Protein AF-0000000072875046 (afdb_homodimer)

pLDDT: mean 75.61, std 28.83, range [22.06, 98.19]

Radius of gyration: 32.75 Å; Cα contacts (8 Å, |Δi|>4): 649; chains: 2; bounding box: 86×92×103 Å

Organism: NCBI:txid35525

Foldseek 3Di:
DPPPPPDPPPPPPPPDPPPPPPPPPPPPPVPVPPPPPPPPPPPVPPDPPVVPPDPPDDPDDPDQFAFDDPSFPQVNLVVLCVVVVVVLVVVLCVQPVDDPVVVVVVCCVVVVCCVVDAFLFHKDKDKGFTQWGAFPVGAIWGFRDDPVRTDIDIAIGTPFAQDAGHPDDPVWNKGKHFDKDWDWTWTARPVCRVVGIDIGIGIGGDDIDMGTDDDDPD/DDPPDDPPPPPPPPPDPPPPPPPDPPDPPVPVPPPPPPPPPPPVPPDPPVVPPDPPDDPDDPDQFHFDDPSFPQVVLVVLCVVVVVVLVVVLCVQPVDDPVVVVVVCCVVVVCCVVDAFLFHKDKDKGFTQWGAFPVGAIWGFRDDPVRTDIDIAIGTPFAQDAGHPDDPVWNKGKHFDWDWDWTWTARPVCRVVGIDIGIGIGGDDIDMGTDDDPPD

InterPro domains:
  IPR029034 Cystine-knot cytokine [G3DSA:2.10.90.10] (115-217)
  IPR029034 Cystine-knot cytokine [SSF57501] (93-213)
  IPR032104 Spaetzle [PF16077] (119-212)
  IPR052444 Spaetzle/Toll ligand-like [PTHR23199] (27-215)

Sequence (436 aa):
MWRLVWFLLLVIFPHMFHQQNLTESQNDDGDQPQTRILNRKLNRYPPQDYKDYQSLYRPPCFDVACAVDESYPIDFVASVVANHLPLVEQLHSMLYRYPAEKLILIENSTDSYRLKGNFACESDVVWLKLGWAHDVTGRNLLVVNTPRYPQIHRLETCRYADKHCEYLPPCYRSRCQQRYTHKHMIVIDPAKLSSGPFVDLLPLPSSCSCFVDNFVYFMWRLVWFLLLVIFPHMFHQQNLTESQNDDGDQPQTRILNRKLNRYPPQDYKDYQSLYRPPCFDVACAVDESYPIDFVASVVANHLPLVEQLHSMLYRYPAEKLILIENSTDSYRLKGNFACESDVVWLKLGWAHDVTGRNLLVVNTPRYPQIHRLETCRYADKHCEYLPPCYRSRCQQRYTHKHMIVIDPAKLSSGPFVDLLPLPSSCSCFVDNFVYF

Solvent-accessible surface area (backbone atoms only — not comparable to full-atom values): 26253 Å² total; per-residue (Å²): 132,88,78,83,81,81,80,83,80,82,79,79,78,81,76,82,81,79,78,78,80,78,74,80,81,75,79,72,75,75,70,72,70,75,70,71,74,70,78,68,73,72,75,74,65,75,74,77,66,74,71,66,60,67,78,86,63,80,67,94,44,94,57,57,48,26,62,60,52,90,83,49,62,52,68,61,51,50,50,54,42,64,76,38,40,72,59,49,53,52,51,47,53,42,77,50,69,64,55,64,68,58,52,50,53,51,46,52,61,76,47,49,66,58,80,52,35,45,46,35,30,46,64,45,76,49,77,41,48,39,29,32,32,30,34,79,85,61,51,72,29,38,34,54,55,42,93,89,52,68,44,67,44,75,36,23,43,38,70,53,60,70,30,69,34,52,79,43,57,82,88,52,58,38,20,16,40,74,33,70,44,72,41,80,42,53,28,31,41,77,90,44,63,88,70,47,73,44,54,45,51,25,51,39,42,60,36,33,23,34,33,32,49,54,87,72,84,122,132,89,77,85,80,78,86,76,81,78,79,78,76,81,75,82,78,78,77,77,79,79,73,82,74,79,77,72,77,73,71,70,73,74,72,70,73,70,74,67,72,71,74,72,64,74,73,78,67,72,72,66,60,67,81,87,63,80,68,92,44,93,54,58,48,25,60,58,52,91,84,49,62,53,69,60,52,51,51,55,42,64,77,38,41,71,57,50,52,51,51,46,54,44,75,50,70,63,55,65,68,58,54,49,53,52,45,54,61,77,48,48,64,56,79,50,35,44,47,35,30,46,63,46,76,48,78,41,47,39,29,34,34,28,33,79,86,62,51,73,29,38,34,54,55,43,94,89,49,68,44,71,43,76,34,21,41,39,71,53,59,71,30,67,34,51,78,43,56,80,87,52,58,36,19,15,40,74,35,69,43,73,39,79,43,53,27,32,40,78,91,44,63,86,70,47,72,44,56,43,51,25,51,37,42,59,35,35,24,34,34,32,50,53,86,71,82,122

Structure (mmCIF, N/CA/C/O backbone):
data_AF-0000000072875046-model_v1
#
loop_
_entity.id
_entity.type
_entity.pdbx_description
1 polymer 'Sptzle 1B'
#
loop_
_atom_site.group_PDB
_atom_site.id
_atom_site.type_symbol
_atom_site.label_atom_id
_atom_site.label_alt_id
_atom_site.label_comp_id
_atom_site.label_asym_id
_atom_site.label_entity_id
_atom_site.label_seq_id
_atom_site.pdbx_PDB_ins_code
_atom_site.Cartn_x
_atom_site.Cartn_y
_atom_site.Cartn_z
_atom_site.occupancy
_atom_site.B_iso_or_equiv
_atom_site.auth_seq_id
_atom_site.auth_comp_id
_atom_site.auth_asym_id
_atom_site.auth_atom_id
_atom_site.pdbx_P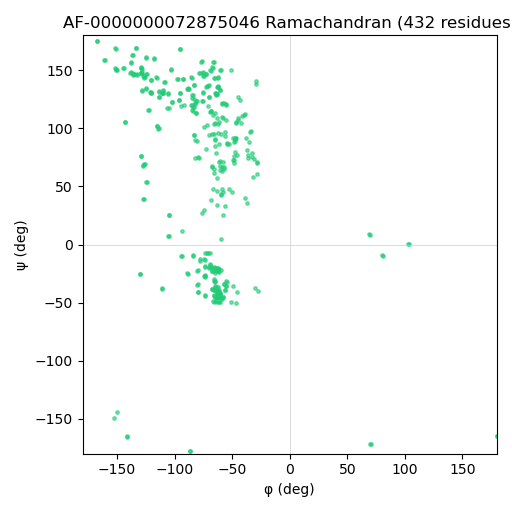DB_model_num
ATOM 1 N N . MET A 1 1 ? 21.172 -38.875 34.5 1 25.3 1 MET A N 1
ATOM 2 C CA . MET A 1 1 ? 20.516 -38.125 35.594 1 25.3 1 MET A CA 1
ATOM 3 C C . MET A 1 1 ? 21.422 -37.031 36.125 1 25.3 1 MET A C 1
ATOM 5 O O . MET A 1 1 ? 20.969 -36.156 36.875 1 25.3 1 MET A O 1
ATOM 9 N N . TRP A 1 2 ? 22.797 -37.125 36.125 1 29.91 2 TRP A N 1
ATOM 10 C CA . TRP A 1 2 ? 23.656 -36.406 37.062 1 29.91 2 TRP A CA 1
ATOM 11 C C . TRP A 1 2 ? 23.906 -34.969 36.594 1 29.91 2 TRP A C 1
ATOM 13 O O . TRP A 1 2 ? 24.625 -34.781 35.625 1 29.91 2 TRP A O 1
ATOM 23 N N . ARG A 1 3 ? 22.875 -34 36.719 1 34.12 3 ARG A N 1
ATOM 24 C CA . ARG A 1 3 ? 22.875 -32.594 36.312 1 34.12 3 ARG A CA 1
ATOM 25 C C . ARG A 1 3 ? 23.906 -31.812 37.125 1 34.12 3 ARG A C 1
ATOM 27 O O . ARG A 1 3 ? 23.859 -31.75 38.344 1 34.12 3 ARG A O 1
ATOM 34 N N . LEU A 1 4 ? 25.219 -31.656 36.688 1 30.94 4 LEU A N 1
ATOM 35 C CA . LEU A 1 4 ? 26.438 -31.016 37.156 1 30.94 4 LEU A CA 1
ATOM 36 C C . LEU A 1 4 ? 26.172 -29.547 37.5 1 30.94 4 LEU A C 1
ATOM 38 O O . LEU A 1 4 ? 25.781 -28.766 36.625 1 30.94 4 LEU A O 1
ATOM 42 N N . VAL A 1 5 ? 25.719 -29.141 38.75 1 36.31 5 VAL A N 1
ATOM 43 C CA . VAL A 1 5 ? 25.406 -27.891 39.438 1 36.31 5 VAL A CA 1
ATOM 44 C C . VAL A 1 5 ? 26.656 -27.016 39.5 1 36.31 5 VAL A C 1
ATOM 46 O O . VAL A 1 5 ? 27.625 -27.359 40.219 1 36.31 5 VAL A O 1
ATOM 49 N N . TRP A 1 6 ? 27.219 -26.438 38.312 1 31.52 6 TRP A N 1
ATOM 50 C CA . TRP A 1 6 ? 28.422 -25.625 38.281 1 31.52 6 TRP A CA 1
ATOM 51 C C . TRP A 1 6 ? 28.297 -24.422 39.219 1 31.52 6 TRP A C 1
ATOM 53 O O . TRP A 1 6 ? 27.359 -23.625 39.094 1 31.52 6 TRP A O 1
ATOM 63 N N . PHE A 1 7 ? 28.812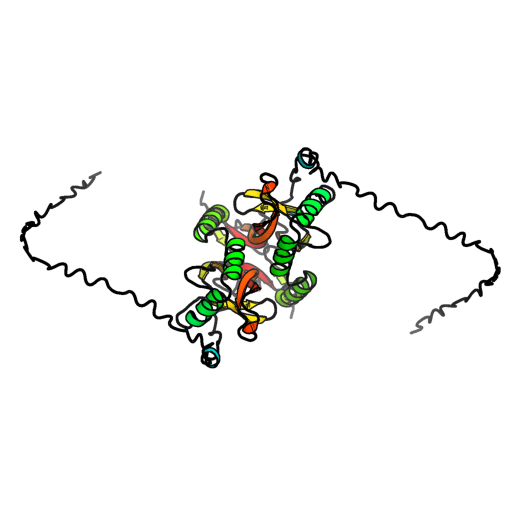 -24.453 40.5 1 31 7 PHE A N 1
ATOM 64 C CA . PHE A 1 7 ? 28.891 -23.5 41.625 1 31 7 PHE A CA 1
ATOM 65 C C . PHE A 1 7 ? 29.719 -22.281 41.219 1 31 7 PHE A C 1
ATOM 67 O O . PHE A 1 7 ? 30.875 -22.406 40.844 1 31 7 PHE A O 1
ATOM 74 N N . LEU A 1 8 ? 29.125 -21.094 40.75 1 27.92 8 LEU A N 1
ATOM 75 C CA . LEU A 1 8 ? 29.609 -19.781 40.344 1 27.92 8 LEU A CA 1
ATOM 76 C C . LEU A 1 8 ? 30.266 -19.062 41.531 1 27.92 8 LEU A C 1
ATOM 78 O O . LEU A 1 8 ? 29.594 -18.719 42.5 1 27.92 8 LEU A O 1
ATOM 82 N N . LEU A 1 9 ? 31.547 -19.359 41.938 1 27.78 9 LEU A N 1
ATOM 83 C CA . LEU A 1 9 ? 32.25 -18.781 43.062 1 27.78 9 LEU A CA 1
ATOM 84 C C . LEU A 1 9 ? 32.5 -17.281 42.844 1 27.78 9 LEU A C 1
ATOM 86 O O . LEU A 1 9 ? 33.188 -16.891 41.906 1 27.78 9 LEU A O 1
ATOM 90 N N . LEU A 1 10 ? 31.609 -16.328 43.25 1 26.09 10 LEU A N 1
ATOM 91 C CA . LEU A 1 10 ? 31.594 -14.859 43.25 1 26.09 10 LEU A CA 1
ATOM 92 C C . LEU A 1 10 ? 32.719 -14.289 44.094 1 26.09 10 LEU A C 1
ATOM 94 O O . LEU A 1 10 ? 32.656 -14.398 45.344 1 26.09 10 LEU A O 1
ATOM 98 N N . VAL A 1 11 ? 34 -14.359 43.719 1 27.78 11 VAL A N 1
ATOM 99 C CA . VAL A 1 11 ? 35.094 -13.891 44.562 1 27.78 11 VAL A CA 1
ATOM 100 C C . VAL A 1 11 ? 35.062 -12.367 44.656 1 27.78 11 VAL A C 1
ATOM 102 O O . VAL A 1 11 ? 35.188 -11.672 43.656 1 27.78 11 VAL A O 1
ATOM 105 N N . ILE A 1 12 ? 34.438 -11.719 45.656 1 28.55 12 ILE A N 1
ATOM 106 C CA . ILE A 1 12 ? 34.188 -10.344 46.062 1 28.55 12 ILE A CA 1
ATOM 107 C C . ILE A 1 12 ? 35.5 -9.672 46.469 1 28.55 12 ILE A C 1
ATOM 109 O O . ILE A 1 12 ? 36.125 -10.023 47.469 1 28.55 12 ILE A O 1
ATOM 113 N N . PHE A 1 13 ? 36.5 -9.422 45.531 1 29.83 13 PHE A N 1
ATOM 114 C CA . PHE A 1 13 ? 37.781 -8.82 45.938 1 29.83 13 PHE A CA 1
ATOM 115 C C . PHE A 1 13 ? 37.531 -7.43 46.531 1 29.83 13 PHE A C 1
ATOM 117 O O . PHE A 1 13 ? 36.906 -6.586 45.875 1 29.83 13 PHE A O 1
ATOM 124 N N . PRO A 1 14 ? 37.594 -7.16 47.812 1 30.95 14 PRO A N 1
ATOM 125 C CA . PRO A 1 14 ? 37.375 -5.977 48.656 1 30.95 14 PRO A CA 1
ATOM 126 C C . PRO A 1 14 ? 38.312 -4.836 48.312 1 30.95 14 PRO A C 1
ATOM 128 O O . PRO A 1 14 ? 39.531 -4.984 48.438 1 30.95 14 PRO A O 1
ATOM 131 N N . HIS A 1 15 ? 38.25 -4.207 47.062 1 26.45 15 HIS A N 1
ATOM 132 C CA . HIS A 1 15 ? 39.25 -3.18 46.75 1 26.45 15 HIS A CA 1
ATOM 133 C C . HIS A 1 15 ? 39.219 -2.047 47.75 1 26.45 15 HIS A C 1
ATOM 135 O O . HIS A 1 15 ? 38.156 -1.666 48.25 1 26.45 15 HIS A O 1
ATOM 141 N N . MET A 1 16 ? 40.312 -1.727 48.469 1 26.36 16 MET A N 1
ATOM 142 C CA . MET A 1 16 ? 40.75 -0.816 49.5 1 26.36 16 MET A CA 1
ATOM 143 C C . MET A 1 16 ? 40.594 0.637 49.094 1 26.36 16 MET A C 1
ATOM 145 O O . MET A 1 16 ? 41.062 1.049 48.031 1 26.36 16 MET A O 1
ATOM 149 N N . PHE A 1 17 ? 39.438 1.442 49.438 1 25.38 17 PHE A N 1
ATOM 150 C CA . PHE A 1 17 ? 38.906 2.779 49.219 1 25.38 17 PHE A CA 1
ATOM 151 C C . PHE A 1 17 ? 39.781 3.836 49.875 1 25.38 17 PHE A C 1
ATOM 153 O O . PHE A 1 17 ? 39.781 3.984 51.094 1 25.38 17 PHE A O 1
ATOM 160 N N . HIS A 1 18 ? 41.062 3.969 49.469 1 26 18 HIS A N 1
ATOM 161 C CA . HIS A 1 18 ? 41.875 4.961 50.156 1 26 18 HIS A CA 1
ATOM 162 C C . HIS A 1 18 ? 41.312 6.367 49.969 1 26 18 HIS A C 1
ATOM 164 O O . HIS A 1 18 ? 41.125 6.801 48.844 1 26 18 HIS A O 1
ATOM 170 N N . GLN A 1 19 ? 40.625 7.016 50.969 1 25.58 19 GLN A N 1
ATOM 171 C CA . GLN A 1 19 ? 39.906 8.25 51.188 1 25.58 19 GLN A CA 1
ATOM 172 C C . GLN A 1 19 ? 40.812 9.469 51.125 1 25.58 19 GLN A C 1
ATOM 174 O O . GLN A 1 19 ? 41.5 9.805 52.094 1 25.58 19 GLN A O 1
ATOM 179 N N . GLN A 1 20 ? 41.719 9.68 50.125 1 24.8 20 GLN A N 1
ATOM 180 C CA . GLN A 1 20 ? 42.594 10.82 50.344 1 24.8 20 GLN A CA 1
ATOM 181 C C . GLN A 1 20 ? 41.812 12.133 50.312 1 24.8 20 GLN A C 1
ATOM 183 O O . GLN A 1 20 ? 41 12.359 49.438 1 24.8 20 GLN A O 1
ATOM 188 N N . ASN A 1 21 ? 41.656 12.852 51.469 1 25.95 21 ASN A N 1
ATOM 189 C CA . ASN A 1 21 ? 41 14.055 51.969 1 25.95 21 ASN A CA 1
ATOM 190 C C . ASN A 1 21 ? 41.562 15.305 51.281 1 25.95 21 ASN A C 1
ATOM 192 O O . ASN A 1 21 ? 42.688 15.742 51.594 1 25.95 21 ASN A O 1
ATOM 196 N N . LEU A 1 22 ? 41.781 15.445 49.938 1 24.05 22 LEU A N 1
ATOM 197 C CA . LEU A 1 22 ? 42.5 16.609 49.438 1 24.05 22 LEU A CA 1
ATOM 198 C C . LEU A 1 22 ? 41.688 17.891 49.688 1 24.05 22 LEU A C 1
ATOM 200 O O . LEU A 1 22 ? 40.562 17.984 49.25 1 24.05 22 LEU A O 1
ATOM 204 N N . THR A 1 23 ? 41.906 18.578 50.719 1 26.88 23 THR A N 1
ATOM 205 C CA . THR A 1 23 ? 41.375 19.812 51.281 1 26.88 23 THR A CA 1
ATOM 206 C C . THR A 1 23 ? 41.656 21 50.375 1 26.88 23 THR A C 1
ATOM 208 O O . THR A 1 23 ? 41.438 22.141 50.75 1 26.88 23 THR A O 1
ATOM 211 N N . GLU A 1 24 ? 41.688 20.969 49.031 1 26.36 24 GLU A N 1
ATOM 212 C CA . GLU A 1 24 ? 42.281 22.141 48.375 1 26.36 24 GLU A CA 1
ATOM 213 C C . GLU A 1 24 ? 41.375 23.359 48.562 1 26.36 24 GLU A C 1
ATOM 215 O O . GLU A 1 24 ? 40.156 23.266 48.344 1 26.36 24 GLU A O 1
ATOM 220 N N . SER A 1 25 ? 41.781 24.406 49.281 1 26.91 25 SER A N 1
ATOM 221 C CA . SER A 1 25 ? 41.312 25.719 49.719 1 26.91 25 SER A CA 1
ATOM 222 C C . SER A 1 25 ? 41.031 26.609 48.5 1 26.91 25 SER A C 1
ATOM 224 O O . SER A 1 25 ? 41.906 27 47.75 1 26.91 25 SER A O 1
ATOM 226 N N . GLN A 1 26 ? 40 26.406 47.719 1 25.28 26 GLN A N 1
ATOM 227 C CA . GLN A 1 26 ? 39.719 27.078 46.438 1 25.28 26 GLN A CA 1
ATOM 228 C C . GLN A 1 26 ? 39.281 28.531 46.688 1 25.28 26 GLN A C 1
ATOM 230 O O . GLN A 1 26 ? 38.281 28.781 47.375 1 25.28 26 GLN A O 1
ATOM 235 N N . ASN A 1 27 ? 40.281 29.422 46.875 1 27.59 27 ASN A N 1
ATOM 236 C CA . ASN A 1 27 ? 40.094 30.875 46.969 1 27.59 27 ASN A CA 1
ATOM 237 C C . ASN A 1 27 ? 39.188 31.391 45.875 1 27.59 27 ASN A C 1
ATOM 239 O O . ASN A 1 27 ? 39.438 31.141 44.688 1 27.59 27 ASN A O 1
ATOM 243 N N . ASP A 1 28 ? 37.938 31.734 46.188 1 25.89 28 ASP A N 1
ATOM 244 C CA . ASP A 1 28 ? 36.719 32.062 45.438 1 25.89 28 ASP A CA 1
ATOM 245 C C . ASP A 1 28 ? 36.812 33.469 44.812 1 25.89 28 ASP A C 1
ATOM 247 O O . ASP A 1 28 ? 36.469 34.469 45.469 1 25.89 28 ASP A O 1
ATOM 251 N N . ASP A 1 29 ? 38.094 33.906 44.469 1 29.03 29 ASP A N 1
ATOM 252 C CA . ASP A 1 29 ? 38.031 35.281 44 1 29.03 29 ASP A CA 1
ATOM 253 C C . ASP A 1 29 ? 36.906 35.469 43 1 29.03 29 ASP A C 1
ATOM 255 O O . ASP A 1 29 ? 36.75 34.688 42.062 1 29.03 29 ASP A O 1
ATOM 259 N N . GLY A 1 30 ? 35.875 36.094 43.5 1 25.09 30 GLY A N 1
ATOM 260 C CA . GLY A 1 30 ? 34.562 36.406 42.906 1 25.09 30 GLY A CA 1
ATOM 261 C C . GLY A 1 30 ? 34.656 37.188 41.625 1 25.09 30 GLY A C 1
ATOM 262 O O . GLY A 1 30 ? 34.625 38.438 41.625 1 25.09 30 GLY A O 1
ATOM 263 N N . ASP A 1 31 ? 35.719 36.969 40.781 1 27.58 31 ASP A N 1
ATOM 264 C CA . ASP A 1 31 ? 35.781 37.781 39.562 1 27.58 31 ASP A CA 1
ATOM 265 C C . ASP A 1 31 ? 34.438 37.812 38.875 1 27.58 31 ASP A C 1
ATOM 267 O O . ASP A 1 31 ? 33.875 36.781 38.531 1 27.58 31 ASP A O 1
ATOM 271 N N . GLN A 1 32 ? 33.719 38.844 39.281 1 26.47 32 GLN A N 1
ATOM 272 C CA . GLN A 1 32 ? 32.406 39.125 38.688 1 26.47 32 GLN A CA 1
ATOM 273 C C . GLN A 1 32 ? 32.469 39.094 37.188 1 26.47 32 GLN A C 1
ATOM 275 O O . GLN A 1 32 ? 33.219 39.844 36.562 1 26.47 32 GLN A O 1
ATOM 280 N N . PRO A 1 33 ? 32.594 37.969 36.562 1 25.91 33 PRO A N 1
ATOM 281 C CA . PRO A 1 33 ? 32.844 38.062 35.125 1 25.91 33 PRO A CA 1
ATOM 282 C C . PRO A 1 33 ? 31.781 38.906 34.375 1 25.91 33 PRO A C 1
ATOM 284 O O . PRO A 1 33 ? 30.594 38.75 34.625 1 25.91 33 PRO A O 1
ATOM 287 N N . GLN A 1 34 ? 32.062 40.188 34.344 1 24.81 34 GLN A N 1
ATOM 288 C CA . GLN A 1 34 ? 31.266 41.094 33.5 1 24.81 34 GLN A CA 1
ATOM 289 C C . GLN A 1 34 ? 30.844 40.438 32.188 1 24.81 34 GLN A C 1
ATOM 291 O O . GLN A 1 34 ? 31.688 40.031 31.391 1 24.81 34 GLN A O 1
ATOM 296 N N . THR A 1 35 ? 29.938 39.625 32.375 1 23.98 35 THR A N 1
ATOM 297 C CA . THR A 1 35 ? 29.531 38.906 31.156 1 23.98 35 THR A CA 1
ATOM 298 C C . THR A 1 35 ? 29.094 39.906 30.078 1 23.98 35 THR A C 1
ATOM 300 O O . THR A 1 35 ? 28.078 40.594 30.234 1 23.98 35 THR A O 1
ATOM 303 N N . ARG A 1 36 ? 30.078 40.719 29.578 1 25.03 36 ARG A N 1
ATOM 304 C CA . ARG A 1 36 ? 29.797 41.562 28.406 1 25.03 36 ARG A CA 1
ATOM 305 C C . ARG A 1 36 ? 28.844 40.844 27.453 1 25.03 36 ARG A C 1
ATOM 307 O O . ARG A 1 36 ? 29.094 39.688 27.062 1 25.03 36 ARG A O 1
ATOM 314 N N . ILE A 1 37 ? 27.625 41.188 27.609 1 26.52 37 ILE A N 1
ATOM 315 C CA . ILE A 1 37 ? 26.578 40.75 26.703 1 26.52 37 ILE A CA 1
ATOM 316 C C . ILE A 1 37 ? 26.984 41 25.266 1 26.52 37 ILE A C 1
ATOM 318 O O . ILE A 1 37 ? 27.047 42.156 24.828 1 26.52 37 ILE A O 1
ATOM 322 N N . LEU A 1 38 ? 28.188 40.688 24.844 1 23.8 38 LEU A N 1
ATOM 323 C CA . LEU A 1 38 ? 28.484 40.969 23.438 1 23.8 38 LEU A CA 1
ATOM 324 C C . LEU A 1 38 ? 27.266 40.688 22.562 1 23.8 38 LEU A C 1
ATOM 326 O O . LEU A 1 38 ? 26.719 39.594 22.594 1 23.8 38 LEU A O 1
ATOM 330 N N . ASN A 1 39 ? 26.5 41.688 22.375 1 22.7 39 ASN A N 1
ATOM 331 C CA . ASN A 1 39 ? 25.453 41.75 21.344 1 22.7 39 ASN A CA 1
ATOM 332 C C . ASN A 1 39 ? 25.891 41.094 20.047 1 22.7 39 ASN A C 1
ATOM 334 O O . ASN A 1 39 ? 26.547 41.688 19.219 1 22.7 39 ASN A O 1
ATOM 338 N N . ARG A 1 40 ? 26.547 40.031 20.062 1 24.81 40 ARG A N 1
ATOM 339 C CA . ARG A 1 40 ? 27.047 39.469 18.812 1 24.81 40 ARG A CA 1
ATOM 340 C C . ARG A 1 40 ? 25.938 39.406 17.766 1 24.81 40 ARG A C 1
ATOM 342 O O . ARG A 1 40 ? 24.922 38.75 17.984 1 24.81 40 ARG A O 1
ATOM 349 N N . LYS A 1 41 ? 25.812 40.438 16.969 1 27.16 41 LYS A N 1
ATOM 350 C CA . LYS A 1 41 ? 25.094 40.469 15.695 1 27.16 41 LYS A CA 1
ATOM 351 C C . LYS A 1 41 ? 25.172 39.125 14.992 1 27.16 41 LYS A C 1
ATOM 353 O O . LYS A 1 41 ? 26.25 38.656 14.617 1 27.16 41 LYS A O 1
ATOM 358 N N . LEU A 1 42 ? 24.484 38.188 15.391 1 25.73 42 LEU A N 1
ATOM 359 C CA . LEU A 1 42 ? 24.594 36.906 14.711 1 25.73 42 LEU A CA 1
ATOM 360 C C . LEU A 1 42 ? 24.484 37.062 13.195 1 25.73 42 LEU A C 1
ATOM 362 O O . LEU A 1 42 ? 23.438 37.5 12.695 1 25.73 42 LEU A O 1
ATOM 366 N N . ASN A 1 43 ? 25.484 37.594 12.531 1 25.31 43 ASN A N 1
ATOM 367 C CA . ASN A 1 43 ? 25.547 37.594 11.078 1 25.31 43 ASN A CA 1
ATOM 368 C C . ASN A 1 43 ? 24.891 36.375 10.469 1 25.31 43 ASN A C 1
ATOM 370 O O . ASN A 1 43 ? 25.469 35.281 10.492 1 25.31 43 ASN A O 1
ATOM 374 N N . ARG A 1 44 ? 23.797 36.094 10.641 1 27.75 44 ARG A N 1
ATOM 375 C CA . ARG A 1 44 ? 23.156 34.844 10.258 1 27.75 44 ARG A CA 1
ATOM 376 C C . ARG A 1 44 ? 23.281 34.594 8.758 1 27.75 44 ARG A C 1
ATOM 378 O O . ARG A 1 44 ? 22.5 35.125 7.965 1 27.75 44 ARG A O 1
ATOM 385 N N . TYR A 1 45 ? 24.438 34.781 8.133 1 27.39 45 TYR A N 1
ATOM 386 C CA . TYR A 1 45 ? 24.625 34.562 6.711 1 27.39 45 TYR A CA 1
ATOM 387 C C . TYR A 1 45 ? 23.969 33.25 6.289 1 27.39 45 TYR A C 1
ATOM 389 O O . TYR A 1 45 ? 24.141 32.219 6.949 1 27.39 45 TYR A O 1
ATOM 397 N N . PRO A 1 46 ? 22.938 33.25 5.637 1 31.55 46 PRO A N 1
ATOM 398 C CA . PRO A 1 46 ? 22.406 32 5.062 1 31.55 46 PRO A CA 1
ATOM 399 C C . PRO A 1 46 ? 23.484 31.188 4.328 1 31.55 46 PRO A C 1
ATOM 401 O O . PRO A 1 46 ? 24.141 31.719 3.43 1 31.55 46 PRO A O 1
ATOM 404 N N . PRO A 1 47 ? 24.375 30.422 4.863 1 28.89 47 PRO A N 1
ATOM 405 C CA . PRO A 1 47 ? 25.578 30.031 4.141 1 28.89 47 PRO A CA 1
ATOM 406 C C . PRO A 1 47 ? 25.297 29.594 2.701 1 28.89 47 PRO A C 1
ATOM 408 O O . PRO A 1 47 ? 24.203 29.125 2.396 1 28.89 47 PRO A O 1
ATOM 411 N N . GLN A 1 48 ? 25.938 30.125 1.58 1 30.73 48 GLN A N 1
ATOM 412 C CA . GLN A 1 48 ? 26.234 29.812 0.185 1 30.73 48 GLN A CA 1
ATOM 413 C C . GLN A 1 48 ? 26.375 28.312 -0.025 1 30.73 48 GLN A C 1
ATOM 415 O O . GLN A 1 48 ? 26.422 27.844 -1.163 1 30.73 48 GLN A O 1
ATOM 420 N N . ASP A 1 49 ? 26.969 27.609 0.958 1 30.67 49 ASP A N 1
ATOM 421 C CA . ASP A 1 49 ? 27.5 26.25 0.803 1 30.67 49 ASP A CA 1
ATOM 422 C C . ASP A 1 49 ? 26.391 25.266 0.458 1 30.67 49 ASP A C 1
ATOM 424 O O . ASP A 1 49 ? 26.625 24.047 0.421 1 30.67 49 ASP A O 1
ATOM 428 N N . TYR A 1 50 ? 25.234 25.516 0.679 1 33.78 50 TYR A N 1
ATOM 429 C CA . TYR A 1 50 ? 24.281 24.484 0.303 1 33.78 50 TYR A CA 1
ATOM 430 C C . TYR A 1 50 ? 24.359 24.188 -1.188 1 33.78 50 TYR A C 1
ATOM 432 O O . TYR A 1 50 ? 23.578 23.375 -1.707 1 33.78 50 TYR A O 1
ATOM 440 N N . LYS A 1 51 ? 24.859 25.078 -2.074 1 34.84 51 LYS A N 1
ATOM 441 C CA . LYS A 1 51 ? 25.078 24.891 -3.504 1 34.84 51 LYS A CA 1
ATOM 442 C C . LYS A 1 51 ? 25.875 23.609 -3.771 1 34.84 51 LYS A C 1
ATOM 444 O O . LYS A 1 51 ? 25.734 23 -4.824 1 34.84 51 LYS A O 1
ATOM 449 N N . ASP A 1 52 ? 26.984 23.453 -3.055 1 34.09 52 ASP A N 1
ATOM 450 C CA . ASP A 1 52 ? 27.938 22.406 -3.41 1 34.09 52 ASP A CA 1
ATOM 451 C C . ASP A 1 52 ? 27.406 21.016 -3.02 1 34.09 52 ASP A C 1
ATOM 453 O O . ASP A 1 52 ? 28.172 20.156 -2.607 1 34.09 52 ASP A O 1
ATOM 457 N N . TYR A 1 53 ? 26.266 20.953 -2.293 1 37.47 53 TYR A N 1
ATOM 458 C CA . TYR A 1 53 ? 26.031 19.547 -2.039 1 37.47 53 TYR A CA 1
ATOM 459 C C . TYR A 1 53 ? 26.375 18.703 -3.27 1 37.47 53 TYR A C 1
ATOM 461 O O . TYR A 1 53 ? 26.047 19.094 -4.398 1 37.47 53 TYR A O 1
ATOM 469 N N . GLN A 1 54 ? 27.312 17.953 -3.279 1 39.56 54 GLN A N 1
ATOM 470 C CA . GLN A 1 54 ? 27.656 16.891 -4.215 1 39.56 54 GLN A CA 1
ATOM 471 C C . GLN A 1 54 ? 26.406 16.281 -4.852 1 39.56 54 GLN A C 1
ATOM 473 O O . GLN A 1 54 ? 25.328 16.312 -4.266 1 39.56 54 GLN A O 1
ATOM 478 N N . SER A 1 55 ? 26.312 15.914 -6.148 1 50.28 55 SER A N 1
ATOM 479 C CA . SER A 1 55 ? 25.406 15.211 -7.047 1 50.28 55 SER A CA 1
ATOM 480 C C . SER A 1 55 ? 24.578 14.172 -6.301 1 50.28 55 SER A C 1
ATOM 482 O O . SER A 1 55 ? 25.125 13.211 -5.762 1 50.28 55 SER A O 1
ATOM 484 N N . LEU A 1 56 ? 23.625 14.688 -5.438 1 60.03 56 LEU A N 1
ATOM 485 C CA . LEU A 1 56 ? 22.75 13.672 -4.883 1 60.03 56 LEU A CA 1
ATOM 486 C C . LEU A 1 56 ? 22.438 12.594 -5.918 1 60.03 56 LEU A C 1
ATOM 488 O O . LEU A 1 56 ? 21.859 12.883 -6.969 1 60.03 56 LEU A O 1
ATOM 492 N N . TYR A 1 57 ? 23.375 11.656 -6.062 1 60.25 57 TYR A N 1
ATOM 493 C CA . TYR A 1 57 ? 23.203 10.562 -7.008 1 60.25 57 TYR A CA 1
ATOM 494 C C . TYR A 1 57 ? 22.609 9.336 -6.32 1 60.25 57 TYR A C 1
ATOM 496 O O . TYR A 1 57 ? 23.016 8.977 -5.215 1 60.25 57 TYR A O 1
ATOM 504 N N . ARG A 1 58 ? 21.438 9 -6.859 1 67.06 58 ARG A N 1
ATOM 505 C CA . ARG A 1 58 ? 20.906 7.711 -6.453 1 67.06 58 ARG A CA 1
ATOM 506 C C . ARG A 1 58 ? 21.859 6.578 -6.781 1 67.06 58 ARG A C 1
ATOM 508 O O . ARG A 1 58 ? 22.281 6.426 -7.934 1 67.06 58 ARG A O 1
ATOM 515 N N . PRO A 1 59 ? 22.266 5.863 -5.762 1 66 59 PRO A N 1
ATOM 516 C CA . PRO A 1 59 ? 23.109 4.703 -6.059 1 66 59 PRO A CA 1
ATOM 517 C C . PRO A 1 59 ? 22.359 3.623 -6.848 1 66 59 PRO A C 1
ATOM 519 O O . PRO A 1 59 ? 21.141 3.684 -6.984 1 66 59 PRO A O 1
ATOM 522 N N . PRO A 1 60 ? 23.156 2.859 -7.512 1 65.56 60 PRO A N 1
ATOM 523 C CA . PRO A 1 60 ? 22.484 1.71 -8.141 1 65.56 60 PRO A CA 1
ATOM 524 C C . PRO A 1 60 ? 21.703 0.868 -7.137 1 65.56 60 PRO A C 1
ATOM 526 O O . PRO A 1 60 ? 22.203 0.576 -6.043 1 65.56 60 PRO A O 1
ATOM 529 N N . CYS A 1 61 ? 20.422 0.821 -7.477 1 71.94 61 CYS A N 1
ATOM 530 C CA . CYS A 1 61 ? 19.516 0.119 -6.566 1 71.94 61 CYS A CA 1
ATOM 531 C C . CYS A 1 61 ? 19.031 -1.188 -7.18 1 71.94 61 CYS A C 1
ATOM 533 O O . CYS A 1 61 ? 19.062 -1.355 -8.398 1 71.94 61 CYS A O 1
ATOM 535 N N . PHE A 1 62 ? 18.984 -2.193 -6.281 1 58.16 62 PHE A N 1
ATOM 536 C CA . PHE A 1 62 ? 18.438 -3.473 -6.723 1 58.16 62 PHE A CA 1
ATOM 537 C C . PHE A 1 62 ? 17.141 -3.273 -7.5 1 58.16 62 PHE A C 1
ATOM 539 O O . PHE A 1 62 ? 16.922 -3.912 -8.531 1 58.16 62 PHE A O 1
ATOM 546 N N . ASP A 1 63 ? 16.391 -2.471 -7.094 1 68.94 63 ASP A N 1
ATOM 547 C CA . ASP A 1 63 ? 15.047 -2.348 -7.664 1 68.94 63 ASP A CA 1
ATOM 548 C C . ASP A 1 63 ? 14.539 -0.909 -7.574 1 68.94 63 ASP A C 1
ATOM 550 O O . ASP A 1 63 ? 15.25 0.026 -7.953 1 68.94 63 ASP A O 1
ATOM 554 N N . VAL A 1 64 ? 13.375 -0.792 -7.363 1 77.38 64 VAL A N 1
ATOM 555 C CA . VAL A 1 64 ? 12.695 0.495 -7.402 1 77.38 64 VAL A CA 1
ATOM 556 C C . VAL A 1 64 ? 13.086 1.33 -6.188 1 77.38 64 VAL A C 1
ATOM 558 O O . VAL A 1 64 ? 12.914 2.551 -6.184 1 77.38 64 VAL A O 1
ATOM 561 N N . ALA A 1 65 ? 13.812 0.701 -5.27 1 87.81 65 ALA A N 1
ATOM 562 C CA . ALA A 1 65 ? 14.156 1.411 -4.043 1 87.81 65 ALA A CA 1
ATOM 563 C C . ALA A 1 65 ? 15.477 0.904 -3.467 1 87.81 65 ALA A C 1
ATOM 565 O O . ALA A 1 65 ? 15.82 -0.268 -3.633 1 87.81 65 ALA A O 1
ATOM 566 N N . CYS A 1 66 ? 16.094 1.817 -2.826 1 90.12 66 CYS A N 1
ATOM 567 C CA . CYS A 1 66 ? 17.359 1.485 -2.191 1 90.12 66 CYS A CA 1
ATOM 568 C C . CYS A 1 66 ? 17.297 1.728 -0.688 1 90.12 66 CYS A C 1
ATOM 570 O O . CYS A 1 66 ? 16.75 2.74 -0.24 1 90.12 66 CYS A O 1
ATOM 572 N N . ALA A 1 67 ? 17.938 0.826 -0.016 1 91.56 67 ALA A N 1
ATOM 573 C CA . ALA A 1 67 ? 18.031 0.979 1.434 1 91.56 67 ALA A CA 1
ATOM 574 C C . ALA A 1 67 ? 19.047 2.039 1.812 1 91.56 67 ALA A C 1
ATOM 576 O O . ALA A 1 67 ? 19.953 2.348 1.027 1 91.56 67 ALA A O 1
ATOM 577 N N . VAL A 1 68 ? 18.891 2.545 2.959 1 92.81 68 VAL A N 1
ATOM 578 C CA . VAL A 1 68 ? 19.875 3.465 3.51 1 92.81 68 VAL A CA 1
ATOM 579 C C . VAL A 1 68 ? 21.203 2.74 3.695 1 92.81 68 VAL A C 1
ATOM 581 O O . VAL A 1 68 ? 21.25 1.63 4.227 1 92.81 68 VAL A O 1
ATOM 584 N N . ASP A 1 69 ? 22.188 3.373 3.182 1 88.81 69 ASP A N 1
ATOM 585 C CA . ASP A 1 69 ? 23.531 2.846 3.371 1 88.81 69 ASP A CA 1
ATOM 586 C C . ASP A 1 69 ? 24.531 3.975 3.592 1 88.81 69 ASP A C 1
ATOM 588 O O . ASP A 1 69 ? 24.156 5.094 3.936 1 88.81 69 ASP A O 1
ATOM 592 N N . GLU A 1 70 ? 25.781 3.666 3.469 1 87.25 70 GLU A N 1
ATOM 593 C CA . GLU A 1 70 ? 26.828 4.641 3.76 1 87.25 70 GLU A CA 1
ATOM 594 C C . GLU A 1 70 ? 26.797 5.805 2.777 1 87.25 70 GLU A C 1
ATOM 596 O O . GLU A 1 70 ? 27.234 6.91 3.098 1 87.25 70 GLU A O 1
ATOM 601 N N . SER A 1 71 ? 26.25 5.613 1.624 1 86.06 71 SER A N 1
ATOM 602 C CA . SER A 1 71 ? 26.219 6.637 0.586 1 86.06 71 SER A CA 1
ATOM 603 C C . SER A 1 71 ? 25.047 7.59 0.778 1 86.06 71 SER A C 1
ATOM 605 O O . SER A 1 71 ? 24.953 8.617 0.098 1 86.06 71 SER A O 1
ATOM 607 N N . TYR A 1 72 ? 24.188 7.258 1.659 1 92.25 72 TYR A N 1
ATOM 608 C CA . TYR A 1 72 ? 23.016 8.094 1.929 1 92.25 72 TYR A CA 1
ATOM 609 C C . TYR A 1 72 ? 23.438 9.453 2.484 1 92.25 72 TYR A C 1
ATOM 611 O O . TYR A 1 72 ? 24.234 9.523 3.428 1 92.25 72 TYR A O 1
ATOM 619 N N . PRO A 1 73 ? 22.938 10.508 1.898 1 92.94 73 PRO A N 1
ATOM 620 C CA . PRO A 1 73 ? 23.328 11.852 2.342 1 92.94 73 PRO A CA 1
ATOM 621 C C . PRO A 1 73 ? 22.609 12.289 3.613 1 92.94 73 PRO A C 1
ATOM 623 O O . PRO A 1 73 ? 21.828 13.242 3.588 1 92.94 73 PRO A O 1
ATOM 626 N N . ILE A 1 74 ? 22.984 11.766 4.688 1 94.06 74 ILE A N 1
ATOM 627 C CA . ILE A 1 74 ? 22.281 11.938 5.957 1 94.06 74 ILE A CA 1
ATOM 628 C C . ILE A 1 74 ? 22.391 13.391 6.414 1 94.06 74 ILE A C 1
ATOM 630 O O . ILE A 1 74 ? 21.438 13.945 6.969 1 94.06 74 ILE A O 1
ATOM 634 N N . ASP A 1 75 ? 23.5 13.977 6.207 1 93 75 ASP A N 1
ATOM 635 C CA . ASP A 1 75 ? 23.688 15.352 6.672 1 93 75 ASP A CA 1
ATOM 636 C C . ASP A 1 75 ? 22.766 16.312 5.922 1 93 75 ASP A C 1
ATOM 638 O O . ASP A 1 75 ? 22.156 17.203 6.523 1 93 75 ASP A O 1
ATOM 642 N N . PHE A 1 76 ? 22.734 16.062 4.668 1 93.69 76 PHE A N 1
ATOM 643 C CA . PHE A 1 76 ? 21.844 16.875 3.863 1 93.69 76 PHE A CA 1
ATOM 644 C C . PHE A 1 76 ? 20.391 16.688 4.305 1 93.69 76 PHE A C 1
ATOM 646 O O . PHE A 1 76 ? 19.672 17.656 4.531 1 93.69 76 PHE A O 1
ATOM 653 N N . VAL A 1 77 ? 19.906 15.453 4.449 1 95.94 77 VAL A N 1
ATOM 654 C CA . VAL A 1 77 ? 18.547 15.133 4.828 1 95.94 77 VAL A CA 1
ATOM 655 C C . VAL A 1 77 ? 18.234 15.719 6.203 1 95.94 77 VAL A C 1
ATOM 657 O O . VAL A 1 77 ? 17.172 16.312 6.414 1 95.94 77 VAL A O 1
ATOM 660 N N . ALA A 1 78 ? 19.203 15.586 7.07 1 95.69 78 ALA A N 1
ATOM 661 C CA . ALA A 1 78 ? 19 16.109 8.422 1 95.69 78 ALA A CA 1
ATOM 662 C C . ALA A 1 78 ? 18.812 17.625 8.391 1 95.69 78 ALA A C 1
ATOM 664 O O . ALA A 1 78 ? 18.016 18.172 9.148 1 95.69 78 ALA A O 1
ATOM 665 N N . SER A 1 79 ? 19.562 18.266 7.594 1 94.94 79 SER A N 1
ATOM 666 C CA . SER A 1 79 ? 19.438 19.719 7.473 1 94.94 79 SER A CA 1
ATOM 667 C C . SER A 1 79 ? 18.062 20.125 6.934 1 94.94 79 SER A C 1
ATOM 669 O O . SER A 1 79 ? 17.453 21.062 7.426 1 94.94 79 SER A O 1
ATOM 671 N N . VAL A 1 80 ? 17.609 19.406 5.879 1 95.75 80 VAL A N 1
ATOM 672 C CA . VAL A 1 80 ? 16.297 19.672 5.309 1 95.75 80 VAL A CA 1
ATOM 673 C C . VAL A 1 80 ? 15.219 19.453 6.363 1 95.75 80 VAL A C 1
ATOM 675 O O . VAL A 1 80 ? 14.297 20.266 6.5 1 95.75 80 VAL A O 1
ATOM 678 N N . VAL A 1 81 ? 15.344 18.391 7.117 1 96.94 81 VAL A N 1
ATOM 679 C CA . VAL A 1 81 ? 14.383 18.062 8.164 1 96.94 81 VAL A CA 1
ATOM 680 C C . VAL A 1 81 ? 14.367 19.172 9.219 1 96.94 81 VAL A C 1
ATOM 682 O O . VAL A 1 81 ? 13.305 19.609 9.664 1 96.94 81 VAL A O 1
ATOM 685 N N . ALA A 1 82 ? 15.508 19.594 9.562 1 96.38 82 ALA A N 1
ATOM 686 C CA . ALA A 1 82 ? 15.609 20.641 10.57 1 96.38 82 ALA A CA 1
ATOM 687 C C . ALA A 1 82 ? 14.93 21.922 10.102 1 96.38 82 ALA A C 1
ATOM 689 O O . ALA A 1 82 ? 14.273 22.609 10.891 1 96.38 82 ALA A O 1
ATOM 690 N N . ASN A 1 83 ? 15.094 22.219 8.875 1 95.88 83 ASN A N 1
ATOM 691 C CA . ASN A 1 83 ? 14.531 23.453 8.312 1 95.88 83 ASN A CA 1
ATOM 692 C C . ASN A 1 83 ? 13.016 23.344 8.141 1 95.88 83 ASN A C 1
ATOM 694 O O . ASN A 1 83 ? 12.336 24.344 7.961 1 95.88 83 ASN A O 1
ATOM 698 N N . HIS A 1 84 ? 12.5 22.125 8.125 1 96.62 84 HIS A N 1
ATOM 699 C CA . HIS A 1 84 ? 11.07 21.891 7.965 1 96.62 84 HIS A CA 1
ATOM 700 C C . HIS A 1 84 ? 10.523 21 9.078 1 96.62 84 HIS A C 1
ATOM 702 O O . HIS A 1 84 ? 9.695 20.125 8.836 1 96.62 84 HIS A O 1
ATOM 708 N N . LEU A 1 85 ? 10.992 21.203 10.234 1 97.25 85 LEU A N 1
ATOM 709 C CA . LEU A 1 85 ? 10.781 20.297 11.352 1 97.25 85 LEU A CA 1
ATOM 710 C C . LEU A 1 85 ? 9.297 20.125 11.648 1 97.25 85 LEU A C 1
ATOM 712 O O . LEU A 1 85 ? 8.805 19 11.75 1 97.25 85 LEU A O 1
ATOM 716 N N . PRO A 1 86 ? 8.492 21.203 11.719 1 96.06 86 PRO A N 1
ATOM 717 C CA . PRO A 1 86 ? 7.07 21 12.023 1 96.06 86 PRO A CA 1
ATOM 718 C C . PRO A 1 86 ? 6.352 20.156 10.977 1 96.06 86 PRO A C 1
ATOM 720 O O . PRO A 1 86 ? 5.508 19.328 11.328 1 96.06 86 PRO A O 1
ATOM 723 N N . LEU A 1 87 ? 6.676 20.375 9.797 1 95.5 87 LEU A N 1
ATOM 724 C CA . LEU A 1 87 ? 6.051 19.625 8.711 1 95.5 87 LEU A CA 1
ATOM 725 C C . LEU A 1 87 ? 6.426 18.141 8.789 1 95.5 87 LEU A C 1
ATOM 727 O O . LEU A 1 87 ? 5.559 17.266 8.727 1 95.5 87 LEU A O 1
ATOM 731 N N . VAL A 1 88 ? 7.695 17.875 8.922 1 97.56 88 VAL A N 1
ATOM 732 C CA . VAL A 1 88 ? 8.18 16.5 8.945 1 97.56 88 VAL A CA 1
ATOM 733 C C . VAL A 1 88 ? 7.613 15.766 10.156 1 97.56 88 VAL A C 1
ATOM 735 O O . VAL A 1 88 ? 7.23 14.594 10.062 1 97.56 88 VAL A O 1
ATOM 738 N N . GLU A 1 89 ? 7.562 16.453 11.219 1 97 89 GLU A N 1
ATOM 739 C CA . GLU A 1 89 ? 6.984 15.859 12.422 1 97 89 GLU A CA 1
ATOM 740 C C . GLU A 1 89 ? 5.523 15.484 12.203 1 97 89 GLU A C 1
ATOM 742 O O . GLU A 1 89 ? 5.09 14.398 12.594 1 97 89 GLU A O 1
ATOM 747 N N . GLN A 1 90 ? 4.852 16.344 11.633 1 95.06 90 GLN A N 1
ATOM 748 C CA . GLN A 1 90 ? 3.441 16.094 11.359 1 95.06 90 GLN A CA 1
ATOM 749 C C . GLN A 1 90 ? 3.27 14.93 10.398 1 95.06 90 GLN A C 1
ATOM 751 O O . GLN A 1 90 ? 2.502 14 10.664 1 95.06 90 GLN A O 1
ATOM 756 N N . LEU A 1 91 ? 3.979 14.945 9.336 1 96.81 91 LEU A N 1
ATOM 757 C CA . LEU A 1 91 ? 3.869 13.906 8.32 1 96.81 91 LEU A CA 1
ATOM 758 C C . LEU A 1 91 ? 4.25 12.539 8.883 1 96.81 91 LEU A C 1
ATOM 760 O O . LEU A 1 91 ? 3.543 11.555 8.664 1 96.81 91 LEU A O 1
ATOM 764 N N . HIS A 1 92 ? 5.312 12.594 9.594 1 97.75 92 HIS A N 1
ATOM 765 C CA . HIS A 1 92 ? 5.797 11.328 10.133 1 97.75 92 HIS A CA 1
ATOM 766 C C . HIS A 1 92 ? 4.816 10.758 11.148 1 97.75 92 HIS A C 1
ATOM 768 O O . HIS A 1 92 ? 4.57 9.547 11.172 1 97.75 92 HIS A O 1
ATOM 774 N N . SER A 1 93 ? 4.254 11.57 11.93 1 95.62 93 SER A N 1
ATOM 775 C CA . SER A 1 93 ? 3.291 11.109 12.922 1 95.62 93 SER A CA 1
ATOM 776 C C . SER A 1 93 ? 2.039 10.547 12.258 1 95.62 93 SER A C 1
ATOM 778 O O . SER A 1 93 ? 1.438 9.594 12.766 1 95.62 93 SER A O 1
ATOM 780 N N . MET A 1 94 ? 1.749 11.047 11.172 1 94.62 94 MET A N 1
ATOM 781 C CA . MET A 1 94 ? 0.549 10.617 10.461 1 94.62 94 MET A CA 1
ATOM 782 C C . MET A 1 94 ? 0.793 9.305 9.727 1 94.62 94 MET A C 1
ATOM 784 O O . MET A 1 94 ? -0.044 8.398 9.773 1 94.62 94 MET A O 1
ATOM 788 N N . LEU A 1 95 ? 1.865 9.172 9.164 1 96.75 95 LEU A N 1
ATOM 789 C CA . LEU A 1 95 ? 2.111 8.047 8.266 1 96.75 95 LEU A CA 1
ATOM 790 C C . LEU A 1 95 ? 2.656 6.852 9.039 1 96.75 95 LEU A C 1
ATOM 792 O O . LEU A 1 95 ? 2.504 5.703 8.609 1 96.75 95 LEU A O 1
ATOM 796 N N . TYR A 1 96 ? 3.246 7.172 10.117 1 96.25 96 TYR A N 1
ATOM 797 C CA . TYR A 1 96 ? 3.928 6.102 10.836 1 96.25 96 TYR A CA 1
ATOM 798 C C . TYR A 1 96 ? 3.438 6.008 12.273 1 96.25 96 TYR A C 1
ATOM 800 O O . TYR A 1 96 ? 4.242 5.938 13.211 1 96.25 96 TYR A O 1
ATOM 808 N N . ARG A 1 97 ? 2.197 5.906 12.297 1 93 97 ARG A N 1
ATOM 809 C CA . ARG A 1 97 ? 1.504 5.797 13.578 1 93 97 ARG A CA 1
ATOM 810 C C . ARG A 1 97 ? 1.879 4.504 14.297 1 93 97 ARG A C 1
ATOM 812 O O . ARG A 1 97 ? 1.947 4.469 15.523 1 93 97 ARG A O 1
ATOM 819 N N . TYR A 1 98 ? 2.145 3.523 13.531 1 95.56 98 TYR A N 1
ATOM 820 C CA . TYR A 1 98 ? 2.498 2.225 14.094 1 95.56 98 TYR A CA 1
ATOM 821 C C . TYR A 1 98 ? 3.967 1.902 13.836 1 95.56 98 TYR A C 1
ATOM 823 O O . TYR A 1 98 ? 4.43 1.942 12.695 1 95.56 98 TYR A O 1
ATOM 831 N N . PRO A 1 99 ? 4.613 1.513 14.93 1 93.31 99 PRO A N 1
ATOM 832 C CA . PRO A 1 99 ? 6 1.088 14.719 1 93.31 99 PRO A CA 1
ATOM 833 C C . PRO A 1 99 ? 6.102 -0.196 13.898 1 93.31 99 PRO A C 1
ATOM 835 O O . PRO A 1 99 ? 5.195 -1.033 13.938 1 93.31 99 PRO A O 1
ATOM 838 N N . ALA A 1 100 ? 7.191 -0.299 13.227 1 94.44 100 ALA A N 1
ATOM 839 C CA . ALA A 1 100 ? 7.402 -1.451 12.352 1 94.44 100 ALA A CA 1
ATOM 840 C C . ALA A 1 100 ? 7.277 -2.758 13.133 1 94.44 100 ALA A C 1
ATOM 842 O O . ALA A 1 100 ? 6.727 -3.738 12.625 1 94.44 100 ALA A O 1
ATOM 843 N N . GLU A 1 101 ? 7.766 -2.762 14.281 1 95 101 GLU A N 1
ATOM 844 C CA . GLU A 1 101 ? 7.73 -3.969 15.102 1 95 101 GLU A CA 1
ATOM 845 C C . GLU A 1 101 ? 6.297 -4.457 15.305 1 95 101 GLU A C 1
ATOM 847 O O . GLU A 1 101 ? 6.031 -5.656 15.25 1 95 101 GLU A O 1
ATOM 852 N N . LYS A 1 102 ? 5.484 -3.553 15.594 1 95.38 102 LYS A N 1
ATOM 853 C CA . LYS A 1 102 ? 4.082 -3.908 15.773 1 95.38 102 LYS A CA 1
ATOM 854 C C . LYS A 1 102 ? 3.484 -4.473 14.484 1 95.38 102 LYS A C 1
ATOM 856 O O . LYS A 1 102 ? 2.746 -5.457 14.516 1 95.38 102 LYS A O 1
ATOM 861 N N . LEU A 1 103 ? 3.75 -3.859 13.406 1 95.44 103 LEU A N 1
ATOM 862 C CA . LEU A 1 103 ? 3.229 -4.312 12.125 1 95.44 103 LEU A CA 1
ATOM 863 C C . LEU A 1 103 ? 3.762 -5.699 11.781 1 95.44 103 LEU A C 1
ATOM 865 O O . LEU A 1 103 ? 3.037 -6.523 11.219 1 95.44 103 LEU A O 1
ATOM 869 N N . ILE A 1 104 ? 5.008 -5.957 12.133 1 95.06 104 ILE A N 1
ATOM 870 C CA . ILE A 1 104 ? 5.609 -7.266 11.922 1 95.06 104 ILE A CA 1
ATOM 871 C C . ILE A 1 104 ? 4.859 -8.32 12.734 1 95.06 104 ILE A C 1
ATOM 873 O O . ILE A 1 104 ? 4.555 -9.398 12.227 1 95.06 104 ILE A O 1
ATOM 877 N N . LEU A 1 105 ? 4.562 -7.98 13.922 1 94.19 105 LEU A N 1
ATOM 878 C CA . LEU A 1 105 ? 3.824 -8.898 14.781 1 94.19 105 LEU A CA 1
ATOM 879 C C . LEU A 1 105 ? 2.443 -9.195 14.203 1 94.19 105 LEU A C 1
ATOM 881 O O . LEU A 1 105 ? 2.004 -10.344 14.188 1 94.19 105 LEU A O 1
ATOM 885 N N . ILE A 1 106 ? 1.785 -8.203 13.75 1 92.88 106 ILE A N 1
ATOM 886 C CA . ILE A 1 106 ? 0.459 -8.352 13.164 1 92.88 106 ILE A CA 1
ATOM 887 C C . ILE A 1 106 ? 0.545 -9.242 11.922 1 92.88 106 ILE A C 1
ATOM 889 O O . ILE A 1 106 ? -0.256 -10.164 11.758 1 92.88 106 ILE A O 1
ATOM 893 N N . GLU A 1 107 ? 1.495 -8.977 11.148 1 91.31 107 GLU A N 1
ATOM 894 C CA . GLU A 1 107 ? 1.667 -9.75 9.922 1 91.31 107 GLU A CA 1
ATOM 895 C C . GLU A 1 107 ? 1.974 -11.211 10.227 1 91.31 107 GLU A C 1
ATOM 897 O O . GLU A 1 107 ? 1.477 -12.117 9.555 1 91.31 107 GLU A O 1
ATOM 902 N N . ASN A 1 108 ? 2.881 -11.406 11.148 1 88 108 ASN A N 1
ATOM 903 C CA . ASN A 1 108 ? 3.209 -12.766 11.539 1 88 108 ASN A CA 1
ATOM 904 C C . ASN A 1 108 ? 1.967 -13.539 11.977 1 88 108 ASN A C 1
ATOM 906 O O . ASN A 1 108 ? 1.845 -14.734 11.703 1 88 108 ASN A O 1
ATOM 910 N N . SER A 1 109 ? 1.125 -12.828 12.594 1 85.31 109 SER A N 1
ATOM 911 C CA . SER A 1 109 ? -0.106 -13.469 13.047 1 85.31 109 SER A CA 1
ATOM 912 C C . SER A 1 109 ? -1.049 -13.742 11.883 1 85.31 109 SER A C 1
ATOM 914 O O . SER A 1 109 ? -1.574 -14.852 11.758 1 85.31 109 SER A O 1
ATOM 916 N N . THR A 1 110 ? -1.209 -12.828 11.016 1 85.44 110 THR A N 1
ATOM 917 C CA . THR A 1 110 ? -2.146 -12.953 9.906 1 85.44 110 THR A CA 1
ATOM 918 C C . THR A 1 110 ? -1.612 -13.93 8.859 1 85.44 110 THR A C 1
ATOM 920 O O . THR A 1 110 ? -2.387 -14.586 8.164 1 85.44 110 THR A O 1
ATOM 923 N N . ASP A 1 111 ? -0.245 -14.031 8.828 1 87.44 111 ASP A N 1
ATOM 924 C CA . ASP A 1 111 ? 0.367 -14.875 7.809 1 87.44 111 ASP A CA 1
ATOM 925 C C . ASP A 1 111 ? 0.878 -16.188 8.406 1 87.44 111 ASP A C 1
ATOM 927 O O . ASP A 1 111 ? 1.761 -16.828 7.84 1 87.44 111 ASP A O 1
ATOM 931 N N . SER A 1 112 ? 0.341 -16.609 9.445 1 87.25 112 SER A N 1
ATOM 932 C CA . SER A 1 112 ? 0.788 -17.828 10.117 1 87.25 112 SER A CA 1
ATOM 933 C C . SER A 1 112 ? 0.604 -19.047 9.219 1 87.25 112 SER A C 1
ATOM 935 O O . SER A 1 112 ? 1.27 -20.062 9.414 1 87.25 112 SER A O 1
ATOM 937 N N . TYR A 1 113 ? -0.283 -18.906 8.289 1 88.38 113 TYR A N 1
ATOM 938 C CA . TYR A 1 113 ? -0.525 -20.016 7.367 1 88.38 113 TYR A CA 1
ATOM 939 C C . TYR A 1 113 ? 0.731 -20.344 6.57 1 88.38 113 TYR A C 1
ATOM 941 O O . TYR A 1 113 ? 0.877 -21.469 6.066 1 88.38 113 TYR A O 1
ATOM 949 N N . ARG A 1 114 ? 1.607 -19.438 6.48 1 89.19 114 ARG A N 1
ATOM 950 C CA . ARG A 1 114 ? 2.834 -19.625 5.715 1 89.19 114 ARG A CA 1
ATOM 951 C C . ARG A 1 114 ? 3.66 -20.781 6.297 1 89.19 114 ARG A C 1
ATOM 953 O O . ARG A 1 114 ? 4.5 -21.359 5.605 1 89.19 114 ARG A O 1
ATOM 960 N N . LEU A 1 115 ? 3.473 -21.094 7.543 1 89.12 115 LEU A N 1
ATOM 961 C CA . LEU A 1 115 ? 4.195 -22.172 8.203 1 89.12 115 LEU A CA 1
ATOM 962 C C . LEU A 1 115 ? 3.67 -23.531 7.75 1 89.12 115 LEU A C 1
ATOM 964 O O . LEU A 1 115 ? 4.328 -24.562 7.949 1 89.12 115 LEU A O 1
ATOM 968 N N . LYS A 1 116 ? 2.574 -23.516 7.102 1 91.56 116 LYS A N 1
ATOM 969 C CA . LYS A 1 116 ? 1.896 -24.781 6.785 1 91.56 116 LYS A CA 1
ATOM 970 C C . LYS A 1 116 ? 2.062 -25.141 5.312 1 91.56 116 LYS A C 1
ATOM 972 O O . LYS A 1 116 ? 1.411 -26.047 4.812 1 91.56 116 LYS A O 1
ATOM 977 N N . GLY A 1 117 ? 2.865 -24.406 4.629 1 94.81 117 GLY A N 1
ATOM 978 C CA . GLY A 1 117 ? 3.031 -24.656 3.205 1 94.81 117 GLY A CA 1
ATOM 979 C C . GLY A 1 117 ? 4.004 -23.703 2.537 1 94.81 117 GLY A C 1
ATOM 980 O O . GLY A 1 117 ? 4.871 -23.125 3.201 1 94.81 117 GLY A O 1
ATOM 981 N N . ASN A 1 118 ? 3.855 -23.766 1.152 1 95.25 118 ASN A N 1
ATOM 982 C CA . ASN A 1 118 ? 4.719 -22.906 0.338 1 95.25 118 ASN A CA 1
ATOM 983 C C . ASN A 1 118 ? 3.949 -22.266 -0.814 1 95.25 118 ASN A C 1
ATOM 985 O O . ASN A 1 118 ? 3 -22.859 -1.335 1 95.25 118 ASN A O 1
ATOM 989 N N . PHE A 1 119 ? 4.426 -21.125 -1.096 1 97.31 119 PHE A N 1
ATOM 990 C CA . PHE A 1 119 ? 3.865 -20.5 -2.291 1 97.31 119 PHE A CA 1
ATOM 991 C C . PHE A 1 119 ? 4.484 -21.094 -3.551 1 97.31 119 PHE A C 1
ATOM 993 O O . PHE A 1 119 ? 5.648 -21.5 -3.543 1 97.31 119 PHE A O 1
ATOM 1000 N N . ALA A 1 120 ? 3.645 -21.156 -4.637 1 97.75 120 ALA A N 1
ATOM 1001 C CA . ALA A 1 120 ? 4.184 -21.562 -5.93 1 97.75 120 ALA A CA 1
ATOM 1002 C C . ALA A 1 120 ? 5.332 -20.672 -6.363 1 97.75 120 ALA A C 1
ATOM 1004 O O . ALA A 1 120 ? 6.238 -21.109 -7.082 1 97.75 120 ALA A O 1
ATOM 1005 N N . CYS A 1 121 ? 5.191 -19.391 -5.977 1 98.06 121 CYS A N 1
ATOM 1006 C CA . CYS A 1 121 ? 6.277 -18.422 -6.113 1 98.06 121 CYS A CA 1
ATOM 1007 C C . CYS A 1 121 ? 6.762 -17.938 -4.75 1 98.06 121 CYS A C 1
ATOM 1009 O O . CYS A 1 121 ? 6.184 -17.016 -4.168 1 98.06 121 CYS A O 1
ATOM 1011 N N . GLU A 1 122 ? 7.863 -18.5 -4.367 1 96.69 122 GLU A N 1
ATOM 1012 C CA . GLU A 1 122 ? 8.398 -18.125 -3.062 1 96.69 122 GLU A CA 1
ATOM 1013 C C . GLU A 1 122 ? 8.914 -16.688 -3.066 1 96.69 122 GLU A C 1
ATOM 1015 O O . GLU A 1 122 ? 9.336 -16.188 -4.105 1 96.69 122 GLU A O 1
ATOM 1020 N N . SER A 1 123 ? 8.797 -16.125 -1.873 1 95.44 123 SER A N 1
ATOM 1021 C CA . SER A 1 123 ? 9.195 -14.719 -1.756 1 95.44 123 SER A CA 1
ATOM 1022 C C . SER A 1 123 ? 9.984 -14.477 -0.471 1 95.44 123 SER A C 1
ATOM 1024 O O . SER A 1 123 ? 9.945 -15.289 0.45 1 95.44 123 SER A O 1
ATOM 1026 N N . ASP A 1 124 ? 10.758 -13.414 -0.515 1 93.56 124 ASP A N 1
ATOM 1027 C CA . ASP A 1 124 ? 11.477 -12.93 0.66 1 93.56 124 ASP A CA 1
ATOM 1028 C C . ASP A 1 124 ? 10.898 -11.609 1.15 1 93.56 124 ASP A C 1
ATOM 1030 O O . ASP A 1 124 ? 10.641 -10.703 0.353 1 93.56 124 ASP A O 1
ATOM 1034 N N . VAL A 1 125 ? 10.695 -11.594 2.482 1 94.44 125 VAL A N 1
ATOM 1035 C CA . VAL A 1 125 ? 10.164 -10.375 3.082 1 94.44 125 VAL A CA 1
ATOM 1036 C C . VAL A 1 125 ? 11.234 -9.711 3.943 1 94.44 125 VAL A C 1
ATOM 1038 O O . VAL A 1 125 ? 11.883 -10.375 4.758 1 94.44 125 VAL A O 1
ATOM 1041 N N . VAL A 1 126 ? 11.422 -8.422 3.715 1 93.12 126 VAL A N 1
ATOM 1042 C CA . VAL A 1 126 ? 12.344 -7.656 4.543 1 93.12 126 VAL A CA 1
ATOM 1043 C C . VAL A 1 126 ? 11.719 -6.312 4.91 1 93.12 126 VAL A C 1
ATOM 1045 O O . VAL A 1 126 ? 10.859 -5.801 4.18 1 93.12 126 VAL A O 1
ATOM 1048 N N . TRP A 1 127 ? 12.031 -5.852 6.09 1 94.81 127 TRP A N 1
ATOM 1049 C CA . TRP A 1 127 ? 11.703 -4.5 6.531 1 94.81 127 TRP A CA 1
ATOM 1050 C C . TRP A 1 127 ? 12.938 -3.604 6.523 1 94.81 127 TRP A C 1
ATOM 1052 O O . TRP A 1 127 ? 13.891 -3.848 7.262 1 94.81 127 TRP A O 1
ATOM 1062 N N . LEU A 1 128 ? 12.859 -2.529 5.656 1 93.62 128 LEU A N 1
ATOM 1063 C CA . LEU A 1 128 ? 14.078 -1.754 5.434 1 93.62 128 LEU A CA 1
ATOM 1064 C C . LEU A 1 128 ? 13.797 -0.26 5.551 1 93.62 128 LEU A C 1
ATOM 1066 O O . LEU A 1 128 ? 12.703 0.201 5.199 1 93.62 128 LEU A O 1
ATOM 1070 N N . LYS A 1 129 ? 14.812 0.357 6.055 1 95.62 129 LYS A N 1
ATOM 1071 C CA . LYS A 1 129 ? 14.852 1.808 5.895 1 95.62 129 LYS A CA 1
ATOM 1072 C C . LYS A 1 129 ? 15.242 2.191 4.469 1 95.62 129 LYS A C 1
ATOM 1074 O O . LYS A 1 129 ? 16.344 1.862 4.012 1 95.62 129 LYS A O 1
ATOM 1079 N N . LEU A 1 130 ? 14.422 2.943 3.859 1 94.62 130 LEU A N 1
ATOM 1080 C CA . LEU A 1 130 ? 14.688 3.27 2.463 1 94.62 130 LEU A CA 1
ATOM 1081 C C . LEU A 1 130 ? 15.367 4.633 2.342 1 94.62 130 LEU A C 1
ATOM 1083 O O . LEU A 1 130 ? 15.016 5.566 3.066 1 94.62 130 LEU A O 1
ATOM 1087 N N . GLY A 1 131 ? 16.297 4.711 1.401 1 94.19 131 GLY A N 1
ATOM 1088 C CA . GLY A 1 131 ? 17.031 5.957 1.207 1 94.19 131 GLY A CA 1
ATOM 1089 C C . GLY A 1 131 ? 16.688 6.652 -0.095 1 94.19 131 GLY A C 1
ATOM 1090 O O . GLY A 1 131 ? 16.656 7.883 -0.161 1 94.19 131 GLY A O 1
ATOM 1091 N N . TRP A 1 132 ? 16.5 5.828 -1.119 1 93.38 132 TRP A N 1
ATOM 1092 C CA . TRP A 1 132 ? 16.141 6.312 -2.451 1 93.38 132 TRP A CA 1
ATOM 1093 C C . TRP A 1 132 ? 15.016 5.469 -3.053 1 93.38 132 TRP A C 1
ATOM 1095 O O . TRP A 1 132 ? 14.922 4.27 -2.787 1 93.38 132 TRP A O 1
ATOM 1105 N N . ALA A 1 133 ? 14.188 6.133 -3.82 1 92.81 133 ALA A N 1
ATOM 1106 C CA . ALA A 1 133 ? 13.148 5.395 -4.535 1 92.81 133 ALA A CA 1
ATOM 1107 C C . ALA A 1 133 ? 12.602 6.211 -5.703 1 92.81 133 ALA A C 1
ATOM 1109 O O . ALA A 1 133 ? 12.742 7.434 -5.734 1 92.81 133 ALA A O 1
ATOM 1110 N N . HIS A 1 134 ? 12.039 5.504 -6.602 1 92.19 134 HIS A N 1
ATOM 1111 C CA . HIS A 1 134 ? 11.305 6.16 -7.684 1 92.19 134 HIS A CA 1
ATOM 1112 C C . HIS A 1 134 ? 9.828 6.312 -7.336 1 92.19 134 HIS A C 1
ATOM 1114 O O . HIS A 1 134 ? 9.234 5.414 -6.738 1 92.19 134 HIS A O 1
ATOM 1120 N N . ASP A 1 135 ? 9.336 7.418 -7.762 1 92.94 135 ASP A N 1
ATOM 1121 C CA . ASP A 1 135 ? 7.895 7.535 -7.578 1 92.94 135 ASP A CA 1
ATOM 1122 C C . ASP A 1 135 ? 7.141 6.918 -8.758 1 92.94 135 ASP A C 1
ATOM 1124 O O . ASP A 1 135 ? 7.75 6.336 -9.656 1 92.94 135 ASP A O 1
ATOM 1128 N N . VAL A 1 136 ? 5.832 6.988 -8.773 1 92.5 136 VAL A N 1
ATOM 1129 C CA . VAL A 1 136 ? 4.984 6.332 -9.766 1 92.5 136 VAL A CA 1
ATOM 1130 C C . VAL A 1 136 ? 5.242 6.934 -11.148 1 92.5 136 VAL A C 1
ATOM 1132 O O . VAL A 1 136 ? 4.953 6.305 -12.164 1 92.5 136 VAL A O 1
ATOM 1135 N N . THR A 1 137 ? 5.793 8.117 -11.141 1 90 137 THR A N 1
ATOM 1136 C CA . THR A 1 137 ? 6.047 8.781 -12.422 1 90 137 THR A CA 1
ATOM 1137 C C . THR A 1 137 ? 7.473 8.508 -12.891 1 90 137 THR A C 1
ATOM 1139 O O . THR A 1 137 ? 7.855 8.906 -13.992 1 90 137 THR A O 1
ATOM 1142 N N . GLY A 1 138 ? 8.297 7.93 -12.062 1 88.62 138 GLY A N 1
ATOM 1143 C CA . GLY A 1 138 ? 9.648 7.566 -12.453 1 88.62 138 GLY A CA 1
ATOM 1144 C C . GLY A 1 138 ? 10.703 8.516 -11.922 1 88.62 138 GLY A C 1
ATOM 1145 O O . GLY A 1 138 ? 11.898 8.336 -12.172 1 88.62 138 GLY A O 1
ATOM 1146 N N . ARG A 1 139 ? 10.336 9.516 -11.188 1 90 139 ARG A N 1
ATOM 1147 C CA . ARG A 1 139 ? 11.305 10.445 -10.602 1 90 139 ARG A CA 1
ATOM 1148 C C . ARG A 1 139 ? 12.086 9.781 -9.477 1 90 139 ARG A C 1
ATOM 1150 O O . ARG A 1 139 ? 11.516 9.055 -8.656 1 90 139 ARG A O 1
ATOM 1157 N N . ASN A 1 140 ? 13.32 10.047 -9.523 1 90.12 140 ASN A N 1
ATOM 1158 C CA . ASN A 1 140 ? 14.164 9.578 -8.43 1 90.12 140 ASN A CA 1
ATOM 1159 C C . ASN A 1 140 ? 14.102 10.516 -7.23 1 90.12 140 ASN A C 1
ATOM 1161 O O . ASN A 1 140 ? 14.484 11.68 -7.328 1 90.12 140 ASN A O 1
ATOM 1165 N N . LEU A 1 141 ? 13.711 9.977 -6.109 1 94 141 LEU A N 1
ATOM 1166 C CA . LEU A 1 141 ? 13.492 10.82 -4.941 1 94 141 LEU A CA 1
ATOM 1167 C C . LEU A 1 141 ? 14.32 10.328 -3.756 1 94 141 LEU A C 1
ATOM 1169 O O . LEU A 1 141 ? 14.602 9.133 -3.645 1 94 141 LEU A O 1
ATOM 1173 N N . LEU A 1 142 ? 14.695 11.281 -3.031 1 94.81 142 LEU A N 1
ATOM 1174 C CA . LEU A 1 142 ? 15.359 10.992 -1.761 1 94.81 142 LEU A CA 1
ATOM 1175 C C . LEU A 1 142 ? 14.328 10.781 -0.653 1 94.81 142 LEU A C 1
ATOM 1177 O O . LEU A 1 142 ? 13.523 11.664 -0.37 1 94.81 142 LEU A O 1
ATOM 1181 N N . VAL A 1 143 ? 14.352 9.578 -0.037 1 96.69 143 VAL A N 1
ATOM 1182 C CA . VAL A 1 143 ? 13.398 9.273 1.028 1 96.69 143 VAL A CA 1
ATOM 1183 C C . VAL A 1 143 ? 13.93 9.805 2.359 1 96.69 143 VAL A C 1
ATOM 1185 O O . VAL A 1 143 ? 15.07 9.523 2.732 1 96.69 143 VAL A O 1
ATOM 1188 N N . VAL A 1 144 ? 13.133 10.531 3.027 1 97.94 144 VAL A N 1
ATOM 1189 C CA . VAL A 1 144 ? 13.531 11.07 4.324 1 97.94 144 VAL A CA 1
ATOM 1190 C C . VAL A 1 144 ? 13.656 9.93 5.336 1 97.94 144 VAL A C 1
ATOM 1192 O O . VAL A 1 144 ? 12.656 9.305 5.703 1 97.94 144 VAL A O 1
ATOM 1195 N N . ASN A 1 145 ? 14.898 9.773 5.746 1 97.19 145 ASN A N 1
ATOM 1196 C CA . ASN A 1 145 ? 15.164 8.766 6.766 1 97.19 145 ASN A CA 1
ATOM 1197 C C . ASN A 1 145 ? 16.234 9.227 7.746 1 97.19 145 ASN A C 1
ATOM 1199 O O . ASN A 1 145 ? 17.422 9.25 7.402 1 97.19 145 ASN A O 1
ATOM 1203 N N . THR A 1 146 ? 15.859 9.578 8.883 1 96.12 146 THR A N 1
ATOM 1204 C CA . THR A 1 146 ? 16.75 9.969 9.969 1 96.12 146 THR A CA 1
ATOM 1205 C C . THR A 1 146 ? 16.5 9.133 11.219 1 96.12 146 THR A C 1
ATOM 1207 O O . THR A 1 146 ? 15.461 8.477 11.32 1 96.12 146 THR A O 1
ATOM 1210 N N . PRO A 1 147 ? 17.422 9.062 12.148 1 95.19 147 PRO A N 1
ATOM 1211 C CA . PRO A 1 147 ? 17.188 8.305 13.383 1 95.19 147 PRO A CA 1
ATOM 1212 C C . PRO A 1 147 ? 15.922 8.75 14.109 1 95.19 147 PRO A C 1
ATOM 1214 O O . PRO A 1 147 ? 15.219 7.918 14.703 1 95.19 147 PRO A O 1
ATOM 1217 N N . ARG A 1 148 ? 15.57 9.961 14.039 1 95.88 148 ARG A N 1
ATOM 1218 C CA . ARG A 1 148 ? 14.391 10.484 14.719 1 95.88 148 ARG A CA 1
ATOM 1219 C C . ARG A 1 148 ? 13.117 10.164 13.945 1 95.88 148 ARG A C 1
ATOM 1221 O O . ARG A 1 148 ? 12.062 9.945 14.539 1 95.88 148 ARG A O 1
ATOM 1228 N N . TYR A 1 149 ? 13.25 10.156 12.648 1 97.38 149 TYR A N 1
ATOM 1229 C CA . TYR A 1 149 ? 12.086 9.93 11.797 1 97.38 149 TYR A CA 1
ATOM 1230 C C . TYR A 1 149 ? 12.328 8.789 10.82 1 97.38 149 TYR A C 1
ATOM 1232 O O . TYR A 1 149 ? 12.391 9 9.602 1 97.38 149 TYR A O 1
ATOM 1240 N N . PRO A 1 150 ? 12.398 7.645 11.367 1 97.38 150 PRO A N 1
ATOM 1241 C CA . PRO A 1 150 ? 12.648 6.48 10.516 1 97.38 150 PRO A CA 1
ATOM 1242 C C . PRO A 1 150 ? 11.445 6.109 9.648 1 97.38 150 PRO A C 1
ATOM 1244 O O . PRO A 1 150 ? 10.305 6.211 10.102 1 97.38 150 PRO A O 1
ATOM 1247 N N . GLN A 1 151 ? 11.695 5.824 8.43 1 97.56 151 GLN A N 1
ATOM 1248 C CA . GLN A 1 151 ? 10.695 5.27 7.52 1 97.56 151 GLN A CA 1
ATOM 1249 C C . GLN A 1 151 ? 11.07 3.848 7.105 1 97.56 151 GLN A C 1
ATOM 1251 O O . GLN A 1 151 ? 11.891 3.652 6.207 1 97.56 151 GLN A O 1
ATOM 1256 N N . ILE A 1 152 ? 10.445 2.936 7.758 1 96.69 152 ILE A N 1
ATOM 1257 C CA . ILE A 1 152 ? 10.688 1.519 7.516 1 96.69 152 ILE A CA 1
ATOM 1258 C C . ILE A 1 152 ? 9.508 0.92 6.742 1 96.69 152 ILE A C 1
ATOM 1260 O O . ILE A 1 152 ? 8.352 1.106 7.121 1 96.69 152 ILE A O 1
ATOM 1264 N N . HIS A 1 153 ? 9.844 0.229 5.684 1 95.44 153 HIS A N 1
ATOM 1265 C CA . HIS A 1 153 ? 8.789 -0.324 4.84 1 95.44 153 HIS A CA 1
ATOM 1266 C C . HIS A 1 153 ? 9.016 -1.81 4.582 1 95.44 153 HIS A C 1
ATOM 1268 O O . HIS A 1 153 ? 10.156 -2.277 4.578 1 95.44 153 HIS A O 1
ATOM 1274 N N . ARG A 1 154 ? 7.914 -2.41 4.375 1 95 154 ARG A N 1
ATOM 1275 C CA . ARG A 1 154 ? 7.891 -3.834 4.055 1 95 154 ARG A CA 1
ATOM 1276 C C . ARG A 1 154 ? 8.109 -4.062 2.562 1 95 154 ARG A C 1
ATOM 1278 O O . ARG A 1 154 ? 7.402 -3.488 1.731 1 95 154 ARG A O 1
ATOM 1285 N N . LEU A 1 155 ? 9.07 -4.867 2.291 1 93.81 155 LEU A N 1
ATOM 1286 C CA . LEU A 1 155 ? 9.312 -5.285 0.915 1 93.81 155 LEU A CA 1
ATOM 1287 C C . LEU A 1 155 ? 9.219 -6.801 0.783 1 93.81 155 LEU A C 1
ATOM 1289 O O . LEU A 1 155 ? 9.75 -7.535 1.614 1 93.81 155 LEU A O 1
ATOM 1293 N N . GLU A 1 156 ? 8.469 -7.172 -0.2 1 95.38 156 GLU A N 1
ATOM 1294 C CA . GLU A 1 156 ? 8.398 -8.594 -0.535 1 95.38 156 GLU A CA 1
ATOM 1295 C C . GLU A 1 156 ? 8.82 -8.836 -1.982 1 95.38 156 GLU A C 1
ATOM 1297 O O . GLU A 1 156 ? 8.117 -8.43 -2.912 1 95.38 156 GLU A O 1
ATOM 1302 N N . THR A 1 157 ? 9.93 -9.578 -2.115 1 94.81 157 THR A N 1
ATOM 1303 C CA . THR A 1 157 ? 10.461 -9.836 -3.447 1 94.81 157 THR A CA 1
ATOM 1304 C C . THR A 1 157 ? 10.414 -11.32 -3.773 1 94.81 157 THR A C 1
ATOM 1306 O O . THR A 1 157 ? 10.586 -12.164 -2.891 1 94.81 157 THR A O 1
ATOM 1309 N N . CYS A 1 158 ? 10.133 -11.539 -5.07 1 96.62 158 CYS A N 1
ATOM 1310 C CA . CYS A 1 158 ? 10.148 -12.93 -5.508 1 96.62 158 CYS A CA 1
ATOM 1311 C C . CYS A 1 158 ? 11.547 -13.523 -5.395 1 96.62 158 CYS A C 1
ATOM 1313 O O . CYS A 1 158 ? 12.516 -12.945 -5.891 1 96.62 158 CYS A O 1
ATOM 1315 N N . ARG A 1 159 ? 11.633 -14.641 -4.797 1 95.38 159 ARG A N 1
ATOM 1316 C CA . ARG A 1 159 ? 12.922 -15.312 -4.68 1 95.38 159 ARG A CA 1
ATOM 1317 C C . ARG A 1 159 ? 13.453 -15.727 -6.047 1 95.38 159 ARG A C 1
ATOM 1319 O O . ARG A 1 159 ? 14.656 -15.672 -6.301 1 95.38 159 ARG A O 1
ATOM 1326 N N . TYR A 1 160 ? 12.562 -16.109 -6.863 1 94.5 160 TYR A N 1
ATOM 1327 C CA . TYR A 1 160 ? 12.891 -16.562 -8.211 1 94.5 160 TYR A CA 1
ATOM 1328 C C . TYR A 1 160 ? 12.07 -15.828 -9.25 1 94.5 160 TYR A C 1
ATOM 1330 O O . TYR A 1 160 ? 11.336 -16.453 -10.023 1 94.5 160 TYR A O 1
ATOM 1338 N N . ALA A 1 161 ? 12.344 -14.562 -9.359 1 94.81 161 ALA A N 1
ATOM 1339 C CA . ALA A 1 161 ? 11.602 -13.719 -10.289 1 94.81 161 ALA A CA 1
ATOM 1340 C C . ALA A 1 161 ? 11.797 -14.18 -11.727 1 94.81 161 ALA A C 1
ATOM 1342 O O . ALA A 1 161 ? 12.914 -14.523 -12.133 1 94.81 161 ALA A O 1
ATOM 1343 N N . ASP A 1 162 ? 10.773 -14.258 -12.516 1 95.25 162 ASP A N 1
ATOM 1344 C CA . ASP A 1 162 ? 10.75 -14.562 -13.938 1 95.25 162 ASP A CA 1
ATOM 1345 C C . ASP A 1 162 ? 11.141 -16.016 -14.203 1 95.25 162 ASP A C 1
ATOM 1347 O O . ASP A 1 162 ? 11.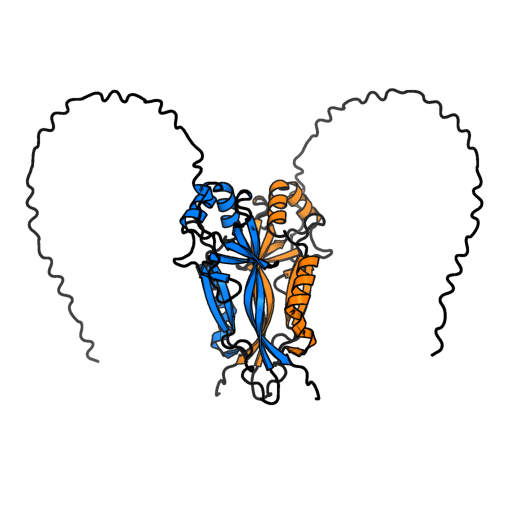43 -16.391 -15.336 1 95.25 162 ASP A O 1
ATOM 1351 N N . LYS A 1 163 ? 11.25 -16.781 -13.188 1 96.75 163 LYS A N 1
ATOM 1352 C CA . LYS A 1 163 ? 11.508 -18.219 -13.336 1 96.75 163 LYS A CA 1
ATOM 1353 C C . LYS A 1 163 ? 10.203 -19.016 -13.289 1 96.75 163 LYS A C 1
ATOM 1355 O O . LYS A 1 163 ? 9.164 -18.484 -12.891 1 96.75 163 LYS A O 1
ATOM 1360 N N . HIS A 1 164 ? 10.359 -20.234 -13.648 1 97.25 164 HIS A N 1
ATOM 1361 C CA . HIS A 1 164 ? 9.211 -21.141 -13.695 1 97.25 164 HIS A CA 1
ATOM 1362 C C . HIS A 1 164 ? 8.594 -21.328 -12.312 1 97.25 164 HIS A C 1
ATOM 1364 O O . HIS A 1 164 ? 9.312 -21.453 -11.32 1 97.25 164 HIS A O 1
ATOM 1370 N N . CYS A 1 165 ? 7.211 -21.281 -12.266 1 97.56 165 CYS A N 1
ATOM 1371 C CA . CYS A 1 165 ? 6.508 -21.469 -11.008 1 97.56 165 CYS A CA 1
ATOM 1372 C C . CYS A 1 165 ? 6.707 -22.891 -10.484 1 97.56 165 CYS A C 1
ATOM 1374 O O . CYS A 1 165 ? 6.668 -23.844 -11.25 1 97.56 165 CYS A O 1
ATOM 1376 N N . GLU A 1 166 ? 6.805 -22.969 -9.219 1 95.81 166 GLU A N 1
ATOM 1377 C CA . GLU A 1 166 ? 6.934 -24.281 -8.594 1 95.81 166 GLU A CA 1
ATOM 1378 C C . GLU A 1 166 ? 5.613 -25.047 -8.641 1 95.81 166 GLU A C 1
ATOM 1380 O O . GLU A 1 166 ? 4.539 -24.438 -8.609 1 95.81 166 GLU A O 1
ATOM 1385 N N . TYR A 1 167 ? 5.66 -26.375 -8.773 1 95 167 TYR A N 1
ATOM 1386 C CA . TYR A 1 167 ? 4.535 -27.297 -8.711 1 95 167 TYR A CA 1
ATOM 1387 C C . TYR A 1 167 ? 3.777 -27.328 -10.031 1 95 167 TYR A C 1
ATOM 1389 O O . TYR A 1 167 ? 2.834 -28.109 -10.195 1 95 167 TYR A O 1
ATOM 1397 N N . LEU A 1 168 ? 4.094 -26.422 -10.945 1 95.38 168 LEU A N 1
ATOM 1398 C CA . LEU A 1 168 ? 3.453 -26.484 -12.25 1 95.38 168 LEU A CA 1
ATOM 1399 C C . LEU A 1 168 ? 4.199 -27.438 -13.18 1 95.38 168 LEU A C 1
ATOM 1401 O O . LEU A 1 168 ? 5.43 -27.484 -13.172 1 95.38 168 LEU A O 1
ATOM 1405 N N . PRO A 1 169 ? 3.379 -28.109 -13.992 1 92.81 169 PRO A N 1
ATOM 1406 C CA . PRO A 1 169 ? 4.047 -28.938 -14.992 1 92.81 169 PRO A CA 1
ATOM 1407 C C . PRO A 1 169 ? 4.934 -28.125 -15.938 1 92.81 169 PRO A C 1
ATOM 1409 O O . PRO A 1 169 ? 4.602 -26.984 -16.281 1 92.81 169 PRO A O 1
ATOM 1412 N N . PRO A 1 170 ? 5.953 -28.781 -16.391 1 90.31 170 PRO A N 1
ATOM 1413 C CA . PRO A 1 170 ? 6.91 -28.062 -17.25 1 90.31 170 PRO A CA 1
ATOM 1414 C C . PRO A 1 170 ? 6.324 -27.672 -18.609 1 90.31 170 PRO A C 1
ATOM 1416 O O . PRO A 1 170 ? 6.879 -26.828 -19.297 1 90.31 170 PRO A O 1
ATOM 1419 N N . CYS A 1 171 ? 5.324 -28.281 -18.984 1 91.12 171 CYS A N 1
ATOM 1420 C CA . CYS A 1 171 ? 4.746 -28 -20.281 1 91.12 171 CYS A CA 1
ATOM 1421 C C . CYS A 1 171 ? 4.109 -26.609 -20.297 1 91.12 171 CYS A C 1
ATOM 1423 O O . CYS A 1 171 ? 3.828 -26.062 -21.375 1 91.12 171 CYS A O 1
ATOM 1425 N N . TYR A 1 172 ? 3.871 -26.078 -19.125 1 92.69 172 TYR A N 1
ATOM 1426 C CA . TYR A 1 172 ? 3.355 -24.719 -19.062 1 92.69 172 TYR A CA 1
ATOM 1427 C C . TYR A 1 172 ? 4.492 -23.703 -19.031 1 92.69 172 TYR A C 1
ATOM 1429 O O . TYR A 1 172 ? 5.461 -23.875 -18.281 1 92.69 172 TYR A O 1
ATOM 1437 N N . ARG A 1 173 ? 4.34 -22.688 -19.859 1 94.69 173 ARG A N 1
ATOM 1438 C CA . ARG A 1 173 ? 5.258 -21.562 -19.766 1 94.69 173 ARG A CA 1
ATOM 1439 C C . ARG A 1 173 ? 4.82 -20.594 -18.672 1 94.69 173 ARG A C 1
ATOM 1441 O O . ARG A 1 173 ? 4.02 -19.688 -18.906 1 94.69 173 ARG A O 1
ATOM 1448 N N . SER A 1 174 ? 5.387 -20.812 -17.531 1 96.81 174 SER A N 1
ATOM 1449 C CA . SER A 1 174 ? 5 -20 -16.375 1 96.81 174 SER A CA 1
ATOM 1450 C C . SER A 1 174 ? 6.18 -19.188 -15.852 1 96.81 174 SER A C 1
ATOM 1452 O O . SER A 1 174 ? 7.336 -19.469 -16.172 1 96.81 174 SER A O 1
ATOM 1454 N N . ARG A 1 175 ? 5.891 -18.156 -15.133 1 97.31 175 ARG A N 1
ATOM 1455 C CA . ARG A 1 175 ? 6.93 -17.375 -14.469 1 97.31 175 ARG A CA 1
ATOM 1456 C C . ARG A 1 175 ? 6.395 -16.719 -13.195 1 97.31 175 ARG A C 1
ATOM 1458 O O . ARG A 1 175 ? 5.203 -16.422 -13.102 1 97.31 175 ARG A O 1
ATOM 1465 N N . CYS A 1 176 ? 7.246 -16.516 -12.281 1 97.88 176 CYS A N 1
ATOM 1466 C CA . CYS A 1 176 ? 6.91 -15.75 -11.078 1 97.88 176 CYS A CA 1
ATOM 1467 C C . CYS A 1 176 ? 6.984 -14.25 -11.344 1 97.88 176 CYS A C 1
ATOM 1469 O O . CYS A 1 176 ? 8.062 -13.711 -11.586 1 97.88 176 CYS A O 1
ATOM 1471 N N . GLN A 1 177 ? 5.875 -13.68 -11.289 1 96.88 177 GLN A N 1
ATOM 1472 C CA . GLN A 1 177 ? 5.746 -12.258 -11.594 1 96.88 177 GLN A CA 1
ATOM 1473 C C . GLN A 1 177 ? 5.781 -11.414 -10.328 1 96.88 177 GLN A C 1
ATOM 1475 O O . GLN A 1 177 ? 4.969 -11.617 -9.422 1 96.88 177 GLN A O 1
ATOM 1480 N N . GLN A 1 178 ? 6.727 -10.438 -10.289 1 95.75 178 GLN A N 1
ATOM 1481 C CA . GLN A 1 178 ? 6.785 -9.492 -9.18 1 95.75 178 GLN A CA 1
ATOM 1482 C C . GLN A 1 178 ? 5.602 -8.531 -9.219 1 95.75 178 GLN A C 1
ATOM 1484 O O . GLN A 1 178 ? 5.293 -7.953 -10.266 1 95.75 178 GLN A O 1
ATOM 1489 N N . ARG A 1 179 ? 4.953 -8.477 -8.117 1 95.38 179 ARG A N 1
ATOM 1490 C CA . ARG A 1 179 ? 3.848 -7.535 -7.977 1 95.38 179 ARG A CA 1
ATOM 1491 C C . ARG A 1 179 ? 4.262 -6.324 -7.148 1 95.38 179 ARG A C 1
ATOM 1493 O O . ARG A 1 179 ? 5.105 -6.438 -6.258 1 95.38 179 ARG A O 1
ATOM 1500 N N . TYR A 1 180 ? 3.621 -5.16 -7.441 1 94.25 180 TYR A N 1
ATOM 1501 C CA . TYR A 1 180 ? 3.982 -3.914 -6.773 1 94.25 180 TYR A CA 1
ATOM 1502 C C . TYR A 1 180 ? 2.748 -3.217 -6.215 1 94.25 180 TYR A C 1
ATOM 1504 O O . TYR A 1 180 ? 1.644 -3.385 -6.734 1 94.25 180 TYR A O 1
ATOM 1512 N N . THR A 1 181 ? 2.938 -2.543 -5.129 1 94.31 181 THR A N 1
ATOM 1513 C CA . THR A 1 181 ? 1.916 -1.669 -4.562 1 94.31 181 THR A CA 1
ATOM 1514 C C . THR A 1 181 ? 2.49 -0.287 -4.266 1 94.31 181 THR A C 1
ATOM 1516 O O . THR A 1 181 ? 3.701 -0.138 -4.086 1 94.31 181 THR A O 1
ATOM 1519 N N . HIS A 1 182 ? 1.637 0.661 -4.305 1 95.06 182 HIS A N 1
ATOM 1520 C CA . HIS A 1 182 ? 2.07 2.031 -4.062 1 95.06 182 HIS A CA 1
ATOM 1521 C C . HIS A 1 182 ? 2 2.375 -2.576 1 95.06 182 HIS A C 1
ATOM 1523 O O . HIS A 1 182 ? 0.998 2.094 -1.917 1 95.06 182 HIS A O 1
ATOM 1529 N N . LYS A 1 183 ? 3.055 2.986 -2.121 1 96.25 183 LYS A N 1
ATOM 1530 C CA . LYS A 1 183 ? 3.131 3.402 -0.724 1 96.25 183 LYS A CA 1
ATOM 1531 C C . LYS A 1 183 ? 3.473 4.887 -0.609 1 96.25 183 LYS A C 1
ATOM 1533 O O . LYS A 1 183 ? 4.285 5.402 -1.379 1 96.25 183 LYS A O 1
ATOM 1538 N N . HIS A 1 184 ? 2.902 5.48 0.39 1 97.62 184 HIS A N 1
ATOM 1539 C CA . HIS A 1 184 ? 3.234 6.871 0.676 1 97.62 184 HIS A CA 1
ATOM 1540 C C . HIS A 1 184 ? 4.512 6.977 1.501 1 97.62 184 HIS A C 1
ATOM 1542 O O . HIS A 1 184 ? 4.691 6.238 2.473 1 97.62 184 HIS A O 1
ATOM 1548 N N . MET A 1 185 ? 5.324 7.922 1.113 1 97.69 185 MET A N 1
ATOM 1549 C CA . MET A 1 185 ? 6.547 8.203 1.856 1 97.69 185 MET A CA 1
ATOM 1550 C C . MET A 1 185 ? 6.859 9.695 1.856 1 97.69 185 MET A C 1
ATOM 1552 O O . MET A 1 185 ? 6.434 10.422 0.957 1 97.69 185 MET A O 1
ATOM 1556 N N . ILE A 1 186 ? 7.531 10.086 2.912 1 98.19 186 ILE A N 1
ATOM 1557 C CA . ILE A 1 186 ? 8.062 11.445 2.947 1 98.19 186 ILE A CA 1
ATOM 1558 C C . ILE A 1 186 ? 9.367 11.508 2.156 1 98.19 186 ILE A C 1
ATOM 1560 O O . ILE A 1 186 ? 10.32 10.797 2.467 1 98.19 186 ILE A O 1
ATOM 1564 N N . VAL A 1 187 ? 9.383 12.406 1.178 1 97.38 187 VAL A N 1
ATOM 1565 C CA . VAL A 1 187 ? 10.531 12.406 0.27 1 97.38 187 VAL A CA 1
ATOM 1566 C C . VAL A 1 187 ? 10.984 13.836 0.009 1 97.38 187 VAL A C 1
ATOM 1568 O O . VAL A 1 187 ? 10.289 14.789 0.359 1 97.38 187 VAL A O 1
ATOM 1571 N N . ILE A 1 188 ? 12.172 13.938 -0.492 1 96.5 188 ILE A N 1
ATOM 1572 C CA . ILE A 1 188 ? 12.75 15.18 -0.98 1 96.5 188 ILE A CA 1
ATOM 1573 C C . ILE A 1 188 ? 13.125 15.039 -2.455 1 96.5 188 ILE A C 1
ATOM 1575 O O . ILE A 1 188 ? 13.711 14.031 -2.855 1 96.5 188 ILE A O 1
ATOM 1579 N N . ASP A 1 189 ? 12.703 16 -3.215 1 93.5 189 ASP A N 1
ATOM 1580 C CA . ASP A 1 189 ? 13.133 16.016 -4.609 1 93.5 189 ASP A CA 1
ATOM 1581 C C . ASP A 1 189 ? 14.492 16.688 -4.758 1 93.5 189 ASP A C 1
ATOM 1583 O O . ASP A 1 189 ? 14.617 17.906 -4.566 1 93.5 189 ASP A O 1
ATOM 1587 N N . PRO A 1 190 ? 15.438 15.938 -5.168 1 89.12 190 PRO A N 1
ATOM 1588 C CA . PRO A 1 190 ? 16.766 16.547 -5.285 1 89.12 190 PRO A CA 1
ATOM 1589 C C . PRO A 1 190 ? 16.844 17.594 -6.395 1 89.12 190 PRO A C 1
ATOM 1591 O O . PRO A 1 190 ? 17.719 18.453 -6.375 1 89.12 190 PRO A O 1
ATOM 1594 N N . ALA A 1 191 ? 15.938 17.453 -7.309 1 86.88 191 ALA A N 1
ATOM 1595 C CA . ALA A 1 191 ? 15.914 18.422 -8.406 1 86.88 191 ALA A CA 1
ATOM 1596 C C . ALA A 1 191 ? 15.227 19.719 -7.992 1 86.88 191 ALA A C 1
ATOM 1598 O O . ALA A 1 191 ? 15.383 20.75 -8.648 1 86.88 191 ALA A O 1
ATOM 1599 N N . LYS A 1 192 ? 14.453 19.641 -7.031 1 87.06 192 LYS A N 1
ATOM 1600 C CA . LYS A 1 192 ? 13.711 20.797 -6.543 1 87.06 192 LYS A CA 1
ATOM 1601 C C . LYS A 1 192 ? 13.875 20.969 -5.035 1 87.06 192 LYS A C 1
ATOM 1603 O O . LYS A 1 192 ? 12.898 20.891 -4.285 1 87.06 192 LYS A O 1
ATOM 1608 N N . LEU A 1 193 ? 14.945 21.438 -4.625 1 81.19 193 LEU A N 1
ATOM 1609 C CA . LEU A 1 193 ? 15.297 21.453 -3.207 1 81.19 193 LEU A CA 1
ATOM 1610 C C . LEU A 1 193 ? 14.5 22.516 -2.467 1 81.19 193 LEU A C 1
ATOM 1612 O O . LEU A 1 193 ? 14.203 22.375 -1.278 1 81.19 193 LEU A O 1
ATOM 1616 N N . SER A 1 194 ? 14.133 23.469 -3.105 1 83.25 194 SER A N 1
ATOM 1617 C CA . SER A 1 194 ? 13.414 24.578 -2.484 1 83.25 194 SER A CA 1
ATOM 1618 C C . SER A 1 194 ? 12.008 24.156 -2.066 1 83.25 194 SER A C 1
ATOM 1620 O O . SER A 1 194 ? 11.398 24.797 -1.194 1 83.25 194 SER A O 1
ATOM 1622 N N . SER A 1 195 ? 11.547 23.109 -2.652 1 86.38 195 SER A N 1
ATOM 1623 C CA . SER A 1 195 ? 10.18 22.703 -2.377 1 86.38 195 SER A CA 1
ATOM 1624 C C . SER A 1 195 ? 10.078 21.984 -1.03 1 86.38 195 SER A C 1
ATOM 1626 O O . SER A 1 195 ? 8.977 21.828 -0.488 1 86.38 195 SER A O 1
ATOM 1628 N N . GLY A 1 196 ? 11.203 21.594 -0.427 1 93.25 196 GLY A N 1
ATOM 1629 C CA . GLY A 1 196 ? 11.172 20.906 0.851 1 93.25 196 GLY A CA 1
ATOM 1630 C C . GLY A 1 196 ? 10.609 19.5 0.753 1 93.25 196 GLY A C 1
ATOM 1631 O O . GLY A 1 196 ? 10.398 18.984 -0.347 1 93.25 196 GLY A O 1
ATOM 1632 N N . PRO A 1 197 ? 10.406 18.906 1.917 1 96.81 197 PRO A N 1
ATOM 1633 C CA . PRO A 1 197 ? 9.867 17.531 1.945 1 96.81 197 PRO A CA 1
ATOM 1634 C C . PRO A 1 197 ? 8.375 17.484 1.625 1 96.81 197 PRO A C 1
ATOM 1636 O O . PRO A 1 197 ? 7.645 18.438 1.917 1 96.81 197 PRO A O 1
ATOM 1639 N N . PHE A 1 198 ? 7.961 16.406 1.017 1 96.81 198 PHE A N 1
ATOM 1640 C CA . PHE A 1 198 ? 6.559 16.172 0.698 1 96.81 198 PHE A CA 1
ATOM 1641 C C . PHE A 1 198 ? 6.25 14.688 0.662 1 96.81 198 PHE A C 1
ATOM 1643 O O . PHE A 1 198 ? 7.156 13.859 0.772 1 96.81 198 PHE A O 1
ATOM 1650 N N . VAL A 1 199 ? 4.992 14.391 0.609 1 98 199 VAL A N 1
ATOM 1651 C CA . VAL A 1 199 ? 4.562 13 0.526 1 98 199 VAL A CA 1
ATOM 1652 C C . VAL A 1 199 ? 4.32 12.617 -0.933 1 98 199 VAL A C 1
ATOM 1654 O O . VAL A 1 199 ? 3.686 13.367 -1.679 1 98 199 VAL A O 1
ATOM 1657 N N . ASP A 1 200 ? 4.906 11.508 -1.294 1 96.88 200 ASP A N 1
ATOM 1658 C CA . ASP A 1 200 ? 4.684 11.016 -2.648 1 96.88 200 ASP A CA 1
ATOM 1659 C C . ASP A 1 200 ? 4.375 9.516 -2.641 1 96.88 200 ASP A C 1
ATOM 1661 O O . ASP A 1 200 ? 4.398 8.875 -1.587 1 96.88 200 ASP A O 1
ATOM 1665 N N . LEU A 1 201 ? 3.943 9.07 -3.811 1 96.69 201 LEU A N 1
ATOM 1666 C CA . LEU A 1 201 ? 3.559 7.676 -3.988 1 96.69 201 LEU A CA 1
ATOM 1667 C C . LEU A 1 201 ? 4.656 6.898 -4.707 1 96.69 201 LEU A C 1
ATOM 1669 O O . LEU A 1 201 ? 5.059 7.258 -5.812 1 96.69 201 LEU A O 1
ATOM 1673 N N . LEU A 1 202 ? 5.102 5.844 -3.996 1 95.19 202 LEU A N 1
ATOM 1674 C CA . LEU A 1 202 ? 6.203 5.059 -4.547 1 95.19 202 LEU A CA 1
ATOM 1675 C C . LEU A 1 202 ? 5.824 3.586 -4.645 1 95.19 202 LEU A C 1
ATOM 1677 O O . LEU A 1 202 ? 5.27 3.018 -3.703 1 95.19 202 LEU A O 1
ATOM 1681 N N . PRO A 1 203 ? 6.145 3.014 -5.805 1 94.88 203 PRO A N 1
ATOM 1682 C CA . PRO A 1 203 ? 5.891 1.577 -5.934 1 94.88 203 PRO A CA 1
ATOM 1683 C C . PRO A 1 203 ? 6.91 0.729 -5.176 1 94.88 203 PRO A C 1
ATOM 1685 O O . PRO A 1 203 ? 8.117 0.993 -5.246 1 94.88 203 PRO A O 1
ATOM 1688 N N . LEU A 1 204 ? 6.438 -0.206 -4.406 1 94.81 204 LEU A N 1
ATOM 1689 C CA . LEU A 1 204 ? 7.293 -1.155 -3.699 1 94.81 204 LEU A CA 1
ATOM 1690 C C . LEU A 1 204 ? 6.875 -2.59 -4.004 1 94.81 204 LEU A C 1
ATOM 1692 O O . LEU A 1 204 ? 5.688 -2.879 -4.152 1 94.81 204 LEU A O 1
ATOM 1696 N N . PRO A 1 205 ? 7.887 -3.494 -4.109 1 95 205 PRO A N 1
ATOM 1697 C CA . PRO A 1 205 ? 7.523 -4.902 -4.277 1 95 205 PRO A CA 1
ATOM 1698 C C . PRO A 1 205 ? 6.699 -5.441 -3.109 1 95 205 PRO A C 1
ATOM 1700 O O . PRO A 1 205 ? 7.07 -5.25 -1.947 1 95 205 PRO A O 1
ATOM 1703 N N . SER A 1 206 ? 5.617 -6.137 -3.451 1 95.44 206 SER A N 1
ATOM 1704 C CA . SER A 1 206 ? 4.66 -6.441 -2.393 1 95.44 206 SER A CA 1
ATOM 1705 C C . SER A 1 206 ? 4.305 -7.926 -2.379 1 95.44 206 SER A C 1
ATOM 1707 O O . SER A 1 206 ? 3.803 -8.438 -1.378 1 95.44 206 SER A O 1
ATOM 1709 N N . SER A 1 207 ? 4.441 -8.586 -3.535 1 96.19 207 SER A N 1
ATOM 1710 C CA . SER A 1 207 ? 4.121 -10.008 -3.578 1 96.19 207 SER A CA 1
ATOM 1711 C C . SER A 1 207 ? 4.629 -10.648 -4.867 1 96.19 207 SER A C 1
ATOM 1713 O O . SER A 1 207 ? 5.207 -9.969 -5.719 1 96.19 207 SER A O 1
ATOM 1715 N N . CYS A 1 208 ? 4.441 -11.961 -4.867 1 97 208 CYS A N 1
ATOM 1716 C CA . CYS A 1 208 ? 4.801 -12.758 -6.035 1 97 208 CYS A CA 1
ATOM 1717 C C . CYS A 1 208 ? 3.633 -13.633 -6.477 1 97 208 CYS A C 1
ATOM 1719 O O . CYS A 1 208 ? 2.994 -14.281 -5.648 1 97 208 CYS A O 1
ATOM 1721 N N . SER A 1 209 ? 3.383 -13.594 -7.773 1 97.62 209 SER A N 1
ATOM 1722 C CA . SER A 1 209 ? 2.277 -14.391 -8.297 1 97.62 209 SER A CA 1
ATOM 1723 C C . SER A 1 209 ? 2.725 -15.25 -9.477 1 97.62 209 SER A C 1
ATOM 1725 O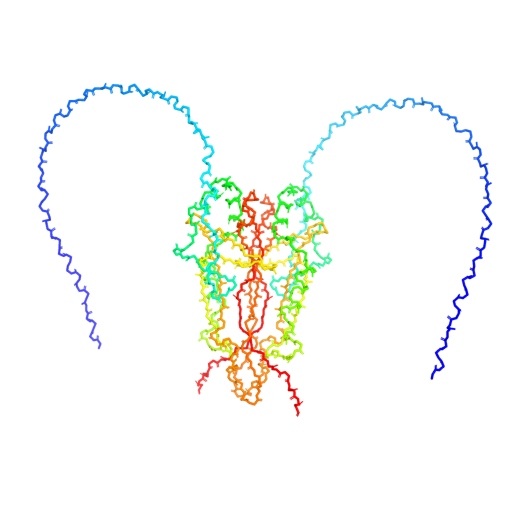 O . SER A 1 209 ? 3.615 -14.852 -10.234 1 97.62 209 SER A O 1
ATOM 1727 N N . CYS A 1 210 ? 2.125 -16.375 -9.586 1 98.19 210 CYS A N 1
ATOM 1728 C CA . CYS A 1 210 ? 2.424 -17.281 -10.695 1 98.19 210 CYS A CA 1
ATOM 1729 C C . CYS A 1 210 ? 1.632 -16.891 -11.938 1 98.19 210 CYS A C 1
ATOM 1731 O O . CYS A 1 210 ? 0.4 -16.922 -11.922 1 98.19 210 CYS A O 1
ATOM 1733 N N . PHE A 1 211 ? 2.35 -16.562 -12.961 1 97.75 211 PHE A N 1
ATOM 1734 C CA . PHE A 1 211 ? 1.77 -16.141 -14.234 1 97.75 211 PHE A CA 1
ATOM 1735 C C . PHE A 1 211 ? 2.072 -17.156 -15.328 1 97.75 211 PHE A C 1
ATOM 1737 O O . PHE A 1 211 ? 3.211 -17.609 -15.461 1 97.75 211 PHE A O 1
ATOM 1744 N N . VAL A 1 212 ? 1.056 -17.531 -16.062 1 97.12 212 VAL A N 1
ATOM 1745 C CA . VAL A 1 212 ? 1.2 -18.5 -17.141 1 97.12 212 VAL A CA 1
ATOM 1746 C C . VAL A 1 212 ? 0.948 -17.828 -18.484 1 97.12 212 VAL A C 1
ATOM 1748 O O . VAL A 1 212 ? -0.124 -17.266 -18.703 1 97.12 212 VAL A O 1
ATOM 1751 N N . ASP A 1 213 ? 1.889 -17.984 -19.359 1 94.56 213 ASP A N 1
ATOM 1752 C CA . ASP A 1 213 ? 1.783 -17.359 -20.688 1 94.56 213 ASP A CA 1
ATOM 1753 C C . ASP A 1 213 ? 0.783 -18.125 -21.562 1 94.56 213 ASP A C 1
ATOM 1755 O O . ASP A 1 213 ? 0.616 -19.328 -21.422 1 94.56 213 ASP A O 1
ATOM 1759 N N . ASN A 1 214 ? 0.129 -17.281 -22.359 1 88.88 214 ASN A N 1
ATOM 1760 C CA . ASN A 1 214 ? -0.716 -17.906 -23.359 1 88.88 214 ASN A CA 1
ATOM 1761 C C . ASN A 1 214 ? 0.104 -18.766 -24.328 1 88.88 214 ASN A C 1
ATOM 1763 O O . ASN A 1 214 ? 1.287 -18.5 -24.547 1 88.88 214 ASN A O 1
ATOM 1767 N N . PHE A 1 215 ? -0.58 -19.938 -24.703 1 76.56 215 PHE A N 1
ATOM 1768 C CA . PHE A 1 215 ? 0.059 -20.766 -25.719 1 76.56 215 PHE A CA 1
ATOM 1769 C C . PHE A 1 215 ? 0.139 -20.016 -27.047 1 76.56 215 PHE A C 1
ATOM 1771 O O . PHE A 1 215 ? -0.844 -19.422 -27.5 1 76.56 215 PHE A O 1
ATOM 1778 N N . VAL A 1 216 ? 1.315 -19.531 -27.422 1 56.28 216 VAL A N 1
ATOM 1779 C CA . VAL A 1 216 ? 1.453 -19.047 -28.797 1 56.28 216 VAL A CA 1
ATOM 1780 C C . VAL A 1 216 ? 1.729 -20.219 -29.734 1 56.28 216 VAL A C 1
ATOM 1782 O O . VAL A 1 216 ? 2.684 -20.969 -29.531 1 56.28 216 VAL A O 1
ATOM 1785 N N . TYR A 1 217 ? 0.695 -20.797 -30.25 1 49.16 217 TYR A N 1
ATOM 1786 C CA . TYR A 1 217 ? 0.982 -21.734 -31.328 1 49.16 217 TYR A CA 1
ATOM 1787 C C . TYR A 1 217 ? 1.937 -21.125 -32.344 1 49.16 217 TYR A C 1
ATOM 1789 O O . TYR A 1 217 ? 1.691 -20.031 -32.875 1 49.16 217 TYR A O 1
ATOM 1797 N N . PHE A 1 218 ? 3.166 -21.297 -32.188 1 37.38 218 PHE A N 1
ATOM 1798 C CA . PHE A 1 218 ? 3.949 -21.094 -33.406 1 37.38 218 PHE A CA 1
ATOM 1799 C C . PHE A 1 218 ? 3.627 -22.172 -34.438 1 37.38 218 PHE A C 1
ATOM 1801 O O . PHE A 1 218 ? 3.342 -23.312 -34.094 1 37.38 218 PHE A O 1
ATOM 1808 N N . MET B 1 1 ? -15.695 -4.988 -51.594 1 25.25 1 MET B N 1
ATOM 1809 C CA . MET B 1 1 ? -15 -3.713 -51.469 1 25.25 1 MET B CA 1
ATOM 1810 C C . MET B 1 1 ? -15.984 -2.576 -51.219 1 25.25 1 MET B C 1
ATOM 1812 O O . MET B 1 1 ? -15.617 -1.402 -51.281 1 25.25 1 MET B O 1
ATOM 1816 N N . TRP B 1 2 ? -17.328 -2.777 -51.25 1 29.31 2 TRP B N 1
ATOM 1817 C CA . TRP B 1 2 ? -18.25 -1.664 -51.406 1 29.31 2 TRP B CA 1
ATOM 1818 C C . TRP B 1 2 ? -18.344 -0.856 -50.094 1 29.31 2 TRP B C 1
ATOM 1820 O O . TRP B 1 2 ? -18.75 -1.382 -49.062 1 29.31 2 TRP B O 1
ATOM 1830 N N . ARG B 1 3 ? -17.609 0.361 -50.031 1 30.11 3 ARG B N 1
ATOM 1831 C CA . ARG B 1 3 ? -17.375 1.474 -49.125 1 30.11 3 ARG B CA 1
ATOM 1832 C C . ARG B 1 3 ? -18.641 2.291 -48.906 1 30.11 3 ARG B C 1
ATOM 1834 O O . ARG B 1 3 ? -19.109 2.971 -49.844 1 30.11 3 ARG B O 1
ATOM 1841 N N . LEU B 1 4 ? -19.766 1.758 -48.281 1 33.41 4 LEU B N 1
ATOM 1842 C CA . LEU B 1 4 ? -21.031 2.408 -48 1 33.41 4 LEU B CA 1
ATOM 1843 C C . LEU B 1 4 ? -20.828 3.771 -47.344 1 33.41 4 LEU B C 1
ATOM 1845 O O . LEU B 1 4 ? -20.25 3.859 -46.25 1 33.41 4 LEU B O 1
ATOM 1849 N N . VAL B 1 5 ? -20.672 4.887 -48.156 1 32.41 5 VAL B N 1
ATOM 1850 C CA . VAL B 1 5 ? -20.5 6.32 -47.938 1 32.41 5 VAL B CA 1
ATOM 1851 C C . VAL B 1 5 ? -21.578 6.852 -47 1 32.41 5 VAL B C 1
ATOM 1853 O O . VAL B 1 5 ? -22.703 6.32 -47 1 32.41 5 VAL B O 1
ATOM 1856 N N . TRP B 1 6 ? -21.312 7.965 -46.156 1 27.02 6 TRP B N 1
ATOM 1857 C CA . TRP B 1 6 ? -21.406 8.781 -44.938 1 27.02 6 TRP B CA 1
ATOM 1858 C C . TRP B 1 6 ? -22.516 9.82 -45.094 1 27.02 6 TRP B C 1
ATOM 1860 O O . TRP B 1 6 ? -22.656 10.711 -44.25 1 27.02 6 TRP B O 1
ATOM 1870 N N . PHE B 1 7 ? -23.516 9.891 -46.094 1 30.73 7 PHE B N 1
ATOM 1871 C CA . PHE B 1 7 ? -23.969 11.258 -46.312 1 30.73 7 PHE B CA 1
ATOM 1872 C C . PHE B 1 7 ? -24.828 11.734 -45.125 1 30.73 7 PHE B C 1
ATOM 1874 O O . PHE B 1 7 ? -25.844 11.117 -44.812 1 30.73 7 PHE B O 1
ATOM 1881 N N . LEU B 1 8 ? -24.312 12.594 -44.156 1 25.91 8 LEU B N 1
ATOM 1882 C CA . LEU B 1 8 ? -24.797 13.273 -42.969 1 25.91 8 LEU B CA 1
ATOM 1883 C C . LEU B 1 8 ? -25.812 14.352 -43.312 1 25.91 8 LEU B C 1
ATOM 1885 O O . LEU B 1 8 ? -25.453 15.375 -43.906 1 25.91 8 LEU B O 1
ATOM 1889 N N . LEU B 1 9 ? -27.016 14.039 -43.812 1 26.33 9 LEU B N 1
ATOM 1890 C CA . LEU B 1 9 ? -28 15.031 -44.25 1 26.33 9 LEU B CA 1
ATOM 1891 C C . LEU B 1 9 ? -28.406 15.922 -43.062 1 26.33 9 LEU B C 1
ATOM 1893 O O . LEU B 1 9 ? -28.969 15.438 -42.094 1 26.33 9 LEU B O 1
ATOM 1897 N N . LEU B 1 10 ? -27.656 17.047 -42.75 1 24.45 10 LEU B N 1
ATOM 1898 C CA . LEU B 1 10 ? -27.844 18.125 -41.781 1 24.45 10 LEU B CA 1
ATOM 1899 C C . LEU B 1 10 ? -29.156 18.844 -42 1 24.45 10 LEU B C 1
ATOM 1901 O O . LEU B 1 10 ? -29.328 19.516 -43.031 1 24.45 10 LEU B O 1
ATOM 1905 N N . VAL B 1 11 ? -30.297 18.266 -41.719 1 26.52 11 VAL B N 1
ATOM 1906 C CA . VAL B 1 11 ? -31.609 18.859 -41.969 1 26.52 11 VAL B CA 1
ATOM 1907 C C . VAL B 1 11 ? -31.766 20.109 -41.094 1 26.52 11 VAL B C 1
ATOM 1909 O O . VAL B 1 11 ? -31.75 20 -39.844 1 26.52 11 VAL B O 1
ATOM 1912 N N . ILE B 1 12 ? -31.281 21.266 -41.531 1 28.78 12 ILE B N 1
ATOM 1913 C CA . ILE B 1 12 ? -31.312 22.625 -40.969 1 28.78 12 ILE B CA 1
ATOM 1914 C C . ILE B 1 12 ? -32.75 23.078 -40.781 1 28.78 12 ILE B C 1
ATOM 1916 O O . ILE B 1 12 ? -33.5 23.25 -41.781 1 28.78 12 ILE B O 1
ATOM 1920 N N . PHE B 1 13 ? -33.562 22.438 -39.844 1 29.34 13 PHE B N 1
ATOM 1921 C CA . PHE B 1 13 ? -34.938 22.875 -39.688 1 29.34 13 PHE B CA 1
ATOM 1922 C C . PHE B 1 13 ? -35 24.359 -39.312 1 29.34 13 PHE B C 1
ATOM 1924 O O . PHE B 1 13 ? -34.312 24.812 -38.406 1 29.34 13 PHE B O 1
ATOM 1931 N N . PRO B 1 14 ? -35.438 25.25 -40.219 1 30.58 14 PRO B N 1
ATOM 1932 C CA . PRO B 1 14 ? -35.562 26.703 -40.188 1 30.58 14 PRO B CA 1
ATOM 1933 C C . PRO B 1 14 ? -36.438 27.203 -39.031 1 30.58 14 PRO B C 1
ATOM 1935 O O . PRO B 1 14 ? -37.625 26.891 -38.969 1 30.58 14 PRO B O 1
ATOM 1938 N N . HIS B 1 15 ? -36 27 -37.75 1 25.48 15 HIS B N 1
ATOM 1939 C CA . HIS B 1 15 ? -36.844 27.438 -36.656 1 25.48 15 HIS B CA 1
ATOM 1940 C C . HIS B 1 15 ? -37.188 28.922 -36.781 1 25.48 15 HIS B C 1
ATOM 1942 O O . HIS B 1 15 ? -36.344 29.75 -37.062 1 25.48 15 HIS B O 1
ATOM 1948 N N . MET B 1 16 ? -38.406 29.234 -37.125 1 25.84 16 MET B N 1
ATOM 1949 C CA . MET B 1 16 ? -39.094 30.5 -37.312 1 25.84 16 MET B CA 1
ATOM 1950 C C . MET B 1 16 ? -39 31.359 -36.031 1 25.84 16 MET B C 1
ATOM 1952 O O . MET B 1 16 ? -39.375 30.906 -34.969 1 25.84 16 MET B O 1
ATOM 1956 N N . PHE B 1 17 ? -37.969 32.312 -35.875 1 25.56 17 PHE B N 1
ATOM 1957 C CA . PHE B 1 17 ? -37.562 33.25 -34.844 1 25.56 17 PHE B CA 1
ATOM 1958 C C . PHE B 1 17 ? -38.656 34.312 -34.594 1 25.56 17 PHE B C 1
ATOM 1960 O O . PHE B 1 17 ? -38.875 35.188 -35.438 1 25.56 17 PHE B O 1
ATOM 1967 N N . HIS B 1 18 ? -39.844 33.906 -34.25 1 25.34 18 HIS B N 1
ATOM 1968 C CA . HIS B 1 18 ? -40.844 34.938 -34.094 1 25.34 18 HIS B CA 1
ATOM 1969 C C . HIS B 1 18 ? -40.406 35.969 -33.031 1 25.34 18 HIS B C 1
ATOM 1971 O O . HIS B 1 18 ? -40.062 35.594 -31.922 1 25.34 18 HIS B O 1
ATOM 1977 N N . GLN B 1 19 ? -40.062 37.219 -33.438 1 25.27 19 GLN B N 1
ATOM 1978 C CA . GLN B 1 19 ? -39.5 38.438 -32.875 1 25.27 19 GLN B CA 1
ATOM 1979 C C . GLN B 1 19 ? -40.5 39.094 -31.891 1 25.27 19 GLN B C 1
ATOM 1981 O O . GLN B 1 19 ? -41.25 39.969 -32.25 1 25.27 19 GLN B O 1
ATOM 1986 N N . GLN B 1 20 ? -41.281 38.375 -31.062 1 23.64 20 GLN B N 1
ATOM 1987 C CA . GLN B 1 20 ? -42.281 39.25 -30.438 1 23.64 20 GLN B CA 1
ATOM 1988 C C . GLN B 1 20 ? -41.625 40.281 -29.531 1 23.64 20 GLN B C 1
ATOM 1990 O O . GLN B 1 20 ? -40.75 39.938 -28.734 1 23.64 20 GLN B O 1
ATOM 1995 N N . ASN B 1 21 ? -41.688 41.562 -29.891 1 25.44 21 ASN B N 1
ATOM 1996 C CA . ASN B 1 21 ? -41.25 42.844 -29.422 1 25.44 21 ASN B CA 1
ATOM 1997 C C . ASN B 1 21 ? -41.812 43.188 -28.031 1 25.44 21 ASN B C 1
ATOM 1999 O O . ASN B 1 21 ? -43 43.5 -27.906 1 25.44 21 ASN B O 1
ATOM 2003 N N . LEU B 1 22 ? -41.844 42.281 -27.031 1 23.16 22 LEU B N 1
ATOM 2004 C CA . LEU B 1 22 ? -42.625 42.656 -25.844 1 23.16 22 LEU B CA 1
ATOM 2005 C C . LEU B 1 22 ? -42.031 43.875 -25.156 1 23.16 22 LEU B C 1
ATOM 2007 O O . LEU B 1 22 ? -40.844 43.938 -24.906 1 23.16 22 LEU B O 1
ATOM 2011 N N . THR B 1 23 ? -42.688 45 -25.234 1 25.59 23 THR B N 1
ATOM 2012 C CA . THR B 1 23 ? -42.625 46.375 -24.844 1 25.59 23 THR B CA 1
ATOM 2013 C C . THR B 1 23 ? -42.562 46.531 -23.328 1 25.59 23 THR B C 1
ATOM 2015 O O . THR B 1 23 ? -42.5 47.656 -22.812 1 25.59 23 THR B O 1
ATOM 2018 N N . GLU B 1 24 ? -42.469 45.531 -22.406 1 25.66 24 GLU B N 1
ATOM 2019 C CA . GLU B 1 24 ? -43.062 45.906 -21.125 1 25.66 24 GLU B CA 1
ATOM 2020 C C . GLU B 1 24 ? -42.219 46.938 -20.406 1 25.66 24 GLU B C 1
ATOM 2022 O O . GLU B 1 24 ? -41 46.844 -20.359 1 25.66 24 GLU B O 1
ATOM 2027 N N . SER B 1 25 ? -42.75 48.125 -20.125 1 26.39 25 SER B N 1
ATOM 2028 C CA . SER B 1 25 ? -42.438 49.438 -19.516 1 26.39 25 SER B CA 1
ATOM 2029 C C . SER B 1 25 ? -42 49.281 -18.062 1 26.39 25 SER B C 1
ATOM 2031 O O . SER B 1 25 ? -41.906 50.25 -17.328 1 26.39 25 SER B O 1
ATOM 2033 N N . GLN B 1 26 ? -41.094 48.406 -17.656 1 24.78 26 GLN B N 1
ATOM 2034 C CA . GLN B 1 26 ? -40.969 48.094 -16.234 1 24.78 26 GLN B CA 1
ATOM 2035 C C . GLN B 1 26 ? -40.438 49.312 -15.461 1 24.78 26 GLN B C 1
ATOM 2037 O O . GLN B 1 26 ? -39.406 49.875 -15.805 1 24.78 26 GLN B O 1
ATOM 2042 N N . ASN B 1 27 ? -41.375 50.125 -14.883 1 26.72 27 ASN B N 1
ATOM 2043 C CA . ASN B 1 27 ? -41.25 51.219 -13.93 1 26.72 27 ASN B CA 1
ATOM 2044 C C . ASN B 1 27 ? -40.25 50.875 -12.82 1 26.72 27 ASN B C 1
ATOM 2046 O O . ASN B 1 27 ? -40.375 49.875 -12.141 1 26.72 27 ASN B O 1
ATOM 2050 N N . ASP B 1 28 ? -39.031 51.469 -12.875 1 25.12 28 ASP B N 1
ATOM 2051 C CA . ASP B 1 28 ? -37.781 51.219 -12.164 1 25.12 28 ASP B CA 1
ATOM 2052 C C . ASP B 1 28 ? -37.844 51.75 -10.734 1 25.12 28 ASP B C 1
ATOM 2054 O O . ASP B 1 28 ? -37.531 52.938 -10.492 1 25.12 28 ASP B O 1
ATOM 2058 N N . ASP B 1 29 ? -39.125 51.812 -10.164 1 28.72 29 ASP B N 1
ATOM 2059 C CA . ASP B 1 29 ? -39.062 52.5 -8.875 1 28.72 29 ASP B CA 1
ATOM 2060 C C . ASP B 1 29 ? -37.875 52 -8.039 1 28.72 29 ASP B C 1
ATOM 2062 O O . ASP B 1 29 ? -37.656 50.781 -7.945 1 28.72 29 ASP B O 1
ATOM 2066 N N . GLY B 1 30 ? -36.938 52.844 -7.941 1 24.62 30 GLY B N 1
ATOM 2067 C CA . GLY B 1 30 ? -35.594 52.75 -7.375 1 24.62 30 GLY B CA 1
ATOM 2068 C C . GLY B 1 30 ? -35.594 52.344 -5.914 1 24.62 30 GLY B C 1
ATOM 2069 O O . GLY B 1 30 ? -35.406 53.156 -5.027 1 24.62 30 GLY B O 1
ATOM 2070 N N . ASP B 1 31 ? -36.656 51.625 -5.445 1 27.36 31 ASP B N 1
ATOM 2071 C CA . ASP B 1 31 ? -36.688 51.406 -4.004 1 27.36 31 ASP B CA 1
ATOM 2072 C C . ASP B 1 31 ? -35.344 50.938 -3.488 1 27.36 31 ASP B C 1
ATOM 2074 O O . ASP B 1 31 ? -34.781 49.969 -3.977 1 27.36 31 ASP B O 1
ATOM 2078 N N . GLN B 1 32 ? -34.594 51.938 -3.133 1 26 32 GLN B N 1
ATOM 2079 C CA . GLN B 1 32 ? -33.281 51.75 -2.557 1 26 32 GLN B CA 1
ATOM 2080 C C . GLN B 1 32 ? -33.281 50.688 -1.476 1 26 32 GLN B C 1
ATOM 2082 O O . GLN B 1 32 ? -34.031 50.781 -0.502 1 26 32 GLN B O 1
ATOM 2087 N N . PRO B 1 33 ? -33.312 49.406 -1.754 1 25.61 33 PRO B N 1
ATOM 2088 C CA . PRO B 1 33 ? -33.562 48.5 -0.651 1 25.61 33 PRO B CA 1
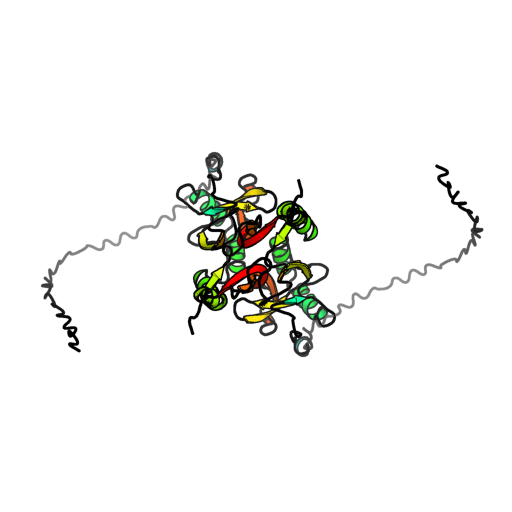ATOM 2089 C C . PRO B 1 33 ? -32.594 48.688 0.52 1 25.61 33 PRO B C 1
ATOM 2091 O O . PRO B 1 33 ? -31.391 48.844 0.313 1 25.61 33 PRO B O 1
ATOM 2094 N N . GLN B 1 34 ? -32.938 49.594 1.394 1 24.06 34 GLN B N 1
ATOM 2095 C CA . GLN B 1 34 ? -32.25 49.719 2.672 1 24.06 34 GLN B CA 1
ATOM 2096 C C . GLN B 1 34 ? -31.766 48.375 3.18 1 24.06 34 GLN B C 1
ATOM 2098 O O . GLN B 1 34 ? -32.562 47.469 3.418 1 24.06 34 GLN B O 1
ATOM 2103 N N . THR B 1 35 ? -30.75 48 2.635 1 23.36 35 THR B N 1
ATOM 2104 C CA . THR B 1 35 ? -30.297 46.688 3.043 1 23.36 35 THR B CA 1
ATOM 2105 C C . THR B 1 35 ? -30.047 46.656 4.547 1 23.36 35 THR B C 1
ATOM 2107 O O . THR B 1 35 ? -29.141 47.312 5.051 1 23.36 35 THR B O 1
ATOM 2110 N N . ARG B 1 36 ? -31.156 46.875 5.336 1 24.62 36 ARG B N 1
ATOM 2111 C CA . ARG B 1 36 ? -31.031 46.656 6.773 1 24.62 36 ARG B CA 1
ATOM 2112 C C . ARG B 1 36 ? -30.062 45.5 7.066 1 24.62 36 ARG B C 1
ATOM 2114 O O . ARG B 1 36 ? -30.203 44.406 6.535 1 24.62 36 ARG B O 1
ATOM 2121 N N . ILE B 1 37 ? -28.906 45.969 7.336 1 25.81 37 ILE B N 1
ATOM 2122 C CA . ILE B 1 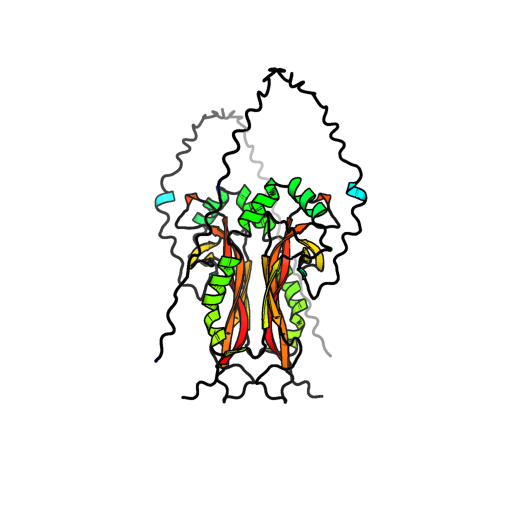37 ? -27.875 45.031 7.801 1 25.81 37 ILE B CA 1
ATOM 2123 C C . ILE B 1 37 ? -28.406 44.219 8.984 1 25.81 37 ILE B C 1
ATOM 2125 O O . ILE B 1 37 ? -28.625 44.781 10.07 1 25.81 37 ILE B O 1
ATOM 2129 N N . LEU B 1 38 ? -29.594 43.656 8.906 1 23.66 38 LEU B N 1
ATOM 2130 C CA . LEU B 1 38 ? -30.031 42.875 10.062 1 23.66 38 LEU B CA 1
ATOM 2131 C C . LEU B 1 38 ? -28.844 42.156 10.711 1 23.66 38 LEU B C 1
ATOM 2133 O O . LEU B 1 38 ? -28.141 41.406 10.055 1 23.66 38 LEU B O 1
ATOM 2137 N N . ASN B 1 39 ? -28.266 42.844 11.562 1 22.06 39 ASN B N 1
ATOM 2138 C CA . ASN B 1 39 ? -27.328 42.281 12.531 1 22.06 39 ASN B CA 1
ATOM 2139 C C . ASN B 1 39 ? -27.766 40.906 13.016 1 22.06 39 ASN B C 1
ATOM 2141 O O . ASN B 1 39 ? -28.531 40.812 13.977 1 22.06 39 ASN B O 1
ATOM 2145 N N . ARG B 1 40 ? -28.328 40.125 12.219 1 24.53 40 ARG B N 1
ATOM 2146 C CA . ARG B 1 40 ? -28.828 38.875 12.758 1 24.53 40 ARG B CA 1
ATOM 2147 C C . ARG B 1 40 ? -27.781 38.188 13.641 1 24.53 40 ARG B C 1
ATOM 2149 O O . ARG B 1 40 ? -26.688 37.875 13.18 1 24.53 40 ARG B O 1
ATOM 2156 N N . LYS B 1 41 ? -27.812 38.531 14.898 1 26.17 41 LYS B N 1
ATOM 2157 C CA . LYS B 1 41 ? -27.156 37.75 15.953 1 26.17 41 LYS B CA 1
ATOM 2158 C C . LYS B 1 41 ? -27.141 36.25 15.602 1 26.17 41 LYS B C 1
ATOM 2160 O O . LYS B 1 41 ? -28.188 35.625 15.516 1 26.17 41 LYS B O 1
ATOM 2165 N N . LEU B 1 42 ? -26.391 35.875 14.75 1 25.03 42 LEU B N 1
ATOM 2166 C CA . LEU B 1 42 ? -26.438 34.469 14.414 1 25.03 42 LEU B CA 1
ATOM 2167 C C . LEU B 1 42 ? -26.406 33.594 15.672 1 25.03 42 LEU B C 1
ATOM 2169 O O . LEU B 1 42 ? -25.422 33.625 16.422 1 25.03 42 LEU B O 1
ATOM 2173 N N . ASN B 1 43 ? -27.438 33.594 16.438 1 24.62 43 ASN B N 1
ATOM 2174 C CA . ASN B 1 43 ? -27.562 32.656 17.547 1 24.62 43 ASN B CA 1
ATOM 2175 C C . ASN B 1 43 ? -26.812 31.359 17.281 1 24.62 43 ASN B C 1
ATOM 2177 O O . ASN B 1 43 ? -27.297 30.516 16.516 1 24.62 43 ASN B O 1
ATOM 2181 N N . ARG B 1 44 ? -25.719 31.328 17.109 1 27.23 44 ARG B N 1
ATOM 2182 C CA . ARG B 1 44 ? -24.938 30.188 16.625 1 27.23 44 ARG B CA 1
ATOM 2183 C C . ARG B 1 44 ? -25.078 29 17.578 1 27.23 44 ARG B C 1
ATOM 2185 O O . ARG B 1 44 ? -24.375 28.922 18.578 1 27.23 44 ARG B O 1
ATOM 2192 N N . TYR B 1 45 ? -26.266 28.688 18.078 1 27.2 45 TYR B N 1
ATOM 2193 C CA . TYR B 1 45 ? -26.453 27.547 18.984 1 27.2 45 TYR B CA 1
ATOM 2194 C C . TYR B 1 45 ? -25.656 26.344 18.516 1 27.2 45 TYR B C 1
ATOM 2196 O O . TYR B 1 45 ? -25.641 26.031 17.312 1 27.2 45 TYR B O 1
ATOM 2204 N N . PRO B 1 46 ? -24.703 25.953 19.141 1 31.05 46 PRO B N 1
ATOM 2205 C CA . PRO B 1 46 ? -24.078 24.672 18.766 1 31.05 46 PRO B CA 1
ATOM 2206 C C . PRO B 1 46 ? -25.094 23.547 18.594 1 31.05 46 PRO B C 1
ATOM 2208 O O . PRO B 1 46 ? -25.859 23.266 19.5 1 31.05 46 PRO B O 1
ATOM 2211 N N . PRO B 1 47 ? -25.891 23.344 17.609 1 28.73 47 PRO B N 1
ATOM 2212 C CA . PRO B 1 47 ? -27.078 22.516 17.781 1 28.73 47 PRO B CA 1
ATOM 2213 C C . PRO B 1 47 ? -26.812 21.234 18.578 1 28.73 47 PRO B C 1
ATOM 2215 O O . PRO B 1 47 ? -25.672 20.734 18.578 1 28.73 47 PRO B O 1
ATOM 2218 N N . GLN B 1 48 ? -27.469 20.828 19.734 1 30.7 48 GLN B N 1
ATOM 2219 C CA . GLN B 1 48 ? -27.75 19.641 20.531 1 30.7 48 GLN B CA 1
ATOM 2220 C C . GLN B 1 48 ? -27.766 18.375 19.672 1 30.7 48 GLN B C 1
ATOM 2222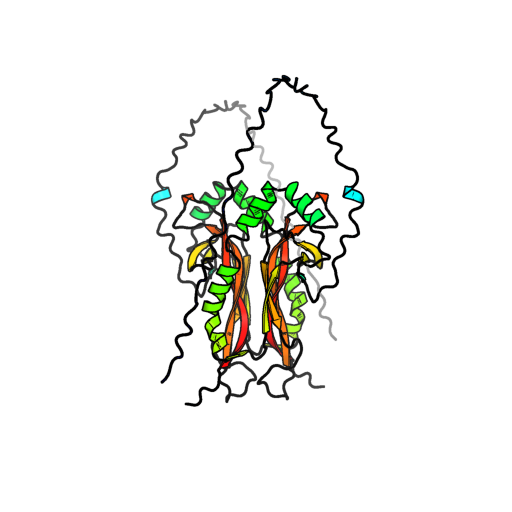 O O . GLN B 1 48 ? -27.672 17.266 20.172 1 30.7 48 GLN B O 1
ATOM 2227 N N . ASP B 1 49 ? -28.344 18.453 18.438 1 30.58 49 ASP B N 1
ATOM 2228 C CA . ASP B 1 49 ? -28.844 17.359 17.609 1 30.58 49 ASP B CA 1
ATOM 2229 C C . ASP B 1 49 ? -27.703 16.453 17.156 1 30.58 49 ASP B C 1
ATOM 2231 O O . ASP B 1 49 ? -27.906 15.547 16.344 1 30.58 49 ASP B O 1
ATOM 2235 N N . TYR B 1 50 ? -26.547 16.859 17.172 1 33.5 50 TYR B N 1
ATOM 2236 C CA . TYR B 1 50 ? -25.578 15.914 16.656 1 33.5 50 TYR B CA 1
ATOM 2237 C C . TYR B 1 50 ? -25.531 14.656 17.5 1 33.5 50 TYR B C 1
ATOM 2239 O O . TYR B 1 50 ? -24.656 13.805 17.312 1 33.5 50 TYR B O 1
ATOM 2247 N N . LYS B 1 51 ? -25.984 14.617 18.766 1 35.22 51 LYS B N 1
ATOM 2248 C CA . LYS B 1 51 ? -26.125 13.453 19.625 1 35.22 51 LYS B CA 1
ATOM 2249 C C . LYS B 1 51 ? -26.797 12.305 18.891 1 35.22 51 LYS B C 1
ATOM 2251 O O . LYS B 1 51 ? -26.594 11.133 19.203 1 35.22 51 LYS B O 1
ATOM 2256 N N . ASP B 1 52 ? -27.938 12.609 18.25 1 33.78 52 ASP B N 1
ATOM 2257 C CA . ASP B 1 52 ? -28.766 11.539 17.703 1 33.78 52 ASP B CA 1
ATOM 2258 C C . ASP B 1 52 ? -28.109 10.891 16.484 1 33.78 52 ASP B C 1
ATOM 2260 O O . ASP B 1 52 ? -28.781 10.547 15.516 1 33.78 52 ASP B O 1
ATOM 2264 N N . TYR B 1 53 ? -26.984 11.469 16.016 1 37.31 53 TYR B N 1
ATOM 2265 C CA . TYR B 1 53 ? -26.625 10.688 14.844 1 37.31 53 TYR B CA 1
ATOM 2266 C C . TYR B 1 53 ? -26.875 9.203 15.078 1 37.31 53 TYR B C 1
ATOM 2268 O O . TYR B 1 53 ? -26.594 8.68 16.156 1 37.31 53 TYR B O 1
ATOM 2276 N N . GLN B 1 54 ? -27.734 8.602 14.492 1 38.97 54 GLN B N 1
ATOM 2277 C CA . GLN B 1 54 ? -27.984 7.176 14.336 1 38.97 54 GLN B CA 1
ATOM 2278 C C . GLN B 1 54 ? -26.688 6.379 14.398 1 38.97 54 GLN B C 1
ATOM 2280 O O . GLN B 1 54 ? -25.609 6.895 14.07 1 38.97 54 GLN B O 1
ATOM 2285 N N . SER B 1 55 ? -26.547 5.215 15.062 1 49.97 55 SER B N 1
ATOM 2286 C CA . SER B 1 55 ? -25.562 4.141 15.227 1 49.97 55 SER B CA 1
ATOM 2287 C C . SER B 1 55 ? -24.688 4.004 13.992 1 49.97 55 SER B C 1
ATOM 2289 O O . SER B 1 55 ? -25.188 3.705 12.898 1 49.97 55 SER B O 1
ATOM 2291 N N . LEU B 1 56 ? -23.781 5.039 13.789 1 59.72 56 LEU B N 1
ATOM 2292 C CA . LEU B 1 56 ? -22.844 4.793 12.703 1 59.72 56 LEU B CA 1
ATOM 2293 C C . LEU B 1 56 ? -22.453 3.32 12.648 1 59.72 56 LEU B C 1
ATOM 2295 O O . LEU B 1 56 ? -21.812 2.809 13.578 1 59.72 56 LEU B O 1
ATOM 2299 N N . TYR B 1 57 ? -23.344 2.508 12.117 1 59.84 57 TYR B N 1
ATOM 2300 C CA . TYR B 1 57 ? -23.078 1.08 11.984 1 59.84 57 TYR B CA 1
ATOM 2301 C C . TYR B 1 57 ? -22.453 0.767 10.633 1 59.84 57 TYR B C 1
ATOM 2303 O O . TYR B 1 57 ? -22.891 1.287 9.602 1 59.84 57 TYR B O 1
ATOM 2311 N N . ARG B 1 58 ? -21.266 0.22 10.773 1 67 58 ARG B N 1
ATOM 2312 C CA . ARG B 1 58 ? -20.672 -0.344 9.57 1 67 58 ARG B CA 1
ATOM 2313 C C . ARG B 1 58 ? -21.578 -1.403 8.953 1 67 58 ARG B C 1
ATOM 2315 O O . ARG B 1 58 ? -21.969 -2.357 9.625 1 67 58 ARG B O 1
ATOM 2322 N N . PRO B 1 59 ? -21.938 -1.18 7.723 1 65.75 59 PRO B N 1
ATOM 2323 C CA . PRO B 1 59 ? -22.719 -2.229 7.059 1 65.75 59 PRO B CA 1
ATOM 2324 C C . PRO B 1 59 ? -21.922 -3.51 6.84 1 65.75 59 PRO B C 1
ATOM 2326 O O . PRO B 1 59 ? -20.703 -3.518 7.02 1 65.75 59 PRO B O 1
ATOM 2329 N N . PRO B 1 60 ? -22.656 -4.555 6.711 1 65.44 60 PRO B N 1
ATOM 2330 C CA . PRO B 1 60 ? -21.922 -5.77 6.324 1 65.44 60 PRO B CA 1
ATOM 2331 C C . PRO B 1 60 ? -21.109 -5.586 5.051 1 65.44 60 PRO B C 1
ATOM 2333 O O . PRO B 1 60 ? -21.609 -5.031 4.066 1 65.44 60 PRO B O 1
ATOM 2336 N N . CYS B 1 61 ? -19.812 -5.785 5.273 1 72.06 61 CYS B N 1
ATOM 2337 C CA . CYS B 1 61 ? -18.891 -5.555 4.168 1 72.06 61 CYS B CA 1
ATOM 2338 C C . CYS B 1 61 ? -18.344 -6.871 3.635 1 72.06 61 CYS B C 1
ATOM 2340 O O . CYS B 1 61 ? -18.328 -7.875 4.348 1 72.06 61 CYS B O 1
ATOM 2342 N N . PHE B 1 62 ? -18.25 -6.906 2.297 1 58.88 62 PHE B N 1
ATOM 2343 C CA . PHE B 1 62 ? -17.641 -8.078 1.672 1 58.88 62 PHE B CA 1
ATOM 2344 C C . PHE B 1 62 ? -16.312 -8.422 2.332 1 58.88 62 PHE B C 1
ATOM 2346 O O . PHE B 1 62 ? -16 -9.594 2.529 1 58.88 62 PHE B O 1
ATOM 2353 N N . ASP B 1 63 ? -15.664 -7.547 2.691 1 69.62 63 ASP B N 1
ATOM 2354 C CA . ASP B 1 63 ? -14.312 -7.789 3.18 1 69.62 63 ASP B CA 1
ATOM 2355 C C . ASP B 1 63 ? -13.891 -6.719 4.18 1 69.62 63 ASP B C 1
ATOM 2357 O O . ASP B 1 63 ? -14.664 -6.348 5.066 1 69.62 63 ASP B O 1
ATOM 2361 N N . VAL B 1 64 ? -12.719 -6.469 4.199 1 77.44 64 VAL B N 1
ATOM 2362 C CA . VAL B 1 64 ? -12.117 -5.586 5.188 1 77.44 64 VAL B CA 1
ATOM 2363 C C . VAL B 1 64 ? -12.57 -4.148 4.945 1 77.44 64 VAL B C 1
ATOM 2365 O O . VAL B 1 64 ? -12.461 -3.295 5.828 1 77.44 64 VAL B O 1
ATOM 2368 N N . ALA B 1 65 ? -13.266 -3.949 3.828 1 87.81 65 ALA B N 1
ATOM 2369 C CA . ALA B 1 65 ? -13.664 -2.586 3.488 1 87.81 65 ALA B CA 1
ATOM 2370 C C . ALA B 1 65 ? -14.977 -2.58 2.699 1 87.81 65 ALA B C 1
ATOM 2372 O O . ALA B 1 65 ? -15.258 -3.52 1.952 1 87.81 65 ALA B O 1
ATOM 2373 N N . CYS B 1 66 ? -15.648 -1.521 2.912 1 90.06 66 CYS B N 1
ATOM 2374 C CA . CYS B 1 66 ? -16.922 -1.351 2.209 1 90.06 66 CYS B CA 1
ATOM 2375 C C . CYS B 1 66 ? -16.891 -0.094 1.346 1 90.06 66 CYS B C 1
ATOM 2377 O O . CYS B 1 66 ? -16.422 0.954 1.778 1 90.06 66 CYS B O 1
ATOM 2379 N N . ALA B 1 67 ? -17.5 -0.277 0.224 1 91.56 67 ALA B N 1
ATOM 2380 C CA . ALA B 1 67 ? -17.625 0.873 -0.669 1 91.56 67 ALA B CA 1
ATOM 2381 C C . ALA B 1 67 ? -18.719 1.827 -0.185 1 91.56 67 ALA B C 1
ATOM 2383 O O . ALA B 1 67 ? -19.609 1.429 0.56 1 91.56 67 ALA B O 1
ATOM 2384 N N . VAL B 1 68 ? -18.594 3.021 -0.61 1 92.69 68 VAL B N 1
ATOM 2385 C CA . VAL B 1 68 ? -19.641 4.004 -0.345 1 92.69 68 VAL B CA 1
ATOM 2386 C C . VAL B 1 68 ? -20.938 3.576 -1.022 1 92.69 68 VAL B C 1
ATOM 2388 O O . VAL B 1 68 ? -20.938 3.188 -2.193 1 92.69 68 VAL B O 1
ATOM 2391 N N . ASP B 1 69 ? -21.922 3.596 -0.236 1 88.81 69 ASP B N 1
ATOM 2392 C CA . ASP B 1 69 ? -23.25 3.305 -0.776 1 88.81 69 ASP B CA 1
ATOM 2393 C C . ASP B 1 69 ? -24.312 4.199 -0.139 1 88.81 69 ASP B C 1
ATOM 2395 O O . ASP B 1 69 ? -23.984 5.238 0.444 1 88.81 69 ASP B O 1
ATOM 2399 N N . GLU B 1 70 ? -25.531 3.85 -0.313 1 87.44 70 GLU B N 1
ATOM 2400 C CA . GLU B 1 70 ? -26.641 4.688 0.163 1 87.44 70 GLU B CA 1
ATOM 2401 C C . GLU B 1 70 ? -26.641 4.785 1.686 1 87.44 70 GLU B C 1
ATOM 2403 O O . GLU B 1 70 ? -27.141 5.758 2.252 1 87.44 70 GLU B O 1
ATOM 2408 N N . SER B 1 71 ? -26.078 3.84 2.363 1 86.06 71 SER B N 1
ATOM 2409 C CA . SER B 1 71 ? -26.078 3.801 3.822 1 86.06 71 SER B CA 1
ATOM 2410 C C . SER B 1 71 ? -24.953 4.648 4.406 1 86.06 71 SER B C 1
ATOM 2412 O O . SER B 1 71 ? -24.906 4.871 5.617 1 86.06 71 SER B O 1
ATOM 2414 N N . TYR B 1 72 ? -24.094 5.094 3.582 1 92.12 72 TYR B N 1
ATOM 2415 C CA . TYR B 1 72 ? -22.969 5.918 4.027 1 92.12 72 TYR B CA 1
ATOM 2416 C C . TYR B 1 72 ? -23.469 7.234 4.617 1 92.12 72 TYR B C 1
ATOM 2418 O O . TYR B 1 72 ? -24.281 7.93 4.004 1 92.12 72 TYR B O 1
ATOM 2426 N N . PRO B 1 73 ? -22.984 7.559 5.801 1 92.94 73 PRO B N 1
ATOM 2427 C CA . PRO B 1 73 ? -23.453 8.781 6.449 1 92.94 73 PRO B CA 1
ATOM 2428 C C . PRO B 1 73 ? -22.781 10.039 5.902 1 92.94 73 PRO B C 1
ATOM 2430 O O . PRO B 1 73 ? -22.047 10.719 6.629 1 92.94 73 PRO B O 1
ATOM 2433 N N . ILE B 1 74 ? -23.156 10.445 4.777 1 93.94 74 ILE B N 1
ATOM 2434 C CA . ILE B 1 74 ? -22.484 11.508 4.035 1 93.94 74 ILE B CA 1
ATOM 2435 C C . ILE B 1 74 ? -22.672 12.836 4.762 1 93.94 74 ILE B C 1
ATOM 2437 O O . ILE B 1 74 ? -21.75 13.664 4.797 1 93.94 74 ILE B O 1
ATOM 2441 N N . ASP B 1 75 ? -23.797 13.039 5.305 1 92.88 75 ASP B N 1
ATOM 2442 C CA . ASP B 1 75 ? -24.047 14.312 5.973 1 92.88 75 ASP B CA 1
ATOM 2443 C C . ASP B 1 75 ? -23.156 14.477 7.203 1 92.88 75 ASP B C 1
ATOM 2445 O O . ASP B 1 75 ? -22.609 15.555 7.445 1 92.88 75 ASP B O 1
ATOM 2449 N N . PHE B 1 76 ? -23.109 13.406 7.906 1 93.62 76 PHE B N 1
ATOM 2450 C CA . PHE B 1 76 ? -22.234 13.43 9.07 1 93.62 76 PHE B CA 1
ATOM 2451 C C . PHE B 1 76 ? -20.797 13.68 8.664 1 93.62 76 PHE B C 1
ATOM 2453 O O . PHE B 1 76 ? -20.125 14.555 9.227 1 93.62 76 PHE B O 1
ATOM 2460 N N . VAL B 1 77 ? -20.25 12.953 7.68 1 95.94 77 VAL B N 1
ATOM 2461 C CA . VAL B 1 77 ? -18.875 13.078 7.223 1 95.94 77 VAL B CA 1
ATOM 2462 C C . VAL B 1 77 ? -18.625 14.484 6.699 1 95.94 77 VAL B C 1
ATOM 2464 O O . VAL B 1 77 ? -17.594 15.102 7.004 1 95.94 77 VAL B O 1
ATOM 2467 N N . ALA B 1 78 ? -19.594 14.969 5.977 1 95.56 78 ALA B N 1
ATOM 2468 C CA . ALA B 1 78 ? -19.453 16.328 5.434 1 95.56 78 ALA B CA 1
ATOM 2469 C C . ALA B 1 78 ? -19.344 17.359 6.551 1 95.56 78 ALA B C 1
ATOM 2471 O O . ALA B 1 78 ? -18.578 18.312 6.445 1 95.56 78 ALA B O 1
ATOM 2472 N N . SER B 1 79 ? -20.109 17.188 7.547 1 94.81 79 SER B N 1
ATOM 2473 C CA . SER B 1 79 ? -20.047 18.109 8.68 1 94.81 79 SER B CA 1
ATOM 2474 C C . SER B 1 79 ? -18.688 18.047 9.367 1 94.81 79 SER B C 1
ATOM 2476 O O . SER B 1 79 ? -18.125 19.094 9.727 1 94.81 79 SER B O 1
ATOM 2478 N N . VAL B 1 80 ? -18.188 16.828 9.594 1 95.62 80 VAL B N 1
ATOM 2479 C CA . VAL B 1 80 ? -16.875 16.672 10.219 1 95.62 80 VAL B CA 1
ATOM 2480 C C . VAL B 1 80 ? -15.805 17.328 9.344 1 95.62 80 VAL B C 1
ATOM 2482 O O . VAL B 1 80 ? -14.93 18.016 9.852 1 95.62 80 VAL B O 1
ATOM 2485 N N . VAL B 1 81 ? -15.891 17.125 8.055 1 96.81 81 VAL B N 1
ATOM 2486 C CA . VAL B 1 81 ? -14.93 17.703 7.113 1 96.81 81 VAL B CA 1
ATOM 2487 C C . VAL B 1 81 ? -14.992 19.219 7.184 1 96.81 81 VAL B C 1
ATOM 2489 O O . VAL B 1 81 ? -13.953 19.891 7.215 1 96.81 81 VAL B O 1
ATOM 2492 N N . ALA B 1 82 ? -16.156 19.703 7.223 1 96.25 82 ALA B N 1
ATOM 2493 C CA . ALA B 1 82 ? -16.328 21.156 7.277 1 96.25 82 ALA B CA 1
ATOM 2494 C C . ALA B 1 82 ? -15.703 21.734 8.547 1 96.25 82 ALA B C 1
ATOM 2496 O O . ALA B 1 82 ? -15.102 22.812 8.508 1 96.25 82 ALA B O 1
ATOM 2497 N N . ASN B 1 83 ? -15.859 21.047 9.609 1 95.75 83 ASN B N 1
ATOM 2498 C CA . ASN B 1 83 ? -15.344 21.516 10.891 1 95.75 83 ASN B CA 1
ATOM 2499 C C . ASN B 1 83 ? -13.828 21.391 10.969 1 95.75 83 ASN B C 1
ATOM 2501 O O . ASN B 1 83 ? -13.188 21.969 11.844 1 95.75 83 ASN B O 1
ATOM 2505 N N . HIS B 1 84 ? -13.242 20.562 10.102 1 96.56 84 HIS B N 1
ATOM 2506 C CA . HIS B 1 84 ? -11.797 20.359 10.078 1 96.56 84 HIS B CA 1
ATOM 2507 C C . HIS B 1 84 ? -11.234 20.578 8.68 1 96.56 84 HIS B C 1
ATOM 2509 O O . HIS B 1 84 ? -10.352 19.844 8.234 1 96.56 84 HIS B O 1
ATOM 2515 N N . LEU B 1 85 ? -11.734 21.547 8.008 1 97.19 85 LEU B N 1
ATOM 2516 C CA . LEU B 1 85 ? -11.508 21.734 6.582 1 97.19 85 LEU B CA 1
ATOM 2517 C C . LEU B 1 85 ? -10.016 21.891 6.289 1 97.19 85 LEU B C 1
ATOM 2519 O O . LEU B 1 85 ? -9.477 21.219 5.414 1 97.19 85 LEU B O 1
ATOM 2523 N N . PRO B 1 86 ? -9.266 22.703 7.039 1 95.94 86 PRO B N 1
ATOM 2524 C CA . PRO B 1 86 ? -7.844 22.859 6.719 1 95.94 86 PRO B CA 1
ATOM 2525 C C . PRO B 1 86 ? -7.062 21.547 6.844 1 95.94 86 PRO B C 1
ATOM 2527 O O . PRO B 1 86 ? -6.195 21.266 6.016 1 95.94 86 PRO B O 1
ATOM 2530 N N . LEU B 1 87 ? -7.375 20.828 7.812 1 95.44 87 LEU B N 1
ATOM 2531 C CA . LEU B 1 87 ? -6.691 19.562 8.031 1 95.44 87 LEU B CA 1
ATOM 2532 C C . LEU B 1 87 ? -7.004 18.578 6.906 1 95.44 87 LEU B C 1
ATOM 2534 O O . LEU B 1 87 ? -6.094 17.969 6.332 1 95.44 87 LEU B O 1
ATOM 2538 N N . VAL B 1 88 ? -8.258 18.438 6.582 1 97.5 88 VAL B N 1
ATOM 2539 C CA . VAL B 1 88 ? -8.68 17.484 5.562 1 97.5 88 VAL B CA 1
ATOM 2540 C C . VAL B 1 88 ? -8.102 17.875 4.207 1 97.5 88 VAL B C 1
ATOM 2542 O O . VAL B 1 88 ? -7.664 17.016 3.439 1 97.5 88 VAL B O 1
ATOM 2545 N N . GLU B 1 89 ? -8.109 19.125 3.975 1 96.94 89 GLU B N 1
ATOM 2546 C CA . GLU B 1 89 ? -7.527 19.609 2.727 1 96.94 89 GLU B CA 1
ATOM 2547 C C . GLU B 1 89 ? -6.043 19.266 2.637 1 96.94 89 GLU B C 1
ATOM 2549 O O . GLU B 1 89 ? -5.57 18.812 1.592 1 96.94 89 GLU B O 1
ATOM 2554 N N . GLN B 1 90 ? -5.406 19.484 3.664 1 95.06 90 GLN B N 1
ATOM 2555 C CA . GLN B 1 90 ? -3.979 19.172 3.701 1 95.06 90 GLN B CA 1
ATOM 2556 C C . GLN B 1 90 ? -3.732 17.672 3.529 1 95.06 90 GLN B C 1
ATOM 2558 O O . GLN B 1 90 ? -2.932 17.266 2.688 1 95.06 90 GLN B O 1
ATOM 2563 N N . LEU B 1 91 ? -4.418 16.891 4.262 1 96.81 91 LEU B N 1
ATOM 2564 C CA . LEU B 1 91 ? -4.242 15.445 4.219 1 96.81 91 LEU B CA 1
ATOM 2565 C C . LEU B 1 91 ? -4.57 14.898 2.834 1 96.81 91 LEU B C 1
ATOM 2567 O O . LEU B 1 91 ? -3.812 14.094 2.285 1 96.81 91 LEU B O 1
ATOM 2571 N N . HIS B 1 92 ? -5.652 15.383 2.352 1 97.75 92 HIS B N 1
ATOM 2572 C CA . HIS B 1 92 ? -6.09 14.883 1.053 1 97.75 92 HIS B CA 1
ATOM 2573 C C . HIS B 1 92 ? -5.102 15.273 -0.044 1 97.75 92 HIS B C 1
ATOM 2575 O O . HIS B 1 92 ? -4.801 14.469 -0.928 1 97.75 92 HIS B O 1
ATOM 2581 N N . SER B 1 93 ? -4.598 16.422 0.022 1 95.62 93 SER B N 1
ATOM 2582 C CA . SER B 1 93 ? -3.635 16.875 -0.98 1 95.62 93 SER B CA 1
ATOM 2583 C C . SER B 1 93 ? -2.344 16.062 -0.904 1 95.62 93 SER B C 1
ATOM 2585 O O . SER B 1 93 ? -1.711 15.797 -1.929 1 95.62 93 SER B O 1
ATOM 2587 N N . MET B 1 94 ? -2.049 15.648 0.208 1 94.62 94 MET B N 1
ATOM 2588 C CA . MET B 1 94 ? -0.813 14.898 0.414 1 94.62 94 MET B CA 1
ATOM 2589 C C . MET B 1 94 ? -0.977 13.445 -0.028 1 94.62 94 MET B C 1
ATOM 2591 O O . MET B 1 94 ? -0.097 12.891 -0.688 1 94.62 94 MET B O 1
ATOM 2595 N N . LEU B 1 95 ? -2.033 12.891 0.247 1 96.69 95 LEU B N 1
ATOM 2596 C CA . LEU B 1 95 ? -2.205 11.461 0.044 1 96.69 95 LEU B CA 1
ATOM 2597 C C . LEU B 1 95 ? -2.707 11.164 -1.365 1 96.69 95 LEU B C 1
ATOM 2599 O O . LEU B 1 95 ? -2.486 10.07 -1.894 1 96.69 95 LEU B O 1
ATOM 2603 N N . TYR B 1 96 ? -3.346 12.141 -1.893 1 96.25 96 TYR B N 1
ATOM 2604 C CA . TYR B 1 96 ? -3.988 11.883 -3.178 1 96.25 96 TYR B CA 1
ATOM 2605 C C . TYR B 1 96 ? -3.521 12.883 -4.227 1 96.25 96 TYR B C 1
ATOM 2607 O O . TYR B 1 96 ? -4.34 13.477 -4.938 1 96.25 96 TYR B O 1
ATOM 2615 N N . ARG B 1 97 ? -2.275 12.891 -4.297 1 92.88 97 ARG B N 1
ATOM 2616 C CA . ARG B 1 97 ? -1.607 13.773 -5.246 1 92.88 97 ARG B CA 1
ATOM 2617 C C . ARG B 1 97 ? -1.937 13.383 -6.684 1 92.88 97 ARG B C 1
ATOM 2619 O O . ARG B 1 97 ? -2.023 14.242 -7.562 1 92.88 97 ARG B O 1
ATOM 2626 N N . TYR B 1 98 ? -2.137 12.133 -6.871 1 95.38 98 TYR B N 1
ATOM 2627 C CA . TYR B 1 98 ? -2.443 11.625 -8.203 1 95.38 98 TYR B CA 1
ATOM 2628 C C . TYR B 1 98 ? -3.893 11.156 -8.289 1 95.38 98 TYR B C 1
ATOM 2630 O O . TYR B 1 98 ? -4.336 10.344 -7.473 1 95.38 98 TYR B O 1
ATOM 2638 N N . PRO B 1 99 ? -4.539 11.648 -9.344 1 92.88 99 PRO B N 1
ATOM 2639 C CA . PRO B 1 99 ? -5.902 11.141 -9.523 1 92.88 99 PRO B CA 1
ATOM 2640 C C . PRO B 1 99 ? -5.93 9.656 -9.883 1 92.88 99 PRO B C 1
ATOM 2642 O O . PRO B 1 99 ? -4.984 9.148 -10.5 1 92.88 99 PRO B O 1
ATOM 2645 N N . ALA B 1 100 ? -7 9.047 -9.516 1 94.06 100 ALA B N 1
ATOM 2646 C CA . ALA B 1 100 ? -7.141 7.613 -9.75 1 94.06 100 ALA B CA 1
ATOM 2647 C C . ALA B 1 100 ? -6.969 7.281 -11.227 1 94.06 100 ALA B C 1
ATOM 2649 O O . ALA B 1 100 ? -6.363 6.262 -11.57 1 94.06 100 ALA B O 1
ATOM 2650 N N . GLU B 1 101 ? -7.48 8.086 -12.039 1 94.81 101 GLU B N 1
ATOM 2651 C CA . GLU B 1 101 ? -7.402 7.848 -13.477 1 94.81 101 GLU B CA 1
ATOM 2652 C C . GLU B 1 101 ? -5.957 7.723 -13.945 1 94.81 101 GLU B C 1
ATOM 2654 O O . GLU B 1 101 ? -5.633 6.867 -14.773 1 94.81 101 GLU B O 1
ATOM 2659 N N . LYS B 1 102 ? -5.195 8.594 -13.469 1 95.12 102 LYS B N 1
ATOM 2660 C CA . LYS B 1 102 ? -3.779 8.539 -13.828 1 95.12 102 LYS B CA 1
ATOM 2661 C C . LYS B 1 102 ? -3.131 7.254 -13.328 1 95.12 102 LYS B C 1
ATOM 2663 O O . LYS B 1 102 ? -2.348 6.629 -14.055 1 95.12 102 LYS B O 1
ATOM 2668 N N . LEU B 1 103 ? -3.398 6.887 -12.148 1 95.31 103 LEU B N 1
ATOM 2669 C CA . LEU B 1 103 ? -2.83 5.668 -11.578 1 95.31 103 LEU B CA 1
ATOM 2670 C C . LEU B 1 103 ? -3.291 4.438 -12.359 1 95.31 103 LEU B C 1
ATOM 2672 O O . LEU B 1 103 ? -2.52 3.496 -12.547 1 95.31 103 LEU B O 1
ATOM 2676 N N . ILE B 1 104 ? -4.527 4.457 -12.812 1 94.88 104 ILE B N 1
ATOM 2677 C CA . ILE B 1 104 ? -5.066 3.373 -13.625 1 94.88 104 ILE B CA 1
ATOM 2678 C C . ILE B 1 104 ? -4.281 3.27 -14.93 1 94.88 104 ILE B C 1
ATOM 2680 O O . ILE B 1 104 ? -3.918 2.172 -15.359 1 94.88 104 ILE B O 1
ATOM 2684 N N . LEU B 1 105 ? -4.035 4.383 -15.492 1 94.06 105 LEU B N 1
ATOM 2685 C CA . LEU B 1 105 ? -3.273 4.402 -16.734 1 94.06 105 LEU B CA 1
ATOM 2686 C C . LEU B 1 105 ? -1.867 3.852 -16.516 1 94.06 105 LEU B C 1
ATOM 2688 O O . LEU B 1 105 ? -1.373 3.066 -17.328 1 94.06 105 LEU B O 1
ATOM 2692 N N . ILE B 1 106 ? -1.241 4.234 -15.484 1 92.69 106 ILE B N 1
ATOM 2693 C CA . ILE B 1 106 ? 0.102 3.766 -15.164 1 92.69 106 ILE B CA 1
ATOM 2694 C C . ILE B 1 106 ? 0.082 2.254 -14.945 1 92.69 106 ILE B C 1
ATOM 2696 O O . ILE B 1 106 ? 0.928 1.534 -15.484 1 92.69 106 ILE B O 1
ATOM 2700 N N . GLU B 1 107 ? -0.868 1.835 -14.242 1 91.12 107 GLU B N 1
ATOM 2701 C CA . GLU B 1 107 ? -0.977 0.407 -13.961 1 91.12 107 GLU B CA 1
ATOM 2702 C C . GLU B 1 107 ? -1.225 -0.392 -15.234 1 91.12 107 GLU B C 1
ATOM 2704 O O . GLU B 1 107 ? -0.674 -1.481 -15.406 1 91.12 107 GLU B O 1
ATOM 2709 N N . ASN B 1 108 ? -2.127 0.097 -16.031 1 88 108 ASN B N 1
ATOM 2710 C CA . ASN B 1 108 ? -2.4 -0.576 -17.297 1 88 108 ASN B CA 1
ATOM 2711 C C . ASN B 1 108 ? -1.136 -0.734 -18.125 1 88 108 ASN B C 1
ATOM 2713 O O . ASN B 1 108 ? -0.955 -1.75 -18.797 1 88 108 ASN B O 1
ATOM 2717 N N . SER B 1 109 ? -0.345 0.24 -18.016 1 85.19 109 SER B N 1
ATOM 2718 C CA . SER B 1 109 ? 0.904 0.186 -18.766 1 85.19 109 SER B CA 1
ATOM 2719 C C . SER B 1 109 ? 1.883 -0.803 -18.141 1 85.19 109 SER B C 1
ATOM 2721 O O . SER B 1 109 ? 2.461 -1.638 -18.844 1 85.19 109 SER B O 1
ATOM 2723 N N . THR B 1 110 ? 2.014 -0.792 -16.875 1 85.25 110 THR B N 1
ATOM 2724 C CA . THR B 1 110 ? 2.98 -1.639 -16.188 1 85.25 110 THR B CA 1
ATOM 2725 C C . THR B 1 110 ? 2.514 -3.092 -16.172 1 85.25 110 THR B C 1
ATOM 2727 O O . THR B 1 110 ? 3.334 -4.012 -16.141 1 85.25 110 THR B O 1
ATOM 2730 N N . ASP B 1 111 ? 1.161 -3.248 -16.25 1 87.31 111 ASP B N 1
ATOM 2731 C CA . ASP B 1 111 ? 0.612 -4.598 -16.172 1 87.31 111 ASP B CA 1
ATOM 2732 C C . ASP B 1 111 ? 0.152 -5.086 -17.547 1 87.31 111 ASP B C 1
ATOM 2734 O O . ASP B 1 111 ? -0.689 -5.984 -17.641 1 87.31 111 ASP B O 1
ATOM 2738 N N . SER B 1 112 ? 0.69 -4.598 -18.562 1 87.06 112 SER B N 1
ATOM 2739 C CA . SER B 1 112 ? 0.29 -4.973 -19.906 1 87.06 112 SER B CA 1
ATOM 2740 C C . SER B 1 112 ? 0.549 -6.453 -20.172 1 87.06 112 SER B C 1
ATOM 2742 O O . SER B 1 112 ? -0.074 -7.051 -21.062 1 87.06 112 SER B O 1
ATOM 2744 N N . TYR B 1 113 ? 1.434 -6.984 -19.422 1 88.38 113 TYR B N 1
ATOM 2745 C CA . TYR B 1 113 ? 1.748 -8.398 -19.578 1 88.38 113 TYR B CA 1
ATOM 2746 C C . TYR B 1 113 ? 0.526 -9.266 -19.281 1 88.38 113 TYR B C 1
ATOM 2748 O O . TYR B 1 113 ? 0.445 -10.406 -19.734 1 88.38 113 TYR B O 1
ATOM 2756 N N . ARG B 1 114 ? -0.389 -8.742 -18.578 1 89.31 114 ARG B N 1
ATOM 2757 C CA . ARG B 1 114 ? -1.587 -9.492 -18.219 1 89.31 114 ARG B CA 1
ATOM 2758 C C . ARG B 1 114 ? -2.373 -9.898 -19.469 1 89.31 114 ARG B C 1
ATOM 2760 O O . ARG B 1 114 ? -3.172 -10.836 -19.422 1 89.31 114 ARG B O 1
ATOM 2767 N N . LEU B 1 115 ? -2.197 -9.211 -20.547 1 89.25 115 LEU B N 1
ATOM 2768 C CA . LEU B 1 115 ? -2.879 -9.516 -21.812 1 89.25 115 LEU B CA 1
ATOM 2769 C C . LEU B 1 115 ? -2.281 -10.758 -22.469 1 89.25 115 LEU B C 1
ATOM 2771 O O . LEU B 1 115 ? -2.895 -11.344 -23.359 1 89.25 115 LEU B O 1
ATOM 2775 N N . LYS B 1 116 ? -1.171 -11.156 -21.984 1 91.69 116 LYS B N 1
ATOM 2776 C CA . LYS B 1 116 ? -0.425 -12.211 -22.656 1 91.69 116 LYS B CA 1
ATOM 2777 C C . LYS B 1 116 ? -0.538 -13.531 -21.906 1 91.69 116 LYS B C 1
ATOM 2779 O O . LYS B 1 116 ? 0.176 -14.492 -22.203 1 91.69 116 LYS B O 1
ATOM 2784 N N . GLY B 1 117 ? -1.364 -13.57 -20.906 1 94.81 117 GLY B N 1
ATOM 2785 C CA . GLY B 1 117 ? -1.487 -14.781 -20.109 1 94.81 117 GLY B CA 1
ATOM 2786 C C . GLY B 1 117 ? -2.488 -14.648 -18.984 1 94.81 117 GLY B C 1
ATOM 2787 O O . GLY B 1 117 ? -3.389 -13.805 -19.047 1 94.81 117 GLY B O 1
ATOM 2788 N N . ASN B 1 118 ? -2.311 -15.672 -18.078 1 95.19 118 ASN B N 1
ATOM 2789 C CA . ASN B 1 118 ? -3.197 -15.719 -16.922 1 95.19 118 ASN B CA 1
ATOM 2790 C C . ASN B 1 118 ? -2.439 -16.078 -15.641 1 95.19 118 ASN B C 1
ATOM 2792 O O . ASN B 1 118 ? -1.458 -16.812 -15.688 1 95.19 118 ASN B O 1
ATOM 2796 N N . PHE B 1 119 ? -2.963 -15.508 -14.617 1 97.31 119 PHE B N 1
ATOM 2797 C CA . PHE B 1 119 ? -2.412 -15.93 -13.328 1 97.31 119 PHE B CA 1
ATOM 2798 C C . PHE B 1 119 ? -2.98 -17.281 -12.914 1 97.31 119 PHE B C 1
ATOM 2800 O O . PHE B 1 119 ? -4.125 -17.609 -13.234 1 97.31 119 PHE B O 1
ATOM 2807 N N . ALA B 1 120 ? -2.111 -18.062 -12.188 1 97.75 120 ALA B N 1
ATOM 2808 C CA . ALA B 1 120 ? -2.604 -19.312 -11.609 1 97.75 120 ALA B CA 1
ATOM 2809 C C . ALA B 1 120 ? -3.789 -19.062 -10.688 1 97.75 120 ALA B C 1
ATOM 2811 O O . ALA B 1 120 ? -4.656 -19.922 -10.531 1 97.75 120 ALA B O 1
ATOM 2812 N N . CYS B 1 121 ? -3.727 -17.891 -10.023 1 98.06 121 CYS B N 1
ATOM 2813 C CA . CYS B 1 121 ? -4.859 -17.391 -9.258 1 98.06 121 CYS B CA 1
ATOM 2814 C C . CYS B 1 121 ? -5.387 -16.094 -9.859 1 98.06 121 CYS B C 1
ATOM 2816 O O . CYS B 1 121 ? -4.867 -15.008 -9.578 1 98.06 121 CYS B O 1
ATOM 2818 N N . GLU B 1 122 ? -6.457 -16.25 -10.562 1 96.62 122 GLU B N 1
ATOM 2819 C CA . GLU B 1 122 ? -7.035 -15.078 -11.203 1 96.62 122 GLU B CA 1
ATOM 2820 C C . GLU B 1 122 ? -7.605 -14.109 -10.164 1 96.62 122 GLU B C 1
ATOM 2822 O O . GLU B 1 122 ? -8.039 -14.531 -9.094 1 96.62 122 GLU B O 1
ATOM 2827 N N . SER B 1 123 ? -7.531 -12.836 -10.57 1 95.38 123 SER B N 1
ATOM 2828 C CA . SER B 1 123 ? -7.996 -11.805 -9.648 1 95.38 123 SER B CA 1
ATOM 2829 C C . SER B 1 123 ? -8.812 -10.742 -10.375 1 95.38 123 SER B C 1
ATOM 2831 O O . SER B 1 123 ? -8.75 -10.633 -11.602 1 95.38 123 SER B O 1
ATOM 2833 N N . ASP B 1 124 ? -9.648 -10.086 -9.602 1 93.5 124 ASP B N 1
ATOM 2834 C CA . ASP B 1 124 ? -10.406 -8.938 -10.078 1 93.5 124 ASP B CA 1
ATOM 2835 C C . ASP B 1 124 ? -9.906 -7.645 -9.445 1 93.5 124 ASP B C 1
ATOM 2837 O O . ASP B 1 124 ? -9.695 -7.586 -8.234 1 93.5 124 ASP B O 1
ATOM 2841 N N . VAL B 1 125 ? -9.719 -6.664 -10.359 1 94.38 125 VAL B N 1
ATOM 2842 C CA . VAL B 1 125 ? -9.266 -5.367 -9.875 1 94.38 125 VAL B CA 1
ATOM 2843 C C . VAL B 1 125 ? -10.383 -4.34 -10.008 1 94.38 125 VAL B C 1
ATOM 2845 O O . VAL B 1 125 ? -11.016 -4.234 -11.062 1 94.38 125 VAL B O 1
ATOM 2848 N N . VAL B 1 126 ? -10.625 -3.621 -8.922 1 93 126 VAL B N 1
ATOM 2849 C CA . VAL B 1 126 ? -11.602 -2.537 -8.961 1 93 126 VAL B CA 1
ATOM 2850 C C . VAL B 1 126 ? -11.047 -1.318 -8.227 1 93 126 VAL B C 1
ATOM 2852 O O . VAL B 1 126 ? -10.203 -1.453 -7.336 1 93 126 VAL B O 1
ATOM 2855 N N . TRP B 1 127 ? -11.422 -0.163 -8.703 1 94.62 127 TRP B N 1
ATOM 2856 C CA . TRP B 1 127 ? -11.156 1.1 -8.023 1 94.62 127 TRP B CA 1
ATOM 2857 C C . TRP B 1 127 ? -12.43 1.656 -7.395 1 94.62 127 TRP B C 1
ATOM 2859 O O . TRP B 1 127 ? -13.391 1.985 -8.102 1 94.62 127 TRP B O 1
ATOM 2869 N N . LEU B 1 128 ? -12.375 1.771 -6.031 1 93.5 128 LEU B N 1
ATOM 2870 C CA . LEU B 1 128 ? -13.625 2.086 -5.34 1 93.5 128 LEU B CA 1
ATOM 2871 C C . LEU B 1 128 ? -13.422 3.209 -4.332 1 93.5 128 LEU B C 1
ATOM 2873 O O . LEU B 1 128 ? -12.344 3.324 -3.732 1 93.5 128 LEU B O 1
ATOM 2877 N N . LYS B 1 129 ? -14.484 3.943 -4.25 1 95.44 129 LYS B N 1
ATOM 2878 C CA . LYS B 1 129 ? -14.594 4.824 -3.09 1 95.44 129 LYS B CA 1
ATOM 2879 C C . LYS B 1 129 ? -14.977 4.043 -1.838 1 95.44 129 LYS B C 1
ATOM 2881 O O . LYS B 1 129 ? -16.047 3.43 -1.785 1 95.44 129 LYS B O 1
ATOM 2886 N N . LEU B 1 130 ? -14.172 4.152 -0.856 1 94.56 130 LEU B N 1
ATOM 2887 C CA . LEU B 1 130 ? -14.43 3.357 0.339 1 94.56 130 LEU B CA 1
ATOM 2888 C C . LEU B 1 130 ? -15.172 4.18 1.391 1 94.56 130 LEU B C 1
ATOM 2890 O O . LEU B 1 130 ? -14.883 5.363 1.57 1 94.56 130 LEU B O 1
ATOM 2894 N N . GLY B 1 131 ? -16.094 3.512 2.082 1 94.19 131 GLY B N 1
ATOM 2895 C CA . GLY B 1 131 ? -16.859 4.195 3.102 1 94.19 131 GLY B CA 1
ATOM 2896 C C . GLY B 1 131 ? -16.531 3.75 4.512 1 94.19 131 GLY B C 1
ATOM 2897 O O . GLY B 1 131 ? -16.562 4.551 5.445 1 94.19 131 GLY B O 1
ATOM 2898 N N . TRP B 1 132 ? -16.281 2.451 4.625 1 93.38 132 TRP B N 1
ATOM 2899 C CA . TRP B 1 132 ? -15.914 1.839 5.898 1 93.38 132 TRP B CA 1
ATOM 2900 C C . TRP B 1 132 ? -14.742 0.879 5.73 1 93.38 132 TRP B C 1
ATOM 2902 O O . TRP B 1 132 ? -14.594 0.253 4.68 1 93.38 132 TRP B O 1
ATOM 2912 N N . ALA B 1 133 ? -13.938 0.822 6.754 1 92.88 133 ALA B N 1
ATOM 2913 C CA . ALA B 1 133 ? -12.852 -0.151 6.734 1 92.88 133 ALA B CA 1
ATOM 2914 C C . ALA B 1 133 ? -12.32 -0.408 8.141 1 92.88 133 ALA B C 1
ATOM 2916 O O . ALA B 1 133 ? -12.516 0.409 9.047 1 92.88 133 ALA B O 1
ATOM 2917 N N . HIS B 1 134 ? -11.695 -1.518 8.258 1 92.25 134 HIS B N 1
ATOM 2918 C CA . HIS B 1 134 ? -10.977 -1.817 9.492 1 92.25 134 HIS B CA 1
ATOM 2919 C C . HIS B 1 134 ? -9.516 -1.391 9.398 1 92.25 134 HIS B C 1
ATOM 2921 O O . HIS B 1 134 ? -8.883 -1.547 8.352 1 92.25 134 HIS B O 1
ATOM 2927 N N . ASP B 1 135 ? -9.07 -0.902 10.5 1 93 135 ASP B N 1
ATOM 2928 C CA . ASP B 1 135 ? -7.641 -0.622 10.492 1 93 135 ASP B CA 1
ATOM 2929 C C . ASP B 1 135 ? -6.836 -1.86 10.883 1 93 135 ASP B C 1
ATOM 2931 O O . ASP B 1 135 ? -7.398 -2.939 11.07 1 93 135 ASP B O 1
ATOM 2935 N N . VAL B 1 136 ? -5.539 -1.773 10.977 1 92.69 136 VAL B N 1
ATOM 2936 C CA . VAL B 1 136 ? -4.641 -2.902 11.203 1 92.69 136 VAL B CA 1
ATOM 2937 C C . VAL B 1 136 ? -4.902 -3.498 12.586 1 92.69 136 VAL B C 1
ATOM 2939 O O . VAL B 1 136 ? -4.57 -4.656 12.844 1 92.69 136 VAL B O 1
ATOM 2942 N N . THR B 1 137 ? -5.508 -2.693 13.422 1 90.19 137 THR B N 1
ATOM 2943 C CA . THR B 1 137 ? -5.77 -3.174 14.773 1 90.19 137 THR B CA 1
ATOM 2944 C C . THR B 1 137 ? -7.168 -3.777 14.875 1 90.19 137 THR B C 1
ATOM 2946 O O . THR B 1 137 ? -7.547 -4.312 15.914 1 90.19 137 THR B O 1
ATOM 2949 N N . GLY B 1 138 ? -7.98 -3.602 13.859 1 88.81 138 GLY B N 1
ATOM 2950 C CA . GLY B 1 138 ? -9.305 -4.207 13.836 1 88.81 138 GLY B CA 1
ATOM 2951 C C . GLY B 1 138 ? -10.414 -3.217 14.133 1 88.81 138 GLY B C 1
ATOM 2952 O O . GLY B 1 138 ? -11.594 -3.582 14.141 1 88.81 138 GLY B O 1
ATOM 2953 N N . ARG B 1 139 ? -10.109 -1.979 14.367 1 90 139 ARG B N 1
ATOM 2954 C CA . ARG B 1 139 ? -11.133 -0.969 14.609 1 90 139 ARG B CA 1
ATOM 2955 C C . ARG B 1 139 ? -11.906 -0.658 13.336 1 90 139 ARG B C 1
ATOM 2957 O O . ARG B 1 139 ? -11.32 -0.546 12.258 1 90 139 ARG B O 1
ATOM 2964 N N . ASN B 1 140 ? -13.156 -0.564 13.539 1 90.19 140 ASN B N 1
ATOM 2965 C CA . ASN B 1 140 ? -14 -0.141 12.43 1 90.19 140 ASN B CA 1
ATOM 2966 C C . ASN B 1 140 ? -14.008 1.378 12.281 1 90.19 140 ASN B C 1
ATOM 2968 O O . ASN B 1 140 ? -14.453 2.092 13.18 1 90.19 140 ASN B O 1
ATOM 2972 N N . LEU B 1 141 ? -13.602 1.831 11.133 1 93.88 141 LEU B N 1
ATOM 2973 C CA . LEU B 1 141 ? -13.445 3.27 10.938 1 93.88 141 LEU B CA 1
ATOM 2974 C C . LEU B 1 141 ? -14.273 3.748 9.75 1 93.88 141 LEU B C 1
ATOM 2976 O O . LEU B 1 141 ? -14.5 2.994 8.797 1 93.88 141 LEU B O 1
ATOM 2980 N N . LEU B 1 142 ? -14.719 4.91 9.922 1 94.75 142 LEU B N 1
ATOM 2981 C CA . LEU B 1 142 ? -15.391 5.602 8.828 1 94.75 142 LEU B CA 1
ATOM 2982 C C . LEU B 1 142 ? -14.375 6.301 7.93 1 94.75 142 LEU B C 1
ATOM 2984 O O . LEU B 1 142 ? -13.617 7.156 8.391 1 94.75 142 LEU B O 1
ATOM 2988 N N . VAL B 1 143 ? -14.336 5.926 6.641 1 96.62 143 VAL B N 1
ATOM 2989 C CA . VAL B 1 143 ? -13.398 6.531 5.703 1 96.62 143 VAL B CA 1
ATOM 2990 C C . VAL B 1 143 ? -13.977 7.832 5.156 1 96.62 143 VAL B C 1
ATOM 2992 O O . VAL B 1 143 ? -15.117 7.859 4.676 1 96.62 143 VAL B O 1
ATOM 2995 N N . VAL B 1 144 ? -13.227 8.852 5.23 1 97.88 144 VAL B N 1
ATOM 2996 C CA . VAL B 1 144 ? -13.672 10.133 4.715 1 97.88 144 VAL B CA 1
ATOM 2997 C C . VAL B 1 144 ? -13.766 10.078 3.191 1 97.88 144 VAL B C 1
ATOM 2999 O O . VAL B 1 144 ? -12.742 9.961 2.508 1 97.88 144 VAL B O 1
ATOM 3002 N N . ASN B 1 145 ? -15.008 10.211 2.77 1 97.12 145 ASN B N 1
ATOM 3003 C CA . ASN B 1 145 ? -15.242 10.234 1.33 1 97.12 145 ASN B CA 1
ATOM 3004 C C . ASN B 1 145 ? -16.359 11.203 0.964 1 97.12 145 ASN B C 1
ATOM 3006 O O . ASN B 1 145 ? -17.531 10.922 1.202 1 97.12 145 ASN B O 1
ATOM 3010 N N . THR B 1 146 ? -16.016 12.297 0.433 1 96 146 THR B N 1
ATOM 3011 C CA . THR B 1 146 ? -16.953 13.305 -0.052 1 96 146 THR B CA 1
ATOM 3012 C C . THR B 1 146 ? -16.672 13.641 -1.514 1 96 146 THR B C 1
ATOM 3014 O O . THR B 1 146 ? -15.609 13.32 -2.037 1 96 146 THR B O 1
ATOM 3017 N N . PRO B 1 147 ? -17.625 14.227 -2.225 1 95.06 147 PRO B N 1
ATOM 3018 C CA . PRO B 1 147 ? -17.359 14.609 -3.615 1 95.06 147 PRO B CA 1
ATOM 3019 C C . PRO B 1 147 ? -16.141 15.508 -3.768 1 95.06 147 PRO B C 1
ATOM 3021 O O . PRO B 1 147 ? -15.406 15.398 -4.758 1 95.06 147 PRO B O 1
ATOM 3024 N N . ARG B 1 148 ? -15.852 16.297 -2.83 1 95.75 148 ARG B N 1
ATOM 3025 C CA . ARG B 1 148 ? -14.719 17.219 -2.891 1 95.75 148 ARG B CA 1
ATOM 3026 C C . ARG B 1 148 ? -13.414 16.484 -2.561 1 95.75 148 ARG B C 1
ATOM 3028 O O . ARG B 1 148 ? -12.359 16.828 -3.102 1 95.75 148 ARG B O 1
ATOM 3035 N N . TYR B 1 149 ? -13.523 15.539 -1.678 1 97.31 149 TYR B N 1
ATOM 3036 C CA . TYR B 1 149 ? -12.336 14.82 -1.226 1 97.31 149 TYR B CA 1
ATOM 3037 C C . TYR B 1 149 ? -12.508 13.32 -1.391 1 97.31 149 TYR B C 1
ATOM 3039 O O . TYR B 1 149 ? -12.547 12.578 -0.404 1 97.31 149 TYR B O 1
ATOM 3047 N N . PRO B 1 150 ? -12.523 12.93 -2.607 1 97.25 150 PRO B N 1
ATOM 3048 C CA . PRO B 1 150 ? -12.711 11.5 -2.873 1 97.25 150 PRO B CA 1
ATOM 3049 C C . PRO B 1 150 ? -11.477 10.672 -2.518 1 97.25 150 PRO B C 1
ATOM 3051 O O . PRO B 1 150 ? -10.344 11.125 -2.73 1 97.25 150 PRO B O 1
ATOM 3054 N N . GLN B 1 151 ? -11.688 9.586 -1.88 1 97.44 151 GLN B N 1
ATOM 3055 C CA . GLN B 1 151 ? -10.648 8.594 -1.635 1 97.44 151 GLN B CA 1
ATOM 3056 C C . GLN B 1 151 ? -10.945 7.293 -2.381 1 97.44 151 GLN B C 1
ATOM 3058 O O . GLN B 1 151 ? -11.742 6.477 -1.923 1 97.44 151 GLN B O 1
ATOM 3063 N N . ILE B 1 152 ? -10.281 7.168 -3.48 1 96.5 152 ILE B N 1
ATOM 3064 C CA . ILE B 1 152 ? -10.445 6 -4.344 1 96.5 152 ILE B CA 1
ATOM 3065 C C . ILE B 1 152 ? -9.234 5.09 -4.219 1 96.5 152 ILE B C 1
ATOM 3067 O O . ILE B 1 152 ? -8.094 5.543 -4.324 1 96.5 152 ILE B O 1
ATOM 3071 N N . HIS B 1 153 ? -9.5 3.832 -3.982 1 95.19 153 HIS B N 1
ATOM 3072 C CA . HIS B 1 153 ? -8.406 2.893 -3.779 1 95.19 153 HIS B CA 1
ATOM 3073 C C . HIS B 1 153 ? -8.555 1.667 -4.676 1 95.19 153 HIS B C 1
ATOM 3075 O O . HIS B 1 153 ? -9.672 1.283 -5.027 1 95.19 153 HIS B O 1
ATOM 3081 N N . ARG B 1 154 ? -7.418 1.16 -4.961 1 94.88 154 ARG B N 1
ATOM 3082 C CA . ARG B 1 154 ? -7.324 -0.053 -5.766 1 94.88 154 ARG B CA 1
ATOM 3083 C C . ARG B 1 154 ? -7.504 -1.298 -4.906 1 94.88 154 ARG B C 1
ATOM 3085 O O . ARG B 1 154 ? -6.805 -1.47 -3.902 1 94.88 154 ARG B O 1
ATOM 3092 N N . LEU B 1 155 ? -8.43 -2.09 -5.316 1 93.75 155 LEU B N 1
ATOM 3093 C CA . LEU B 1 155 ? -8.625 -3.385 -4.672 1 93.75 155 LEU B CA 1
ATOM 3094 C C . LEU B 1 155 ? -8.453 -4.52 -5.676 1 93.75 155 LEU B C 1
ATOM 3096 O O . LEU B 1 155 ? -8.969 -4.449 -6.797 1 93.75 155 LEU B O 1
ATOM 3100 N N . GLU B 1 156 ? -7.676 -5.453 -5.25 1 95.31 156 GLU B N 1
ATOM 3101 C CA . GLU B 1 156 ? -7.535 -6.668 -6.043 1 95.31 156 GLU B CA 1
ATOM 3102 C C . GLU B 1 156 ? -7.906 -7.906 -5.23 1 95.31 156 GLU B C 1
ATOM 3104 O O . GLU B 1 156 ? -7.215 -8.258 -4.273 1 95.31 156 GLU B O 1
ATOM 3109 N N . THR B 1 157 ? -8.977 -8.562 -5.691 1 94.81 157 THR B N 1
ATOM 3110 C CA . THR B 1 157 ? -9.477 -9.727 -4.969 1 94.81 157 THR B CA 1
ATOM 3111 C C . THR B 1 157 ? -9.344 -10.992 -5.82 1 94.81 157 THR B C 1
ATOM 3113 O O . THR B 1 157 ? -9.492 -10.938 -7.043 1 94.81 157 THR B O 1
ATOM 3116 N N . CYS B 1 158 ? -9.023 -12.07 -5.086 1 96.56 158 CYS B N 1
ATOM 3117 C CA . CYS B 1 158 ? -8.977 -13.344 -5.789 1 96.56 158 CYS B CA 1
ATOM 3118 C C . CYS B 1 158 ? -10.344 -13.727 -6.328 1 96.56 158 CYS B C 1
ATOM 3120 O O . CYS B 1 158 ? -11.336 -13.727 -5.59 1 96.56 158 CYS B O 1
ATOM 3122 N N . ARG B 1 159 ? -10.398 -14.07 -7.555 1 95.31 159 ARG B N 1
ATOM 3123 C CA . ARG B 1 159 ? -11.664 -14.5 -8.148 1 95.31 159 ARG B CA 1
ATOM 3124 C C . ARG B 1 159 ? -12.148 -15.797 -7.512 1 95.31 159 ARG B C 1
ATOM 3126 O O . ARG B 1 159 ? -13.352 -15.992 -7.316 1 95.31 159 ARG B O 1
ATOM 3133 N N . TYR B 1 160 ? -11.234 -16.625 -7.199 1 94.5 160 TYR B N 1
ATOM 3134 C CA . TYR B 1 160 ? -11.516 -17.922 -6.602 1 94.5 160 TYR B CA 1
ATOM 3135 C C . TYR B 1 160 ? -10.703 -18.125 -5.332 1 94.5 160 TYR B C 1
ATOM 3137 O O . TYR B 1 160 ? -9.93 -19.078 -5.23 1 94.5 160 TYR B O 1
ATOM 3145 N N . ALA B 1 161 ? -11.047 -17.344 -4.336 1 94.81 161 ALA B N 1
ATOM 3146 C CA . ALA B 1 161 ? -10.312 -17.391 -3.072 1 94.81 161 ALA B CA 1
ATOM 3147 C C . ALA B 1 161 ? -10.461 -18.766 -2.416 1 94.81 161 ALA B C 1
ATOM 3149 O O . ALA B 1 161 ? -11.555 -19.344 -2.408 1 94.81 161 ALA B O 1
ATOM 3150 N N . ASP B 1 162 ? -9.414 -19.344 -1.917 1 95.31 162 ASP B N 1
ATOM 3151 C CA . ASP B 1 162 ? -9.344 -20.578 -1.148 1 95.31 162 ASP B CA 1
ATOM 3152 C C . ASP B 1 162 ? -9.656 -21.797 -2.025 1 95.31 162 ASP B C 1
ATOM 3154 O O . ASP B 1 162 ? -9.898 -22.891 -1.517 1 95.31 162 ASP B O 1
ATOM 3158 N N . LYS B 1 163 ? -9.758 -21.594 -3.281 1 96.75 163 LYS B N 1
ATOM 3159 C CA . LYS B 1 163 ? -9.938 -22.703 -4.219 1 96.75 163 LYS B CA 1
ATOM 3160 C C . LYS B 1 163 ? -8.602 -23.156 -4.801 1 96.75 163 LYS B C 1
ATOM 3162 O O . LYS B 1 163 ? -7.594 -22.453 -4.668 1 96.75 163 LYS B O 1
ATOM 3167 N N . HIS B 1 164 ? -8.688 -24.281 -5.449 1 97.25 164 HIS B N 1
ATOM 3168 C CA . HIS B 1 164 ? -7.504 -24.891 -6.043 1 97.25 164 HIS B CA 1
ATOM 3169 C C . HIS B 1 164 ? -6.902 -23.984 -7.113 1 97.25 164 HIS B C 1
ATOM 3171 O O . HIS B 1 164 ? -7.629 -23.391 -7.91 1 97.25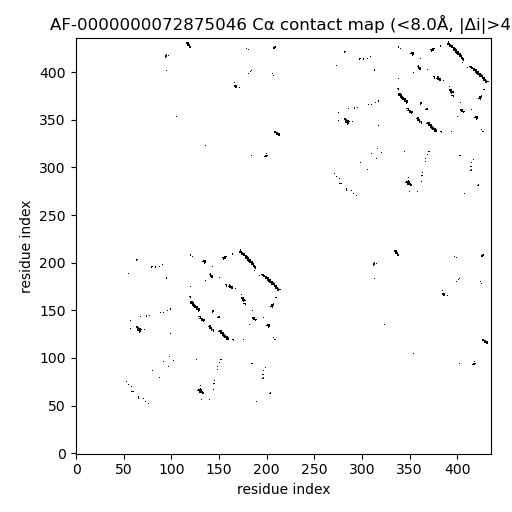 164 HIS B O 1
ATOM 3177 N N . CYS B 1 165 ? -5.523 -23.844 -7.086 1 97.56 165 CYS B N 1
ATOM 3178 C CA . CYS B 1 165 ? -4.832 -23.031 -8.086 1 97.56 165 CYS B CA 1
ATOM 3179 C C . CYS B 1 165 ? -4.977 -23.641 -9.477 1 97.56 165 CYS B C 1
ATOM 3181 O O . CYS B 1 165 ? -4.875 -24.859 -9.641 1 97.56 165 CYS B O 1
ATOM 3183 N N . GLU B 1 166 ? -5.109 -22.781 -10.398 1 95.69 166 GLU B N 1
ATOM 3184 C CA . GLU B 1 166 ? -5.191 -23.25 -11.773 1 95.69 166 GLU B CA 1
ATOM 3185 C C . GLU B 1 166 ? -3.836 -23.734 -12.273 1 95.69 166 GLU B C 1
ATOM 3187 O O . GLU B 1 166 ? -2.793 -23.25 -11.836 1 95.69 166 GLU B O 1
ATOM 3192 N N . TYR B 1 167 ? -3.812 -24.75 -13.148 1 94.94 167 TYR B N 1
ATOM 3193 C CA . TYR B 1 167 ? -2.648 -25.281 -13.844 1 94.94 167 TYR B CA 1
ATOM 3194 C C . TYR B 1 167 ? -1.863 -26.234 -12.938 1 94.94 167 TYR B C 1
ATOM 3196 O O . TYR B 1 167 ? -0.882 -26.844 -13.375 1 94.94 167 TYR B O 1
ATOM 3204 N N . LEU B 1 168 ? -2.197 -26.281 -11.648 1 95.38 168 LEU B N 1
ATOM 3205 C CA . LEU B 1 168 ? -1.532 -27.234 -10.781 1 95.38 168 LEU B CA 1
ATOM 3206 C C . LEU B 1 168 ? -2.211 -28.609 -10.852 1 95.38 168 LEU B C 1
ATOM 3208 O O . LEU B 1 168 ? -3.439 -28.688 -10.914 1 95.38 168 LEU B O 1
ATOM 3212 N N . PRO B 1 169 ? -1.341 -29.609 -10.773 1 92.75 169 PRO B N 1
ATOM 3213 C CA . PRO B 1 169 ? -1.952 -30.938 -10.695 1 92.75 169 PRO B CA 1
ATOM 3214 C C . PRO B 1 169 ? -2.857 -31.109 -9.477 1 92.75 169 PRO B C 1
ATOM 3216 O O . PRO B 1 169 ? -2.574 -30.547 -8.414 1 92.75 169 PRO B O 1
ATOM 3219 N N . PRO B 1 170 ? -3.852 -31.938 -9.641 1 90.44 170 PRO B N 1
ATOM 3220 C CA . PRO B 1 170 ? -4.824 -32.094 -8.562 1 90.44 170 PRO B CA 1
ATOM 3221 C C . PRO B 1 170 ? -4.234 -32.781 -7.336 1 90.44 170 PRO B C 1
ATOM 3223 O O . PRO B 1 170 ? -4.816 -32.75 -6.25 1 90.44 170 PRO B O 1
ATOM 3226 N N . CYS B 1 171 ? -3.201 -33.438 -7.504 1 91.19 171 CYS B N 1
ATOM 3227 C CA . CYS B 1 171 ? -2.615 -34.156 -6.375 1 91.19 171 CYS B CA 1
ATOM 3228 C C . CYS B 1 171 ? -2.043 -33.188 -5.348 1 91.19 171 CYS B C 1
ATOM 3230 O O . CYS B 1 171 ? -1.757 -33.594 -4.215 1 91.19 171 CYS B O 1
ATOM 3232 N N . TYR B 1 172 ? -1.852 -31.984 -5.77 1 92.69 172 TYR B N 1
ATOM 3233 C CA . TYR B 1 172 ? -1.4 -30.969 -4.82 1 92.69 172 TYR B CA 1
ATOM 3234 C C . TYR B 1 172 ? -2.584 -30.312 -4.121 1 92.69 172 TYR B C 1
ATOM 3236 O O . TYR B 1 172 ? -3.562 -29.938 -4.77 1 92.69 172 TYR B O 1
ATOM 3244 N N . ARG B 1 173 ? -2.457 -30.188 -2.809 1 94.69 173 ARG B N 1
ATOM 3245 C CA . ARG B 1 173 ? -3.426 -29.375 -2.076 1 94.69 173 ARG B CA 1
ATOM 3246 C C . ARG B 1 173 ? -3.053 -27.891 -2.121 1 94.69 173 ARG B C 1
ATOM 3248 O O . ARG B 1 173 ? -2.281 -27.422 -1.287 1 94.69 173 ARG B O 1
ATOM 3255 N N . SER B 1 174 ? -3.637 -27.234 -3.082 1 96.75 174 SER B N 1
ATOM 3256 C CA . SER B 1 174 ? -3.309 -25.828 -3.279 1 96.75 174 SER B CA 1
ATOM 3257 C C . SER B 1 174 ? -4.531 -24.953 -3.072 1 96.75 174 SER B C 1
ATOM 3259 O O . SER B 1 174 ? -5.664 -25.438 -3.068 1 96.75 174 SER B O 1
ATOM 3261 N N . ARG B 1 175 ? -4.293 -23.703 -2.828 1 97.31 175 ARG B N 1
ATOM 3262 C CA . ARG B 1 175 ? -5.379 -22.734 -2.738 1 97.31 175 ARG B CA 1
ATOM 3263 C C . ARG B 1 175 ? -4.902 -21.344 -3.135 1 97.31 175 ARG B C 1
ATOM 3265 O O . ARG B 1 175 ? -3.727 -21.016 -2.965 1 97.31 175 ARG B O 1
ATOM 3272 N N . CYS B 1 176 ? -5.789 -20.578 -3.627 1 97.88 176 CYS B N 1
ATOM 3273 C CA . CYS B 1 176 ? -5.516 -19.172 -3.9 1 97.88 176 CYS B CA 1
ATOM 3274 C C . CYS B 1 176 ? -5.652 -18.328 -2.635 1 97.88 176 CYS B C 1
ATOM 3276 O O . CYS B 1 176 ? -6.75 -18.203 -2.094 1 97.88 176 CYS B O 1
ATOM 3278 N N . GLN B 1 177 ? -4.574 -17.844 -2.25 1 96.88 177 GLN B N 1
ATOM 3279 C CA . GLN B 1 177 ? -4.504 -17.078 -1.008 1 96.88 177 GLN B CA 1
ATOM 3280 C C . GLN B 1 177 ? -4.602 -15.586 -1.273 1 96.88 177 GLN B C 1
ATOM 3282 O O . GLN B 1 177 ? -3.797 -15.023 -2.023 1 96.88 177 GLN B O 1
ATOM 3287 N N . GLN B 1 178 ? -5.586 -14.93 -0.607 1 95.81 178 GLN B N 1
ATOM 3288 C CA . GLN B 1 178 ? -5.711 -13.477 -0.686 1 95.81 178 GLN B CA 1
ATOM 3289 C C . GLN B 1 178 ? -4.574 -12.789 0.059 1 95.81 178 GLN B C 1
ATOM 3291 O O . GLN B 1 178 ? -4.273 -13.133 1.203 1 95.81 178 GLN B O 1
ATOM 3296 N N . ARG B 1 179 ? -3.947 -11.922 -0.647 1 95.38 179 ARG B N 1
ATOM 3297 C CA . ARG B 1 179 ? -2.889 -11.117 -0.041 1 95.38 179 ARG B CA 1
ATOM 3298 C C . ARG B 1 179 ? -3.377 -9.703 0.253 1 95.38 179 ARG B C 1
ATOM 3300 O O . ARG B 1 179 ? -4.23 -9.172 -0.46 1 95.38 179 ARG B O 1
ATOM 3307 N N . TYR B 1 180 ? -2.789 -9.078 1.312 1 94.31 180 TYR B N 1
ATOM 3308 C CA . TYR B 1 180 ? -3.221 -7.75 1.743 1 94.31 180 TYR B CA 1
ATOM 3309 C C . TYR B 1 180 ? -2.031 -6.809 1.887 1 94.31 180 TYR B C 1
ATOM 3311 O O . TYR B 1 180 ? -0.909 -7.25 2.146 1 94.31 180 TYR B O 1
ATOM 3319 N N . THR B 1 181 ? -2.262 -5.566 1.618 1 94.5 181 THR B N 1
ATOM 3320 C CA . THR B 1 181 ? -1.292 -4.508 1.88 1 94.5 181 THR B CA 1
ATOM 3321 C C . THR B 1 181 ? -1.935 -3.369 2.662 1 94.5 181 THR B C 1
ATOM 3323 O O . THR B 1 181 ? -3.152 -3.184 2.613 1 94.5 181 THR B O 1
ATOM 3326 N N . HIS B 1 182 ? -1.123 -2.719 3.391 1 95.06 182 HIS B N 1
ATOM 3327 C CA . HIS B 1 182 ? -1.622 -1.615 4.203 1 95.06 182 HIS B CA 1
ATOM 3328 C C . HIS B 1 182 ? -1.604 -0.304 3.426 1 95.06 182 HIS B C 1
ATOM 3330 O O . HIS B 1 182 ? -0.608 0.024 2.779 1 95.06 182 HIS B O 1
ATOM 3336 N N . LYS B 1 183 ? -2.695 0.409 3.541 1 96.12 183 LYS B N 1
ATOM 3337 C CA . LYS B 1 183 ? -2.824 1.703 2.877 1 96.12 183 LYS B CA 1
ATOM 3338 C C . LYS B 1 183 ? -3.232 2.791 3.865 1 96.12 183 LYS B C 1
ATOM 3340 O O . LYS B 1 183 ? -4.047 2.551 4.758 1 96.12 183 LYS B O 1
ATOM 3345 N N . HIS B 1 184 ? -2.717 3.947 3.617 1 97.62 184 HIS B N 1
ATOM 3346 C CA . HIS B 1 184 ? -3.119 5.098 4.418 1 97.62 184 HIS B CA 1
ATOM 3347 C C . HIS B 1 184 ? -4.414 5.707 3.895 1 97.62 184 HIS B C 1
ATOM 3349 O O . HIS B 1 184 ? -4.574 5.898 2.688 1 97.62 184 HIS B O 1
ATOM 3355 N N . MET B 1 185 ? -5.266 6.043 4.832 1 97.62 185 MET B N 1
ATOM 3356 C CA . MET B 1 185 ? -6.516 6.715 4.492 1 97.62 185 MET B CA 1
ATOM 3357 C C . MET B 1 185 ? -6.898 7.727 5.566 1 97.62 185 MET B C 1
ATOM 3359 O O . MET B 1 185 ? -6.496 7.598 6.723 1 97.62 185 MET B O 1
ATOM 3363 N N . ILE B 1 186 ? -7.613 8.719 5.105 1 98.19 186 ILE B N 1
ATOM 3364 C CA . ILE B 1 186 ? -8.211 9.656 6.055 1 98.19 186 ILE B CA 1
ATOM 3365 C C . ILE B 1 186 ? -9.5 9.07 6.621 1 98.19 186 ILE B C 1
ATOM 3367 O O . ILE B 1 186 ? -10.43 8.758 5.871 1 98.19 186 ILE B O 1
ATOM 3371 N N . VAL B 1 187 ? -9.539 8.977 7.945 1 97.31 187 VAL B N 1
ATOM 3372 C CA . VAL B 1 187 ? -10.664 8.266 8.547 1 97.31 187 VAL B CA 1
ATOM 3373 C C . VAL B 1 187 ? -11.188 9.047 9.75 1 97.31 187 VAL B C 1
ATOM 3375 O O . VAL B 1 187 ? -10.539 9.992 10.211 1 97.31 187 VAL B O 1
ATOM 3378 N N . ILE B 1 188 ? -12.367 8.703 10.148 1 96.5 188 ILE B N 1
ATOM 3379 C CA . ILE B 1 188 ? -13 9.172 11.375 1 96.5 188 ILE B CA 1
ATOM 3380 C C . ILE B 1 188 ? -13.336 7.988 12.281 1 96.5 188 ILE B C 1
ATOM 3382 O O . ILE B 1 188 ? -13.875 6.98 11.812 1 96.5 188 ILE B O 1
ATOM 3386 N N . ASP B 1 189 ? -12.945 8.117 13.508 1 93.56 189 ASP B N 1
ATOM 3387 C CA . ASP B 1 189 ? -13.344 7.105 14.477 1 93.56 189 ASP B CA 1
ATOM 3388 C C . ASP B 1 189 ? -14.734 7.391 15.031 1 93.56 189 ASP B C 1
ATOM 3390 O O . ASP B 1 189 ? -14.93 8.359 15.773 1 93.56 189 ASP B O 1
ATOM 3394 N N . PRO B 1 190 ? -15.633 6.531 14.75 1 89.06 190 PRO B N 1
ATOM 3395 C CA . PRO B 1 190 ? -16.984 6.793 15.234 1 89.06 190 PRO B CA 1
ATOM 3396 C C . PRO B 1 190 ? -17.094 6.711 16.766 1 89.06 190 PRO B C 1
ATOM 3398 O O . PRO B 1 190 ? -18.016 7.277 17.344 1 89.06 190 PRO B O 1
ATOM 3401 N N . ALA B 1 191 ? -16.172 6.004 17.328 1 86.88 191 ALA B N 1
ATOM 3402 C CA . ALA B 1 191 ? -16.172 5.871 18.781 1 86.88 191 ALA B CA 1
ATOM 3403 C C . ALA B 1 191 ? -15.555 7.102 19.438 1 86.88 191 ALA B C 1
ATOM 3405 O O . ALA B 1 191 ? -15.758 7.332 20.641 1 86.88 191 ALA B O 1
ATOM 3406 N N . LYS B 1 192 ? -14.789 7.781 18.734 1 87.19 192 LYS B N 1
ATOM 3407 C CA . LYS B 1 192 ? -14.125 8.969 19.25 1 87.19 192 LYS B CA 1
ATOM 3408 C C . LYS B 1 192 ? -14.328 10.164 18.328 1 87.19 192 LYS B C 1
ATOM 3410 O O . LYS B 1 192 ? -13.367 10.695 17.766 1 87.19 192 LYS B O 1
ATOM 3415 N N . LEU B 1 193 ? -15.43 10.734 18.344 1 81.31 193 LEU B N 1
ATOM 3416 C CA . LEU B 1 193 ? -15.812 11.758 17.375 1 81.31 193 LEU B CA 1
ATOM 3417 C C . LEU B 1 193 ? -15.078 13.062 17.656 1 81.31 193 LEU B C 1
ATOM 3419 O O . LEU B 1 193 ? -14.805 13.828 16.734 1 81.31 193 LEU B O 1
ATOM 3423 N N . SER B 1 194 ? -14.742 13.281 18.797 1 83.25 194 SER B N 1
ATOM 3424 C CA . SER B 1 194 ? -14.086 14.523 19.172 1 83.25 194 SER B CA 1
ATOM 3425 C C . SER B 1 194 ? -12.672 14.602 18.609 1 83.25 194 SER B C 1
ATOM 3427 O O . SER B 1 194 ? -12.109 15.695 18.484 1 83.25 194 SER B O 1
ATOM 3429 N N . SER B 1 195 ? -12.148 13.477 18.266 1 86.06 195 SER B N 1
ATOM 3430 C CA . SER B 1 195 ? -10.766 13.453 17.812 1 86.06 195 SER B CA 1
ATOM 3431 C C . SER B 1 195 ? -10.656 13.945 16.375 1 86.06 195 SER B C 1
ATOM 3433 O O . SER B 1 195 ? -9.562 14.281 15.906 1 86.06 195 SER B O 1
ATOM 3435 N N . GLY B 1 196 ? -11.773 14.047 15.648 1 93.12 196 GLY B N 1
ATOM 3436 C CA . GLY B 1 196 ? -11.734 14.5 14.266 1 93.12 196 GLY B CA 1
ATOM 3437 C C . GLY B 1 196 ? -11.102 13.484 13.328 1 93.12 196 GLY B C 1
ATOM 3438 O O . GLY B 1 196 ? -10.844 12.344 13.719 1 93.12 196 GLY B O 1
ATOM 3439 N N . PRO B 1 197 ? -10.883 13.93 12.094 1 96.88 197 PRO B N 1
ATOM 3440 C CA . PRO B 1 197 ? -10.281 13.039 11.094 1 96.88 197 PRO B CA 1
ATOM 3441 C C . PRO B 1 197 ? -8.781 12.844 11.312 1 96.88 197 PRO B C 1
ATOM 3443 O O . PRO B 1 197 ? -8.102 13.75 11.805 1 96.88 197 PRO B O 1
ATOM 3446 N N . PHE B 1 198 ? -8.305 11.688 10.969 1 96.81 198 PHE B N 1
ATOM 3447 C CA . PHE B 1 198 ? -6.887 11.367 11.055 1 96.81 198 PHE B CA 1
ATOM 3448 C C . PHE B 1 198 ? -6.508 10.328 10.008 1 96.81 198 PHE B C 1
ATOM 3450 O O . PHE B 1 198 ? -7.375 9.781 9.32 1 96.81 198 PHE B O 1
ATOM 3457 N N . VAL B 1 199 ? -5.246 10.148 9.852 1 98 199 VAL B N 1
ATOM 3458 C CA . VAL B 1 199 ? -4.75 9.148 8.914 1 98 199 VAL B CA 1
ATOM 3459 C C . VAL B 1 199 ? -4.457 7.844 9.656 1 98 199 VAL B C 1
ATOM 3461 O O . VAL B 1 199 ? -3.844 7.855 10.727 1 98 199 VAL B O 1
ATOM 3464 N N . ASP B 1 200 ? -4.977 6.789 9.094 1 96.94 200 ASP B N 1
ATOM 3465 C CA . ASP B 1 200 ? -4.703 5.48 9.68 1 96.94 200 ASP B CA 1
ATOM 3466 C C . ASP B 1 200 ? -4.32 4.469 8.602 1 96.94 200 ASP B C 1
ATOM 3468 O O . ASP B 1 200 ? -4.328 4.789 7.41 1 96.94 200 ASP B O 1
ATOM 3472 N N . LEU B 1 201 ? -3.85 3.346 9.094 1 96.75 201 LEU B N 1
ATOM 3473 C CA . LEU B 1 201 ? -3.389 2.273 8.219 1 96.75 201 LEU B CA 1
ATOM 3474 C C . LEU B 1 201 ? -4.43 1.164 8.125 1 96.75 201 LEU B C 1
ATOM 3476 O O . LEU B 1 201 ? -4.824 0.59 9.141 1 96.75 201 LEU B O 1
ATOM 3480 N N . LEU B 1 202 ? -4.84 0.918 6.863 1 95.19 202 LEU B N 1
ATOM 3481 C CA . LEU B 1 202 ? -5.891 -0.071 6.652 1 95.19 202 LEU B CA 1
ATOM 3482 C C . LEU B 1 202 ? -5.441 -1.14 5.664 1 95.19 202 LEU B C 1
ATOM 3484 O O . LEU B 1 202 ? -4.887 -0.821 4.609 1 95.19 202 LEU B O 1
ATOM 3488 N N . PRO B 1 203 ? -5.707 -2.389 6.039 1 94.94 203 PRO B N 1
ATOM 3489 C CA . PRO B 1 203 ? -5.387 -3.459 5.09 1 94.94 203 PRO B CA 1
ATOM 3490 C C . PRO B 1 203 ? -6.383 -3.547 3.938 1 94.94 203 PRO B C 1
ATOM 3492 O O . PRO B 1 203 ? -7.598 -3.486 4.16 1 94.94 203 PRO B O 1
ATOM 3495 N N . LEU B 1 204 ? -5.883 -3.6 2.736 1 94.75 204 LEU B N 1
ATOM 3496 C CA . LEU B 1 204 ? -6.711 -3.783 1.549 1 94.75 204 LEU B CA 1
ATOM 3497 C C . LEU B 1 204 ? -6.227 -4.977 0.729 1 94.75 204 LEU B C 1
ATOM 3499 O O . LEU B 1 204 ? -5.02 -5.227 0.643 1 94.75 204 LEU B O 1
ATOM 3503 N N . PRO B 1 205 ? -7.195 -5.711 0.127 1 95.06 205 PRO B N 1
ATOM 3504 C CA . PRO B 1 205 ? -6.766 -6.785 -0.771 1 95.06 205 PRO B CA 1
ATOM 3505 C C . PRO B 1 205 ? -5.941 -6.273 -1.951 1 95.06 205 PRO B C 1
ATOM 3507 O O . PRO B 1 205 ? -6.344 -5.32 -2.623 1 95.06 205 PRO B O 1
ATOM 3510 N N . SER B 1 206 ? -4.816 -6.949 -2.199 1 95.44 206 SER B N 1
ATOM 3511 C CA . SER B 1 206 ? -3.869 -6.352 -3.131 1 95.44 206 SER B CA 1
ATOM 3512 C C . SER B 1 206 ? -3.441 -7.348 -4.203 1 95.44 206 SER B C 1
ATOM 3514 O O . SER B 1 206 ? -2.928 -6.957 -5.254 1 95.44 206 SER B O 1
ATOM 3516 N N . SER B 1 207 ? -3.521 -8.648 -3.893 1 96.12 207 SER B N 1
ATOM 3517 C CA . SER B 1 207 ? -3.135 -9.648 -4.883 1 96.12 207 SER B CA 1
ATOM 3518 C C . SER B 1 207 ? -3.59 -11.039 -4.469 1 96.12 207 SER B C 1
ATOM 3520 O O . SER B 1 207 ? -4.18 -11.219 -3.4 1 96.12 207 SER B O 1
ATOM 3522 N N . CYS B 1 208 ? -3.336 -11.938 -5.414 1 96.94 208 CYS B N 1
ATOM 3523 C CA . CYS B 1 208 ? -3.635 -13.352 -5.184 1 96.94 208 CYS B CA 1
ATOM 3524 C C . CYS B 1 208 ? -2.424 -14.219 -5.492 1 96.94 208 CYS B C 1
ATOM 3526 O O . CYS B 1 208 ? -1.776 -14.047 -6.527 1 96.94 208 CYS B O 1
ATOM 3528 N N . SER B 1 209 ? -2.141 -15.117 -4.562 1 97.56 209 SER B N 1
ATOM 3529 C CA . SER B 1 209 ? -0.993 -15.992 -4.758 1 97.56 209 SER B CA 1
ATOM 3530 C C . SER B 1 209 ? -1.381 -17.453 -4.574 1 97.56 209 SER B C 1
ATOM 3532 O O . SER B 1 209 ? -2.283 -17.781 -3.799 1 97.56 209 SER B O 1
ATOM 3534 N N . CYS B 1 210 ? -0.729 -18.281 -5.281 1 98.19 210 CYS B N 1
ATOM 3535 C CA . CYS B 1 210 ? -0.966 -19.719 -5.18 1 98.19 210 CYS B CA 1
ATOM 3536 C C . CYS B 1 210 ? -0.169 -20.328 -4.027 1 98.19 210 CYS B C 1
ATOM 3538 O O . CYS B 1 210 ? 1.062 -20.266 -4.027 1 98.19 210 CYS B O 1
ATOM 3540 N N . PHE B 1 211 ? -0.882 -20.875 -3.098 1 97.81 211 PHE B N 1
ATOM 3541 C CA . PHE B 1 211 ? -0.299 -21.484 -1.905 1 97.81 211 PHE B CA 1
ATOM 3542 C C . PHE B 1 211 ? -0.533 -22.984 -1.892 1 97.81 211 PHE B C 1
ATOM 3544 O O . PHE B 1 211 ? -1.645 -23.453 -2.156 1 97.81 211 PHE B O 1
ATOM 3551 N N . VAL B 1 212 ? 0.516 -23.719 -1.64 1 97.12 212 VAL B N 1
ATOM 3552 C CA . VAL B 1 212 ? 0.439 -25.172 -1.604 1 97.12 212 VAL B CA 1
ATOM 3553 C C . VAL B 1 212 ? 0.688 -25.672 -0.183 1 97.12 212 VAL B C 1
ATOM 3555 O O . VAL B 1 212 ? 1.737 -25.406 0.403 1 97.12 212 VAL B O 1
ATOM 3558 N N . ASP B 1 213 ? -0.228 -26.469 0.298 1 94.56 213 ASP B N 1
ATOM 3559 C CA . ASP B 1 213 ? -0.122 -27 1.654 1 94.56 213 ASP B CA 1
ATOM 3560 C C . ASP B 1 213 ? 0.929 -28.094 1.732 1 94.56 213 ASP B C 1
ATOM 3562 O O . ASP B 1 213 ? 1.15 -28.812 0.759 1 94.56 213 ASP B O 1
ATOM 3566 N N . ASN B 1 214 ? 1.562 -28.062 2.912 1 88.88 214 ASN B N 1
ATOM 3567 C CA . ASN B 1 214 ? 2.453 -29.188 3.16 1 88.88 214 ASN B CA 1
ATOM 3568 C C . ASN B 1 214 ? 1.69 -30.516 3.191 1 88.88 214 ASN B C 1
ATOM 3570 O O . ASN B 1 214 ? 0.5 -30.547 3.508 1 88.88 214 ASN B O 1
ATOM 3574 N N . PHE B 1 215 ? 2.434 -31.578 2.643 1 76.81 215 PHE B N 1
ATOM 3575 C CA . PHE B 1 215 ? 1.854 -32.906 2.746 1 76.81 215 PHE B CA 1
ATOM 3576 C C . PHE B 1 215 ? 1.765 -33.344 4.203 1 76.81 215 PHE B C 1
ATOM 3578 O O . PHE B 1 215 ? 2.725 -33.188 4.961 1 76.81 215 PHE B O 1
ATOM 3585 N N . VAL B 1 216 ? 0.581 -33.312 4.793 1 56.5 216 VAL B N 1
ATOM 3586 C CA . VAL B 1 216 ? 0.452 -33.969 6.094 1 56.5 216 VAL B CA 1
ATOM 3587 C C . VAL B 1 216 ? 0.289 -35.469 5.91 1 56.5 216 VAL B C 1
ATOM 3589 O O . VAL B 1 216 ? -0.617 -35.938 5.207 1 56.5 216 VAL B O 1
ATOM 3592 N N . TYR B 1 217 ? 1.388 -36.156 5.867 1 49.06 217 TYR B N 1
ATOM 3593 C CA . TYR B 1 217 ? 1.196 -37.625 5.938 1 49.06 217 TYR B CA 1
ATOM 3594 C C . TYR B 1 217 ? 0.243 -37.969 7.07 1 49.06 217 TYR B C 1
ATOM 3596 O O . TYR B 1 217 ? 0.439 -37.562 8.211 1 49.06 217 TYR B O 1
ATOM 3604 N N . PHE B 1 218 ? -0.985 -38.062 6.82 1 37.38 218 PHE B N 1
ATOM 3605 C CA . PHE B 1 218 ? -1.745 -38.844 7.789 1 37.38 218 PHE B CA 1
ATOM 3606 C C . PHE B 1 218 ? -1.311 -40.312 7.773 1 37.38 218 PHE B C 1
ATOM 3608 O O . PHE B 1 218 ? -0.945 -40.844 6.723 1 37.38 218 PHE B O 1
#

Nearest PDB structures (foldseek):
  5vb9-assembly1_A-2  TM=6.162E-01  e=1.182E-01  Homo sapiens
  7uwn-assembly1_D  TM=5.886E-01  e=1.117E-01  Homo sapiens
  5n7w-assembly1_Y  TM=5.544E-01  e=5.641E-02  Homo sapiens
  7uwm-assembly1_A  TM=5.684E-01  e=9.964E-02  Homo sapiens
  4hsa-assembly1_A  TM=6.320E-01  e=4.373E-01  Homo sapiens

Secondary structure (DSSP, 8-state):
-----------------------------------------------STTTT----PPPP-SSSEEE--TTS-HHHHHHHHHHTHHHHHHHHHHHT-S-HHHHHHHHHHHTGGGGGEEESS-EEEEEEEEEEEE-TT--EEEE---SSS--EEEEEEETTTTSPPTTS-TTS-EEEEEEEEEEEEEEE-TT-GGG-EEEEEEEEEEEEEEEEE-----/-----------------------------------------------SGGGG----PPPP-SSSEEE--TTS-HHHHHHHHHHTHHHHHHHHHHHT-S-HHHHHHHHHHHTGGGGGEEESS-EEEEEEEEEEEE-TT--EEEE---SSS--EEEEEEETTTTSPPTTS-TTS-EEEEEEEEEEEEEEE-TT-GGG-EEEEEEEEEEEEEEEEE-----